Protein AF-A0A7J9WDZ1-F1 (afdb_monomer_lite)

Structure (mmCIF, N/CA/C/O backbone):
data_AF-A0A7J9WDZ1-F1
#
_entry.id   AF-A0A7J9WDZ1-F1
#
loop_
_atom_site.group_PDB
_atom_site.id
_atom_site.type_symbol
_atom_site.label_atom_id
_atom_site.label_alt_id
_atom_site.label_comp_id
_atom_site.label_asym_id
_atom_site.label_entity_id
_atom_site.label_seq_id
_atom_site.pdbx_PDB_ins_code
_atom_site.Cartn_x
_atom_site.Cartn_y
_atom_site.Cartn_z
_atom_site.occupancy
_atom_site.B_iso_or_equiv
_atom_site.auth_seq_id
_atom_site.auth_comp_id
_atom_site.auth_asym_id
_atom_site.auth_atom_id
_atom_site.pdbx_PDB_model_num
ATOM 1 N N . MET A 1 1 ? -10.507 -3.806 -32.973 1.00 36.84 1 MET A N 1
ATOM 2 C CA . MET A 1 1 ? -11.230 -2.520 -32.865 1.00 36.84 1 MET A CA 1
ATOM 3 C C . MET A 1 1 ? -10.549 -1.718 -31.772 1.00 36.84 1 MET A C 1
ATOM 5 O O . MET A 1 1 ? -10.504 -2.194 -30.649 1.00 36.84 1 MET A O 1
ATOM 9 N N . VAL A 1 2 ? -9.915 -0.595 -32.112 1.00 37.72 2 VAL A N 1
ATOM 10 C CA . VAL A 1 2 ? -9.177 0.243 -31.152 1.00 37.72 2 VAL A CA 1
ATOM 11 C C . VAL A 1 2 ? -10.113 1.367 -30.722 1.00 37.72 2 VAL A C 1
ATOM 13 O O . VAL A 1 2 ? -10.551 2.152 -31.558 1.00 37.72 2 VAL A O 1
ATOM 16 N N . SER A 1 3 ? -10.481 1.390 -29.442 1.00 42.34 3 SER A N 1
ATOM 17 C CA . SER A 1 3 ? -11.348 2.419 -28.865 1.00 42.34 3 SER A CA 1
ATOM 18 C C . SER A 1 3 ? -10.570 3.730 -28.746 1.00 42.34 3 SER A C 1
ATOM 20 O O . SER A 1 3 ? -9.584 3.793 -28.011 1.00 42.34 3 SER A O 1
ATOM 22 N N . LEU A 1 4 ? -11.002 4.772 -29.462 1.00 48.59 4 LEU A N 1
ATOM 23 C CA . LEU A 1 4 ? -10.477 6.130 -29.305 1.00 48.59 4 LEU A CA 1
ATOM 24 C C . LEU A 1 4 ? -10.745 6.624 -27.875 1.00 48.59 4 LEU A C 1
ATOM 26 O O . LEU A 1 4 ? -11.893 6.691 -27.440 1.00 48.59 4 LEU A O 1
ATOM 30 N N . ARG A 1 5 ? -9.684 6.979 -27.143 1.00 55.69 5 ARG A N 1
ATOM 31 C CA . ARG A 1 5 ? -9.772 7.688 -25.858 1.00 55.69 5 ARG A CA 1
ATOM 32 C C . ARG A 1 5 ? -9.949 9.184 -26.122 1.00 55.69 5 ARG A C 1
ATOM 34 O O . ARG A 1 5 ? -8.969 9.910 -26.251 1.00 55.69 5 ARG A O 1
ATOM 41 N N . GLY A 1 6 ? -11.197 9.629 -26.204 1.00 64.88 6 GLY A N 1
ATOM 42 C CA . GLY A 1 6 ? -11.576 11.009 -25.896 1.00 64.88 6 GLY A CA 1
ATOM 43 C C . GLY A 1 6 ? -12.038 11.094 -24.441 1.00 64.88 6 GLY A C 1
ATOM 44 O O . GLY A 1 6 ? -12.537 10.104 -23.908 1.00 64.88 6 GLY A O 1
ATOM 45 N N . TYR A 1 7 ? -11.858 12.245 -23.791 1.00 68.25 7 TYR A N 1
ATOM 46 C CA . TYR A 1 7 ? -12.515 12.491 -22.506 1.00 68.25 7 TYR A CA 1
ATOM 47 C C . TYR A 1 7 ? -14.013 12.630 -22.746 1.00 68.25 7 TYR A C 1
ATOM 49 O O . TYR A 1 7 ? -14.433 13.347 -23.658 1.00 68.25 7 TYR A O 1
ATOM 57 N N . ASP A 1 8 ? -14.802 11.927 -21.941 1.00 76.88 8 ASP A N 1
ATOM 58 C CA . ASP A 1 8 ? -16.248 12.009 -22.013 1.00 76.88 8 ASP A CA 1
ATOM 59 C C . ASP A 1 8 ? -16.687 13.439 -21.659 1.00 76.88 8 ASP A C 1
ATOM 61 O O . ASP A 1 8 ? -16.286 14.016 -20.643 1.00 76.88 8 ASP A O 1
ATOM 65 N N . ARG A 1 9 ? -17.469 14.056 -22.547 1.00 74.94 9 ARG A N 1
ATOM 66 C CA . ARG A 1 9 ? -17.899 15.450 -22.402 1.00 74.94 9 ARG A CA 1
ATOM 67 C C . ARG A 1 9 ? -18.731 15.647 -21.132 1.00 74.94 9 ARG A C 1
ATOM 69 O O . ARG A 1 9 ? -18.617 16.701 -20.501 1.00 74.94 9 ARG A O 1
ATOM 76 N N . ASP A 1 10 ? -19.520 14.655 -20.740 1.00 71.62 10 ASP A N 1
ATOM 77 C CA . ASP A 1 10 ? -20.346 14.718 -19.539 1.00 71.62 10 ASP A CA 1
ATOM 78 C C . ASP A 1 10 ? -19.480 14.573 -18.282 1.00 71.62 10 ASP A C 1
ATOM 80 O O . ASP A 1 10 ? -19.717 15.256 -17.283 1.00 71.62 10 ASP A O 1
ATOM 84 N N . GLU A 1 11 ? -18.399 13.792 -18.351 1.00 72.44 11 GLU A N 1
ATOM 85 C CA . GLU A 1 11 ? -17.401 13.694 -17.281 1.00 72.44 11 GLU A CA 1
ATOM 86 C C . GLU A 1 11 ? -16.646 15.018 -17.071 1.00 72.44 11 GLU A C 1
ATOM 88 O O . GLU A 1 11 ? -16.467 15.460 -15.930 1.00 72.44 11 GLU A O 1
ATOM 93 N N . VAL A 1 12 ? -16.273 15.702 -18.159 1.00 79.56 12 VAL A N 1
ATOM 94 C CA . VAL A 1 12 ? -15.631 17.026 -18.101 1.00 79.56 12 VAL A CA 1
ATOM 95 C C . VAL A 1 12 ? -16.589 18.077 -17.539 1.00 79.56 12 VAL A C 1
ATOM 97 O O . VAL A 1 12 ? -16.199 18.856 -16.668 1.00 79.56 12 VAL A O 1
ATOM 100 N N . HIS A 1 13 ? -17.854 18.093 -17.966 1.00 78.44 13 HIS A N 1
ATOM 101 C CA . HIS A 1 13 ? -18.846 19.016 -17.408 1.00 78.44 13 HIS A CA 1
ATOM 102 C C . HIS A 1 13 ? -19.131 18.738 -15.929 1.00 78.44 13 HIS A C 1
ATOM 104 O O . HIS A 1 13 ? -19.214 19.680 -15.140 1.00 78.44 13 HIS A O 1
ATOM 110 N N . ALA A 1 14 ? -19.209 17.469 -15.527 1.00 82.94 14 ALA A N 1
ATOM 111 C CA . ALA A 1 14 ? -19.367 17.094 -14.127 1.00 82.94 14 ALA A CA 1
ATOM 112 C C . ALA A 1 14 ? -18.149 17.512 -13.287 1.00 82.94 14 ALA A C 1
ATOM 114 O O . ALA A 1 14 ? -18.302 17.953 -12.149 1.00 82.94 14 ALA A O 1
ATOM 115 N N . PHE A 1 15 ? -16.940 17.404 -13.841 1.00 81.12 15 PHE A N 1
ATOM 116 C CA . PHE A 1 15 ? -15.722 17.881 -13.193 1.00 81.12 15 PHE A CA 1
ATOM 117 C C . PHE A 1 15 ? -15.719 19.404 -13.023 1.00 81.12 15 PHE A C 1
ATOM 119 O O . PHE A 1 15 ? -15.497 19.887 -11.915 1.00 81.12 15 PHE A O 1
ATOM 126 N N . LEU A 1 16 ? -16.033 20.161 -14.078 1.00 87.06 16 LEU A N 1
ATOM 127 C CA . LEU A 1 16 ? -16.123 21.623 -14.007 1.00 87.06 16 LEU A CA 1
ATOM 128 C C . LEU A 1 16 ? -17.211 22.087 -13.026 1.00 87.06 16 LEU A C 1
ATOM 130 O O . LEU A 1 16 ? -16.998 23.061 -12.308 1.00 87.06 16 LEU A O 1
ATOM 134 N N . GLY A 1 17 ? -18.332 21.363 -12.935 1.00 88.44 17 GLY A N 1
ATOM 135 C CA . GLY A 1 17 ? -19.375 21.612 -11.937 1.00 88.44 17 GLY A CA 1
ATOM 136 C C . GLY A 1 17 ? -18.869 21.455 -10.501 1.00 88.44 17 GLY A C 1
ATOM 137 O O . GLY A 1 17 ? -19.080 22.344 -9.681 1.00 88.44 17 GLY A O 1
ATOM 138 N N . ARG A 1 18 ? -18.117 20.383 -10.215 1.00 85.56 18 ARG A N 1
ATOM 139 C CA . ARG A 1 18 ? -17.497 20.171 -8.894 1.00 85.56 18 ARG A CA 1
ATOM 140 C C . ARG A 1 18 ? -16.477 21.253 -8.548 1.00 85.56 18 ARG A C 1
ATOM 142 O O . ARG A 1 18 ? -16.447 21.720 -7.416 1.00 85.56 18 ARG A O 1
ATOM 149 N N . VAL A 1 19 ? -15.659 21.674 -9.513 1.00 85.00 19 VAL A N 1
ATOM 150 C CA . VAL A 1 19 ? -14.681 22.755 -9.298 1.00 85.00 19 VAL A CA 1
ATOM 151 C C . VAL A 1 19 ? -15.387 24.079 -8.995 1.00 85.00 19 VAL A C 1
ATOM 153 O O . VAL A 1 19 ? -14.956 24.809 -8.106 1.00 85.00 19 VAL A O 1
ATOM 156 N N . ALA A 1 20 ? -16.487 24.382 -9.689 1.00 84.81 20 ALA A N 1
ATOM 157 C CA . ALA A 1 20 ? -17.284 25.578 -9.427 1.00 84.81 20 ALA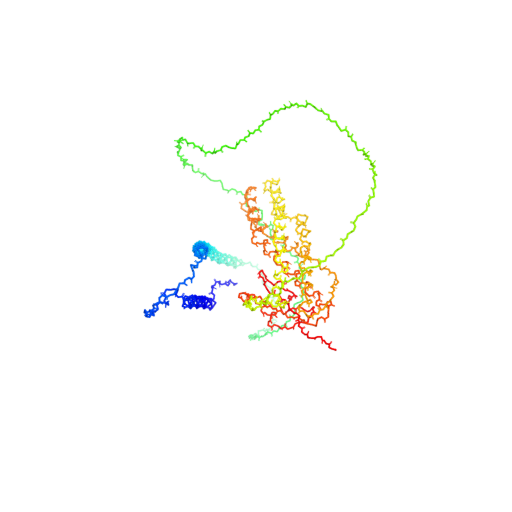 A CA 1
ATOM 158 C C . ALA A 1 20 ? -17.942 25.549 -8.035 1.00 84.81 20 ALA A C 1
ATOM 160 O O . ALA A 1 20 ? -17.933 26.562 -7.339 1.00 84.81 20 ALA A O 1
ATOM 161 N N . GLU A 1 21 ? -18.458 24.393 -7.608 1.00 87.38 21 GLU A N 1
ATOM 162 C CA . GLU A 1 21 ? -19.027 24.202 -6.268 1.00 87.38 21 GLU A CA 1
ATOM 163 C C . GLU A 1 21 ? -17.967 24.396 -5.175 1.00 87.38 21 GLU A C 1
ATOM 165 O O . GLU A 1 21 ? -18.173 25.177 -4.249 1.00 87.38 21 GLU A O 1
ATOM 170 N N . GLN A 1 22 ? -16.784 23.797 -5.340 1.00 81.12 22 GLN A N 1
ATOM 171 C CA . GLN A 1 22 ? -15.669 23.969 -4.406 1.00 81.12 22 GLN A CA 1
ATOM 172 C C . GLN A 1 22 ? -15.190 25.422 -4.323 1.00 81.12 22 GLN A C 1
ATOM 174 O O . GLN A 1 22 ? -14.917 25.920 -3.230 1.00 81.12 22 GLN A O 1
ATOM 179 N N . LEU A 1 23 ? -15.110 26.127 -5.456 1.00 89.38 23 LEU A N 1
ATOM 180 C CA . LEU A 1 23 ? -14.786 27.553 -5.456 1.00 89.38 23 LEU A CA 1
ATOM 181 C C . LEU A 1 23 ? -15.855 28.358 -4.702 1.00 89.38 23 LEU A C 1
ATOM 183 O O . LEU A 1 23 ? -15.502 29.151 -3.828 1.00 89.38 23 LEU A O 1
ATOM 187 N N . GLY A 1 24 ? -17.139 28.079 -4.940 1.00 87.19 24 GLY A N 1
ATOM 188 C CA . GLY A 1 24 ? -18.247 28.711 -4.218 1.00 87.19 24 GLY A CA 1
ATOM 189 C C . GLY A 1 24 ? -18.199 28.475 -2.704 1.00 87.19 24 GLY A C 1
ATOM 190 O O . GLY A 1 24 ? -18.360 29.414 -1.923 1.00 87.19 24 GLY A O 1
ATOM 191 N N . GLU A 1 25 ? -17.900 27.251 -2.263 1.00 87.88 25 GLU A N 1
ATOM 192 C CA . GLU A 1 25 ? -17.727 26.926 -0.842 1.00 87.88 25 GLU A CA 1
ATOM 193 C C . GLU A 1 25 ? -16.539 27.670 -0.218 1.00 87.88 25 GLU A C 1
ATOM 195 O O . GLU A 1 25 ? -16.632 28.182 0.904 1.00 87.88 25 GLU A O 1
ATOM 200 N N . THR A 1 26 ? -15.420 27.777 -0.942 1.00 85.44 26 THR A N 1
ATOM 201 C CA . THR A 1 26 ? -14.250 28.518 -0.451 1.00 85.44 26 THR A CA 1
ATOM 202 C C . THR A 1 26 ? -14.519 30.018 -0.330 1.00 85.44 26 THR A C 1
ATOM 204 O O . THR A 1 26 ? -14.123 30.624 0.670 1.00 85.44 26 THR A O 1
ATOM 207 N N . GLU A 1 27 ? -15.251 30.613 -1.273 1.00 88.56 27 GLU A N 1
ATOM 208 C CA . GLU A 1 27 ? -15.671 32.018 -1.214 1.00 88.56 27 GLU A CA 1
ATOM 209 C C . GLU A 1 27 ? -16.670 32.272 -0.075 1.00 88.56 27 GLU A C 1
ATOM 211 O O . GLU A 1 27 ? -16.546 33.258 0.665 1.00 88.56 27 GLU A O 1
ATOM 216 N N . ALA A 1 28 ? -17.617 31.354 0.143 1.00 87.31 28 ALA A N 1
ATOM 217 C CA . ALA A 1 28 ? -18.555 31.417 1.261 1.00 87.31 28 ALA A CA 1
ATOM 218 C C . ALA A 1 28 ? -17.821 31.360 2.611 1.00 87.31 28 ALA A C 1
ATOM 220 O O . ALA A 1 28 ? -18.078 32.173 3.505 1.00 87.31 28 ALA A O 1
ATOM 221 N N . ARG A 1 29 ? -16.839 30.460 2.745 1.00 86.75 29 ARG A N 1
ATOM 222 C CA . ARG A 1 29 ? -16.007 30.340 3.951 1.00 86.75 29 ARG A CA 1
ATOM 223 C C . ARG A 1 29 ? -15.141 31.578 4.180 1.00 86.75 29 ARG A C 1
ATOM 225 O O . ARG A 1 29 ? -15.019 32.028 5.320 1.00 86.75 29 ARG A O 1
ATOM 232 N N . ALA A 1 30 ? -14.575 32.158 3.121 1.00 87.94 30 ALA A N 1
ATOM 233 C CA . ALA A 1 30 ? -13.827 33.410 3.207 1.00 87.94 30 ALA A CA 1
ATOM 234 C C . ALA A 1 30 ? -14.719 34.561 3.698 1.00 87.94 30 ALA A C 1
ATOM 236 O O . ALA A 1 30 ? -14.333 35.307 4.600 1.00 87.94 30 ALA A O 1
ATOM 237 N N . THR A 1 31 ? -15.947 34.646 3.185 1.00 89.12 31 THR A N 1
ATOM 238 C CA . THR A 1 31 ? -16.933 35.652 3.602 1.00 89.12 31 THR A CA 1
ATOM 239 C C . THR A 1 31 ? -17.338 35.467 5.067 1.00 89.12 31 THR A C 1
ATOM 241 O O . THR A 1 31 ? -17.368 36.433 5.831 1.00 89.12 31 THR A O 1
ATOM 244 N N . GLN A 1 32 ? -17.585 34.230 5.504 1.00 88.75 32 GLN A N 1
ATOM 245 C CA . GLN A 1 32 ? -17.932 33.921 6.894 1.00 88.75 32 GLN A CA 1
ATOM 246 C C . GLN A 1 32 ? -16.796 34.268 7.869 1.00 88.75 32 GLN A C 1
ATOM 248 O O . GLN A 1 32 ? -17.038 34.811 8.951 1.00 88.75 32 GLN A O 1
ATOM 253 N N . LEU A 1 33 ? -15.545 33.986 7.493 1.00 82.75 33 LEU A N 1
ATOM 254 C CA . LEU A 1 33 ? -14.370 34.362 8.282 1.00 82.75 33 LEU A CA 1
ATOM 255 C C . LEU A 1 33 ? -14.212 35.883 8.372 1.00 82.75 33 LEU A C 1
ATOM 257 O O . LEU A 1 33 ? -13.918 36.397 9.452 1.00 82.75 33 LEU A O 1
ATOM 261 N N . GLN A 1 34 ? -14.472 36.602 7.278 1.00 89.19 34 GLN A N 1
ATOM 262 C CA . GLN A 1 34 ? -14.444 38.061 7.259 1.00 89.19 34 GLN A CA 1
ATOM 263 C C . GLN A 1 34 ? -15.515 38.658 8.185 1.00 89.19 34 GLN A C 1
ATOM 265 O O . GLN A 1 34 ? -15.198 39.486 9.036 1.00 89.19 34 GLN A O 1
ATOM 270 N N . GLN A 1 35 ? -16.754 38.159 8.125 1.00 88.69 35 GLN A N 1
ATOM 271 C CA . GLN A 1 35 ? -17.831 38.581 9.030 1.00 88.69 35 GLN A CA 1
ATOM 272 C C . GLN A 1 35 ? -17.507 38.292 10.501 1.00 88.69 35 GLN A C 1
ATOM 274 O O . GLN A 1 35 ? -17.815 39.093 11.385 1.00 88.69 35 GLN A O 1
ATOM 279 N N . ARG A 1 36 ? -16.859 37.156 10.787 1.00 85.88 36 ARG A N 1
ATOM 280 C CA . ARG A 1 36 ? -16.415 36.814 12.144 1.00 85.88 36 ARG A CA 1
ATOM 281 C C . ARG A 1 36 ? -15.325 37.767 12.634 1.00 85.88 36 ARG A C 1
ATOM 283 O O . ARG A 1 36 ? -15.378 38.177 13.790 1.00 85.88 36 ARG A O 1
ATOM 290 N N . LEU A 1 37 ? -14.382 38.149 11.772 1.00 84.44 37 LEU A N 1
ATOM 291 C CA . LEU A 1 37 ? -13.375 39.166 12.087 1.00 84.44 37 LEU A CA 1
ATOM 292 C C . LEU A 1 37 ? -14.014 40.524 12.377 1.00 84.44 37 LEU A C 1
ATOM 294 O O . LEU A 1 37 ? -13.643 41.164 13.357 1.00 84.44 37 LEU A O 1
ATOM 298 N N . ASP A 1 38 ? -14.990 40.945 11.578 1.00 84.88 38 ASP A N 1
ATOM 299 C CA . ASP A 1 38 ? -15.663 42.230 11.773 1.00 84.88 38 ASP A CA 1
ATOM 300 C C . ASP A 1 38 ? -16.514 42.232 13.050 1.00 84.88 38 ASP A C 1
ATOM 302 O O . ASP A 1 38 ? -16.496 43.203 13.807 1.00 84.88 38 ASP A O 1
ATOM 306 N N . ARG A 1 39 ? -17.165 41.107 13.377 1.00 85.00 39 ARG A N 1
ATOM 307 C CA . ARG A 1 39 ? -17.867 40.925 14.656 1.00 85.00 39 ARG A CA 1
ATOM 308 C C . ARG A 1 39 ? -16.916 40.991 15.850 1.00 85.00 39 ARG A C 1
ATOM 310 O O . ARG A 1 39 ? -17.245 41.627 16.844 1.00 85.00 39 ARG A O 1
ATOM 317 N N . LEU A 1 40 ? -15.746 40.360 15.757 1.00 76.88 40 LEU A N 1
ATOM 318 C CA . LEU A 1 40 ? -14.733 40.400 16.816 1.00 76.88 40 LEU A CA 1
ATOM 319 C C . LEU A 1 40 ? -14.137 41.803 16.983 1.00 76.88 40 LEU A C 1
ATOM 321 O O . LEU A 1 40 ? -13.929 42.240 18.110 1.00 76.88 40 LEU A O 1
ATOM 325 N N . LYS A 1 41 ? -13.930 42.539 15.884 1.00 75.69 41 LYS A N 1
ATOM 326 C CA . LYS A 1 41 ? -13.530 43.953 15.928 1.00 75.69 41 LYS A CA 1
ATOM 327 C C . LYS A 1 41 ? -14.606 44.835 16.561 1.00 75.69 41 LYS A C 1
ATOM 329 O O . LYS A 1 41 ? -14.272 45.719 17.335 1.00 75.69 41 LYS A O 1
ATOM 334 N N . ALA A 1 42 ? -15.883 44.577 16.279 1.00 76.38 42 ALA A N 1
ATOM 335 C CA . ALA A 1 42 ? -16.999 45.302 16.888 1.00 76.38 42 ALA A CA 1
ATOM 336 C C . ALA A 1 42 ? -17.203 44.961 18.379 1.00 76.38 42 ALA A C 1
ATOM 338 O O . ALA A 1 42 ? -17.744 45.771 19.124 1.00 76.38 42 ALA A O 1
ATOM 339 N N . GLN A 1 43 ? -16.781 43.770 18.815 1.00 72.31 43 GLN A N 1
ATOM 340 C CA . GLN A 1 43 ? -16.833 43.325 20.213 1.00 72.31 43 GLN A 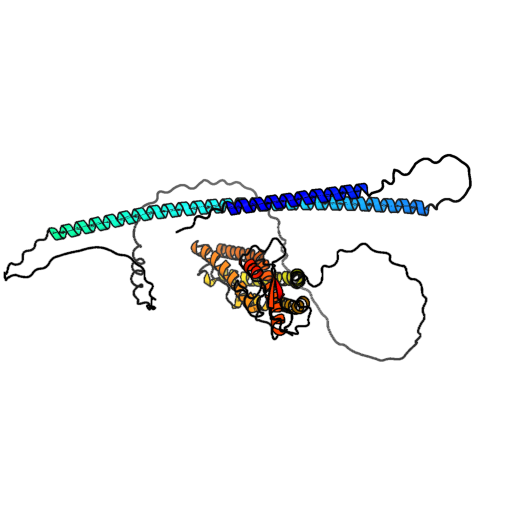CA 1
ATOM 341 C C . GLN A 1 43 ? -15.618 43.757 21.043 1.00 72.31 43 GLN A C 1
ATOM 343 O O . GLN A 1 43 ? -15.632 43.564 22.256 1.00 72.31 43 GLN A O 1
ATOM 348 N N . GLN A 1 44 ? -14.585 44.351 20.435 1.00 59.34 44 GLN A N 1
ATOM 349 C CA . GLN A 1 44 ? -13.547 45.046 21.191 1.00 59.34 44 GLN A CA 1
ATOM 350 C C . GLN A 1 44 ? -14.102 46.395 21.668 1.00 59.34 44 GLN A C 1
ATOM 352 O O . GLN A 1 44 ? -14.346 47.272 20.836 1.00 59.34 44 GLN A O 1
ATOM 357 N N . PRO A 1 45 ? -14.301 46.616 22.981 1.00 52.59 45 PRO A N 1
ATOM 358 C CA . PRO A 1 45 ? -14.598 47.951 23.462 1.00 52.59 45 PRO A CA 1
ATOM 359 C C . PRO A 1 45 ? -13.388 48.850 23.189 1.00 52.59 45 PRO A C 1
ATOM 361 O O . PRO A 1 45 ? -12.267 48.572 23.617 1.00 52.59 45 PRO A O 1
ATOM 364 N N . SER A 1 46 ? -13.626 49.947 22.471 1.00 47.94 46 SER A N 1
ATOM 365 C CA . SER A 1 46 ? -12.715 51.085 22.443 1.00 47.94 46 SER A CA 1
ATOM 366 C C . SER A 1 46 ? -12.519 51.571 23.880 1.00 47.94 46 SER A C 1
ATOM 368 O O . SER A 1 46 ? -13.427 52.143 24.479 1.00 47.94 46 SER A O 1
ATOM 370 N N . ILE A 1 47 ? -11.317 51.381 24.424 1.00 48.47 47 ILE A N 1
ATOM 371 C CA . ILE A 1 47 ? -10.887 51.942 25.717 1.00 48.47 47 ILE A CA 1
ATOM 372 C C . ILE A 1 47 ? -10.845 53.493 25.663 1.00 48.47 47 ILE A C 1
ATOM 374 O O . ILE A 1 47 ? -10.602 54.154 26.666 1.00 48.47 47 ILE A O 1
ATOM 378 N N . ALA A 1 48 ? -11.147 54.113 24.516 1.00 45.84 48 ALA A N 1
ATOM 379 C CA . ALA A 1 48 ? -11.071 55.557 24.313 1.00 45.84 48 ALA A CA 1
ATOM 380 C C . ALA A 1 48 ? -12.417 56.315 24.410 1.00 45.84 48 ALA A C 1
ATOM 382 O O . ALA A 1 48 ? -12.425 57.518 24.163 1.00 45.84 48 ALA A O 1
ATOM 383 N N . ALA A 1 49 ? -13.548 55.674 24.746 1.00 44.19 49 ALA A N 1
ATOM 384 C CA . ALA A 1 49 ? -14.877 56.309 24.636 1.00 44.19 49 ALA A CA 1
ATOM 385 C C . ALA A 1 49 ? -15.796 56.210 25.876 1.00 44.19 49 ALA A C 1
ATOM 387 O O . ALA A 1 49 ? -17.016 56.212 25.741 1.00 44.19 49 ALA A O 1
ATOM 388 N N . THR A 1 50 ? -15.237 56.196 27.088 1.00 37.75 50 THR A N 1
ATOM 389 C CA . THR A 1 50 ? -15.978 56.528 28.325 1.00 37.75 50 THR A CA 1
ATOM 390 C C . THR A 1 50 ? -15.241 57.622 29.083 1.00 37.75 50 THR A C 1
ATOM 392 O O . THR A 1 50 ? -14.586 57.383 30.092 1.00 37.75 50 THR A O 1
ATOM 395 N N . ALA A 1 51 ? -15.329 58.838 28.559 1.00 41.31 51 ALA A N 1
ATOM 396 C CA . ALA A 1 51 ? -15.025 60.060 29.289 1.00 41.31 51 ALA A CA 1
ATOM 397 C C . ALA A 1 51 ? -16.107 61.090 28.941 1.00 41.31 51 ALA A C 1
ATOM 399 O O . ALA A 1 51 ? -15.874 62.026 28.180 1.00 41.31 51 ALA A O 1
ATOM 400 N N . GLU A 1 52 ? -17.320 60.876 29.455 1.00 36.31 52 GLU A N 1
ATOM 401 C CA . GLU A 1 52 ? -18.291 61.966 29.577 1.00 36.31 52 GLU A CA 1
ATOM 402 C C . GLU A 1 52 ? -17.995 62.773 30.857 1.00 36.31 52 GLU A C 1
ATOM 404 O O . GLU A 1 52 ? -17.613 62.189 31.876 1.00 36.31 52 GLU A O 1
ATOM 409 N N . PRO A 1 53 ? -18.125 64.114 30.825 1.00 40.91 53 PRO A N 1
ATOM 410 C CA . PRO A 1 53 ? -17.633 64.988 31.882 1.00 40.91 53 PRO A CA 1
ATOM 411 C C . PRO A 1 53 ? -18.689 65.190 32.980 1.00 40.91 53 PRO A C 1
ATOM 413 O O . PRO A 1 53 ? -19.769 65.721 32.727 1.00 40.91 53 PRO A O 1
ATOM 416 N N . ALA A 1 54 ? -18.366 64.818 34.220 1.00 33.75 54 ALA A N 1
ATOM 417 C CA . ALA A 1 54 ? -19.160 65.172 35.398 1.00 33.75 54 ALA A CA 1
ATOM 418 C C . ALA A 1 54 ? -18.692 66.519 36.007 1.00 33.75 54 ALA A C 1
ATOM 420 O O . ALA A 1 54 ? -17.508 66.857 35.908 1.00 33.75 54 ALA A O 1
ATOM 421 N N . PRO A 1 55 ? -19.601 67.311 36.613 1.00 41.25 55 PRO A N 1
ATOM 422 C CA . PRO A 1 55 ? -19.372 68.714 36.950 1.00 41.25 55 PRO A CA 1
ATOM 423 C C . PRO A 1 55 ? -18.618 68.911 38.275 1.00 41.25 55 PRO A C 1
ATOM 425 O O . PRO A 1 55 ? -18.573 68.042 39.142 1.00 41.25 55 PRO A O 1
ATOM 428 N N . ALA A 1 56 ? -18.031 70.098 38.423 1.00 45.53 56 ALA A N 1
ATOM 429 C CA . ALA A 1 56 ? -17.191 70.510 39.543 1.00 45.53 56 ALA A CA 1
ATOM 430 C C . ALA A 1 56 ? -17.894 70.493 40.918 1.00 45.53 56 ALA A C 1
ATOM 432 O O . ALA A 1 56 ? -18.919 71.153 41.071 1.00 45.53 56 ALA A O 1
ATOM 433 N N . ALA A 1 57 ? -17.267 69.871 41.932 1.00 34.28 57 ALA A N 1
ATOM 434 C CA . ALA A 1 57 ? -17.287 70.314 43.337 1.00 34.28 57 ALA A CA 1
ATOM 435 C C . ALA A 1 57 ? -16.282 69.544 44.236 1.00 34.28 57 ALA A C 1
ATOM 437 O O . ALA A 1 57 ? -16.388 68.340 44.417 1.00 34.28 57 ALA A O 1
ATOM 438 N N . GLN A 1 58 ? -15.362 70.313 44.834 1.00 36.16 58 GLN A N 1
ATOM 439 C CA . GLN A 1 58 ? -14.841 70.247 46.216 1.00 36.16 58 GLN A CA 1
ATOM 440 C C . GLN A 1 58 ? -14.056 69.021 46.751 1.00 36.16 58 GLN A C 1
ATOM 442 O O . GLN A 1 58 ? -14.575 67.949 47.023 1.00 36.16 58 GLN A O 1
ATOM 447 N N . GLN A 1 59 ? -12.776 69.322 47.015 1.00 44.09 59 GLN A N 1
ATOM 448 C CA . GLN A 1 59 ? -11.821 68.783 47.999 1.00 44.09 59 GLN A CA 1
ATOM 449 C C . GLN A 1 59 ? -12.321 67.749 49.031 1.00 44.09 59 GLN A C 1
ATOM 451 O O . GLN A 1 59 ? -13.084 68.083 49.933 1.00 44.09 59 GLN A O 1
ATOM 456 N N . ALA A 1 60 ? -11.686 66.572 49.028 1.00 32.25 60 ALA A N 1
ATOM 457 C CA . ALA A 1 60 ? -11.321 65.822 50.233 1.00 32.25 60 ALA A CA 1
ATOM 458 C C . ALA A 1 60 ? -10.097 64.932 49.936 1.00 32.25 60 ALA A C 1
ATOM 460 O O . ALA A 1 60 ? -9.942 64.415 48.834 1.00 32.25 60 ALA A O 1
ATOM 461 N N . ALA A 1 61 ? -9.194 64.828 50.906 1.00 38.59 61 ALA A N 1
ATOM 462 C CA . ALA A 1 61 ? -7.840 64.306 50.768 1.00 38.59 61 ALA A CA 1
ATOM 463 C C . ALA A 1 61 ? -7.705 62.782 50.994 1.00 38.59 61 ALA A C 1
ATOM 465 O O . ALA A 1 61 ? -8.353 62.238 51.887 1.00 38.59 61 ALA A O 1
ATOM 466 N N . SER A 1 62 ? -6.689 62.205 50.324 1.00 41.91 62 SER A N 1
ATOM 467 C CA . SER A 1 62 ? -5.928 60.950 50.590 1.00 41.91 62 SER A CA 1
ATOM 468 C C . SER A 1 62 ? -6.362 59.663 49.858 1.00 41.91 62 SER A C 1
ATOM 470 O O . SER A 1 62 ? -7.558 59.458 49.681 1.00 41.91 62 SER A O 1
ATOM 472 N N . PRO A 1 63 ? -5.444 58.698 49.604 1.00 47.75 63 PRO A N 1
ATOM 473 C CA . PRO A 1 63 ? -4.014 58.786 49.276 1.00 47.75 63 PRO A CA 1
ATOM 474 C C . PRO A 1 63 ? -3.712 58.270 47.843 1.00 47.75 63 PRO A C 1
ATOM 476 O O . PRO A 1 63 ? -4.531 57.607 47.214 1.00 47.75 63 PRO A O 1
ATOM 479 N N . GLU A 1 64 ? -2.522 58.587 47.332 1.00 48.19 64 GLU A N 1
ATOM 480 C CA . GLU A 1 64 ? -1.969 58.135 46.042 1.00 48.19 64 GLU A CA 1
ATOM 481 C C . GLU A 1 64 ? -2.213 56.629 45.772 1.00 48.19 64 GLU A C 1
ATOM 483 O O . GLU A 1 64 ? -1.795 55.801 46.591 1.00 48.19 64 GLU A O 1
ATOM 488 N N . PRO A 1 65 ? -2.814 56.222 44.632 1.00 47.62 65 PRO A N 1
ATOM 489 C CA . PRO A 1 65 ? -2.718 54.839 44.184 1.00 47.62 65 PRO A CA 1
ATOM 490 C C . PRO A 1 65 ? -1.243 54.563 43.883 1.00 47.62 65 PRO A C 1
ATOM 492 O O . PRO A 1 65 ? -0.660 55.119 42.955 1.00 47.62 65 PRO A O 1
ATOM 495 N N . SER A 1 66 ? -0.641 53.744 44.744 1.00 58.75 66 SER A N 1
ATOM 496 C CA . SER A 1 66 ? 0.783 53.417 44.805 1.00 58.75 66 SER A CA 1
ATOM 497 C C . SER A 1 66 ? 1.434 53.318 43.426 1.00 58.75 66 SER A C 1
ATOM 499 O O . SER A 1 66 ? 0.943 52.582 42.567 1.00 58.75 66 SER A O 1
ATOM 501 N N . SER A 1 67 ? 2.579 53.985 43.255 1.00 62.16 67 SER A N 1
ATOM 502 C CA . SER A 1 67 ? 3.407 53.973 42.039 1.00 62.16 67 SER A CA 1
ATOM 503 C C . SER A 1 67 ? 3.614 52.577 41.442 1.00 62.16 67 SER A C 1
ATOM 505 O O . SER A 1 67 ? 3.703 52.449 40.226 1.00 62.16 67 SER A O 1
ATOM 507 N N . MET A 1 68 ? 3.595 51.532 42.277 1.00 57.91 68 MET A N 1
ATOM 508 C CA . MET A 1 68 ? 3.639 50.132 41.860 1.00 57.91 68 MET A CA 1
ATOM 509 C C . MET A 1 68 ? 2.484 49.724 40.933 1.00 57.91 68 MET A C 1
ATOM 511 O O . MET A 1 68 ? 2.734 49.038 39.954 1.00 57.91 68 MET A O 1
ATOM 515 N N . PHE A 1 69 ? 1.237 50.154 41.161 1.00 67.38 69 PHE A N 1
ATOM 516 C CA . PHE A 1 69 ? 0.122 49.818 40.258 1.00 67.38 69 PHE A CA 1
ATOM 517 C C . PHE A 1 69 ? 0.237 50.546 38.914 1.00 67.38 69 PHE A C 1
ATOM 519 O O . PHE A 1 69 ? -0.078 49.971 37.874 1.00 67.38 69 PHE A O 1
ATOM 526 N N . ALA A 1 70 ? 0.740 51.783 38.913 1.00 74.88 70 ALA A N 1
ATOM 527 C CA . ALA A 1 70 ? 1.017 52.520 37.682 1.00 74.88 70 ALA A CA 1
ATOM 528 C C . ALA A 1 70 ? 2.199 51.916 36.899 1.00 74.88 70 ALA A C 1
ATOM 530 O O . ALA A 1 70 ? 2.195 51.909 35.670 1.00 74.88 70 ALA A O 1
ATOM 531 N N . GLU A 1 71 ? 3.207 51.393 37.596 1.00 74.56 71 GLU A N 1
ATOM 532 C CA . GLU A 1 71 ? 4.366 50.721 37.006 1.00 74.56 71 GLU A CA 1
ATOM 533 C C . GLU A 1 71 ? 4.006 49.329 36.466 1.00 74.56 71 GLU A C 1
ATOM 535 O O . GLU A 1 71 ? 4.354 49.007 35.332 1.00 74.56 71 GLU A O 1
ATOM 540 N N . VAL A 1 72 ? 3.187 48.566 37.194 1.00 80.00 72 VAL A N 1
ATOM 541 C CA . VAL A 1 72 ? 2.600 47.300 36.725 1.00 80.00 72 VAL A CA 1
ATOM 542 C C . VAL A 1 72 ? 1.682 47.526 35.519 1.00 80.00 72 VAL A C 1
ATOM 544 O O . VAL A 1 72 ? 1.715 46.741 34.573 1.00 80.00 72 VAL A O 1
ATOM 547 N N . GLY A 1 73 ? 0.906 48.615 35.490 1.00 83.50 73 GLY A N 1
ATOM 548 C CA . GLY A 1 73 ? 0.098 49.003 34.326 1.00 83.50 73 GLY A CA 1
ATOM 549 C C . GLY A 1 73 ? 0.945 49.298 33.080 1.00 83.50 73 GLY A C 1
ATOM 550 O O . GLY A 1 73 ? 0.626 48.850 31.982 1.00 83.50 73 GLY A O 1
ATOM 551 N N . LYS A 1 74 ? 2.077 49.992 33.250 1.00 85.94 74 LYS A N 1
ATOM 552 C CA . LYS A 1 74 ? 3.029 50.244 32.154 1.00 85.94 74 LYS A CA 1
ATOM 553 C C . LYS A 1 74 ? 3.693 48.960 31.667 1.00 85.94 74 LYS A C 1
ATOM 555 O O . LYS A 1 74 ? 3.865 48.786 30.465 1.00 85.94 74 LYS A O 1
ATOM 560 N N . GLU A 1 75 ? 4.052 48.065 32.580 1.00 85.88 75 GLU A N 1
ATOM 561 C CA . GLU A 1 75 ? 4.704 46.805 32.226 1.00 85.88 75 GLU A CA 1
ATOM 562 C C . GLU A 1 75 ? 3.738 45.832 31.537 1.00 85.88 75 GLU A C 1
ATOM 564 O O . GLU A 1 75 ? 4.072 45.248 30.509 1.00 85.88 75 GLU A O 1
ATOM 569 N N . THR A 1 76 ? 2.496 45.728 32.018 1.00 86.00 76 THR A N 1
ATOM 570 C CA . THR A 1 76 ? 1.445 44.946 31.343 1.00 86.00 76 THR A CA 1
ATOM 571 C C . THR A 1 76 ? 1.133 45.486 29.950 1.00 86.00 76 THR A C 1
ATOM 573 O O . THR A 1 76 ? 0.970 44.695 29.022 1.00 86.00 76 THR A O 1
ATOM 576 N N . GLN A 1 77 ? 1.134 46.808 29.760 1.00 90.62 77 GLN A N 1
ATOM 577 C CA . GLN A 1 77 ? 0.972 47.401 28.436 1.00 90.62 77 GLN A CA 1
ATOM 578 C C . GLN A 1 77 ? 2.136 47.062 27.490 1.00 90.62 77 GLN A C 1
ATOM 580 O O . GLN A 1 77 ? 1.883 46.654 26.358 1.00 90.62 77 GLN A O 1
ATOM 585 N N . ARG A 1 78 ? 3.391 47.116 27.958 1.00 91.81 78 ARG A N 1
ATOM 586 C CA . ARG A 1 78 ? 4.553 46.679 27.157 1.00 91.81 78 ARG A CA 1
ATOM 587 C C . ARG A 1 78 ? 4.464 45.209 26.758 1.00 91.81 78 ARG A C 1
ATOM 589 O O . ARG A 1 78 ? 4.771 44.867 25.620 1.00 91.81 78 ARG A O 1
ATOM 596 N N . ILE A 1 79 ? 4.036 44.339 27.674 1.00 90.56 79 ILE A N 1
ATOM 597 C CA . ILE A 1 79 ? 3.876 42.905 27.397 1.00 90.56 79 ILE A CA 1
ATOM 598 C C . ILE A 1 79 ? 2.784 42.680 26.344 1.00 90.56 79 ILE A C 1
ATOM 600 O O . ILE A 1 79 ? 2.974 41.876 25.432 1.00 90.56 79 ILE A O 1
ATOM 604 N N . LEU A 1 80 ? 1.658 43.395 26.432 1.00 89.88 80 LEU A N 1
ATOM 605 C CA . LEU A 1 80 ? 0.581 43.302 25.443 1.00 89.88 80 LEU A CA 1
ATOM 606 C C . LEU A 1 80 ? 1.015 43.815 24.066 1.00 89.88 80 LEU A C 1
ATOM 608 O O . LEU A 1 80 ? 0.718 43.164 23.066 1.00 89.88 80 LEU A O 1
ATOM 612 N N . GLU A 1 81 ? 1.740 44.931 24.005 1.00 91.56 81 GLU A N 1
ATOM 613 C CA . GLU A 1 81 ? 2.293 45.476 22.758 1.00 91.56 81 GLU A CA 1
ATOM 614 C C . GLU A 1 81 ? 3.292 44.494 22.125 1.00 91.56 81 GLU A C 1
ATOM 616 O O . GLU A 1 81 ? 3.147 44.134 20.956 1.00 91.56 81 GLU A O 1
ATOM 621 N N . ALA A 1 82 ? 4.218 43.940 22.915 1.00 90.50 82 ALA A N 1
ATOM 622 C CA . ALA A 1 82 ? 5.167 42.929 22.450 1.00 90.50 82 ALA A CA 1
ATOM 623 C C . ALA A 1 82 ? 4.472 41.639 21.971 1.00 90.50 82 ALA A C 1
ATOM 625 O O . ALA A 1 82 ? 4.840 41.069 20.941 1.00 90.50 82 ALA A O 1
ATOM 626 N N . ALA A 1 83 ? 3.433 41.182 22.678 1.00 90.56 83 ALA A N 1
ATOM 627 C CA . ALA A 1 83 ? 2.646 40.019 22.275 1.00 90.56 83 ALA A CA 1
ATOM 628 C C . ALA A 1 83 ? 1.873 40.271 20.968 1.00 90.56 83 ALA A C 1
ATOM 630 O O . ALA A 1 83 ? 1.795 39.385 20.111 1.00 90.56 83 ALA A O 1
ATOM 631 N N . GLN A 1 84 ? 1.333 41.480 20.778 1.00 91.06 84 GLN A N 1
ATOM 632 C CA . GLN A 1 84 ? 0.665 41.875 19.537 1.00 91.06 84 GLN A CA 1
ATOM 633 C C . GLN A 1 84 ? 1.646 41.943 18.362 1.00 91.06 84 GLN A C 1
ATOM 635 O O . GLN A 1 84 ? 1.337 41.427 17.286 1.00 91.06 84 GLN A O 1
ATOM 640 N N . GLU A 1 85 ? 2.832 42.519 18.553 1.00 93.25 85 GLU A N 1
ATOM 641 C CA . GLU A 1 85 ? 3.878 42.572 17.527 1.00 93.25 85 GLU A CA 1
ATOM 642 C C . GLU A 1 85 ? 4.356 41.173 17.123 1.00 93.25 85 GLU A C 1
ATOM 644 O O . GLU A 1 85 ? 4.424 40.864 15.927 1.00 93.25 85 GLU A O 1
ATOM 649 N N . ALA A 1 86 ? 4.596 40.294 18.102 1.00 90.44 86 ALA A N 1
ATOM 650 C CA . ALA A 1 86 ? 4.947 38.898 17.860 1.00 90.44 86 ALA A CA 1
ATOM 651 C C . ALA A 1 86 ? 3.834 38.165 17.090 1.00 90.44 86 ALA A C 1
ATOM 653 O O . ALA A 1 86 ? 4.104 37.480 16.100 1.00 90.44 86 ALA A O 1
ATOM 654 N N . GLY A 1 87 ? 2.569 38.370 17.471 1.00 90.56 87 GLY A N 1
ATOM 655 C CA . GLY A 1 87 ? 1.413 37.813 16.766 1.00 90.56 87 GLY A CA 1
ATOM 656 C C . GLY A 1 87 ? 1.322 38.285 15.311 1.00 90.56 87 GLY A C 1
ATOM 657 O O . GLY A 1 87 ? 1.123 37.476 14.401 1.00 90.56 87 GLY A O 1
ATOM 658 N N . GLN A 1 88 ? 1.536 39.579 15.058 1.00 94.75 88 GLN A N 1
ATOM 659 C CA . GLN A 1 88 ? 1.567 40.129 13.699 1.00 94.75 88 GLN A CA 1
ATOM 660 C C . GLN A 1 88 ? 2.736 39.572 12.879 1.00 94.75 88 GLN A C 1
ATOM 662 O O . GLN A 1 88 ? 2.585 39.312 11.683 1.00 94.75 88 GLN A O 1
ATOM 667 N N . GLN A 1 89 ? 3.900 39.368 13.496 1.00 94.12 89 GLN A N 1
ATOM 668 C CA . GLN A 1 89 ? 5.055 38.775 12.829 1.00 94.12 89 GLN A CA 1
ATOM 669 C C . GLN A 1 89 ? 4.796 37.315 12.438 1.00 94.12 89 GLN A C 1
ATOM 671 O O . GLN A 1 89 ? 5.085 36.940 11.300 1.00 94.12 89 GLN A O 1
ATOM 676 N N . ILE A 1 90 ? 4.186 36.525 13.326 1.00 90.88 90 ILE A N 1
ATOM 677 C CA . ILE A 1 90 ? 3.779 35.143 13.040 1.00 90.88 90 ILE A CA 1
ATOM 678 C C . ILE A 1 90 ? 2.779 35.115 11.880 1.00 90.88 90 ILE A C 1
ATOM 680 O O . ILE A 1 90 ? 2.971 34.359 10.930 1.00 90.88 90 ILE A O 1
ATOM 684 N N . GLN A 1 91 ? 1.762 35.984 11.891 1.00 91.00 91 GLN A N 1
ATOM 685 C CA . GLN A 1 91 ? 0.791 36.059 10.793 1.00 91.00 91 GLN A CA 1
ATOM 686 C C . GLN A 1 91 ? 1.436 36.445 9.457 1.00 91.00 91 GLN A C 1
ATOM 688 O O . GLN A 1 91 ? 1.112 35.850 8.429 1.00 91.00 91 GLN A O 1
ATOM 693 N N . ARG A 1 92 ? 2.356 37.420 9.447 1.00 95.88 92 ARG A N 1
ATOM 694 C CA . ARG A 1 92 ? 3.091 37.803 8.230 1.00 95.88 92 ARG A CA 1
ATOM 695 C C . ARG A 1 92 ? 3.921 36.639 7.693 1.00 95.88 92 ARG A C 1
ATOM 697 O O . ARG A 1 92 ? 3.875 36.383 6.492 1.00 95.88 92 ARG A O 1
ATOM 704 N N . LYS A 1 93 ? 4.629 35.919 8.568 1.00 91.56 93 LYS A N 1
ATOM 705 C CA . LYS A 1 93 ? 5.448 34.764 8.183 1.00 91.56 93 LYS A CA 1
ATOM 706 C C . LYS A 1 93 ? 4.592 33.619 7.636 1.00 91.56 93 LYS A C 1
ATOM 708 O O . LYS A 1 93 ? 4.889 33.119 6.558 1.00 91.56 93 LYS A O 1
ATOM 713 N N . ALA A 1 94 ? 3.491 33.289 8.310 1.00 89.75 94 ALA A N 1
ATOM 714 C CA . ALA A 1 94 ? 2.560 32.257 7.861 1.00 89.75 94 ALA A CA 1
ATOM 715 C C . ALA A 1 94 ? 1.962 32.586 6.483 1.00 89.75 94 ALA A C 1
ATOM 717 O O . ALA A 1 94 ? 1.908 31.725 5.613 1.00 89.75 94 ALA A O 1
ATOM 718 N N . ARG A 1 95 ? 1.574 33.848 6.238 1.00 93.06 95 ARG A N 1
ATOM 719 C CA . ARG A 1 95 ? 1.091 34.282 4.913 1.00 93.06 95 ARG A CA 1
ATOM 720 C C . ARG A 1 95 ? 2.159 34.131 3.830 1.00 93.06 95 ARG A C 1
ATOM 722 O O . ARG A 1 95 ? 1.866 33.605 2.766 1.00 93.06 95 ARG A O 1
ATOM 729 N N . GLN A 1 96 ? 3.396 34.537 4.115 1.00 94.12 96 GLN A N 1
ATOM 730 C CA . GLN A 1 96 ? 4.508 34.391 3.170 1.00 94.12 96 GLN A CA 1
ATOM 731 C C . GLN A 1 96 ? 4.835 32.924 2.858 1.00 94.12 96 GLN A C 1
ATOM 733 O O . GLN A 1 96 ? 5.202 32.610 1.727 1.00 94.12 96 GLN A O 1
ATOM 738 N N . GLU A 1 97 ? 4.727 32.033 3.845 1.00 89.06 97 GLU A N 1
ATOM 739 C CA . GLU A 1 97 ? 4.895 30.590 3.651 1.00 89.06 97 GLU A CA 1
ATOM 740 C C . GLU A 1 97 ? 3.775 30.018 2.777 1.00 89.06 97 GLU A C 1
ATOM 742 O O . GLU A 1 97 ? 4.074 29.406 1.755 1.00 89.06 97 GLU A O 1
ATOM 747 N N . VAL A 1 98 ? 2.511 30.337 3.074 1.00 92.75 98 VAL A N 1
ATOM 748 C CA . VAL A 1 98 ? 1.362 29.929 2.246 1.00 92.75 98 VAL A CA 1
ATOM 749 C C . VAL A 1 98 ? 1.503 30.422 0.802 1.00 92.75 98 VAL A C 1
ATOM 751 O O . VAL A 1 98 ? 1.294 29.652 -0.134 1.00 92.75 98 VAL A O 1
ATOM 754 N N . ASP A 1 99 ? 1.904 31.677 0.590 1.00 92.31 99 ASP A N 1
ATOM 755 C CA . ASP A 1 99 ? 2.100 32.229 -0.756 1.00 92.31 99 ASP A CA 1
ATOM 756 C C . ASP A 1 99 ? 3.231 31.517 -1.514 1.00 92.31 99 ASP A C 1
ATOM 758 O O . ASP A 1 99 ? 3.122 31.259 -2.720 1.00 92.31 99 ASP A O 1
ATOM 762 N N . ARG A 1 100 ? 4.320 31.170 -0.814 1.00 93.75 100 ARG A N 1
ATOM 763 C CA . ARG A 1 100 ? 5.436 30.402 -1.380 1.00 93.75 100 ARG A CA 1
ATOM 764 C C . ARG A 1 100 ? 4.983 29.002 -1.784 1.00 93.75 100 ARG A C 1
ATOM 766 O O . ARG A 1 100 ? 5.291 28.572 -2.898 1.00 93.75 100 ARG A O 1
ATOM 773 N N . ASP A 1 101 ? 4.229 28.332 -0.925 1.00 88.56 101 ASP A N 1
ATOM 774 C CA . ASP A 1 101 ? 3.744 26.975 -1.160 1.00 88.56 101 ASP A CA 1
ATOM 775 C C . ASP A 1 101 ? 2.730 26.943 -2.305 1.00 88.56 101 ASP A C 1
ATOM 777 O O . ASP A 1 101 ? 2.857 26.127 -3.217 1.00 88.56 101 ASP A O 1
ATOM 781 N N . LEU A 1 102 ? 1.802 27.905 -2.356 1.00 91.19 102 LEU A N 1
ATOM 782 C CA . LEU A 1 102 ? 0.867 28.056 -3.474 1.00 91.19 102 LEU A CA 1
ATOM 783 C C . LEU A 1 102 ? 1.591 28.312 -4.798 1.00 91.19 102 LEU A C 1
ATOM 785 O O . LEU A 1 102 ? 1.209 27.759 -5.832 1.00 91.19 102 LEU A O 1
ATOM 789 N N . LYS A 1 103 ? 2.642 29.139 -4.799 1.00 93.75 103 LYS A N 1
ATOM 790 C CA . LYS A 1 103 ? 3.453 29.380 -6.001 1.00 93.75 103 LYS A CA 1
ATOM 791 C C . LYS A 1 103 ? 4.197 28.115 -6.438 1.00 93.75 103 LYS A C 1
ATOM 793 O O . LYS A 1 103 ? 4.239 27.826 -7.634 1.00 93.75 103 LYS A O 1
ATOM 798 N N . SER A 1 104 ? 4.743 27.358 -5.486 1.00 90.50 104 SER A N 1
ATOM 799 C CA . SER A 1 104 ? 5.416 26.081 -5.741 1.00 90.50 104 SER A CA 1
ATOM 800 C C . SER A 1 104 ? 4.452 25.044 -6.328 1.00 90.50 104 SER A C 1
ATOM 802 O O . SER A 1 104 ? 4.717 24.500 -7.401 1.00 90.50 104 SER A O 1
ATOM 804 N N . ALA A 1 105 ? 3.287 24.857 -5.701 1.00 86.56 105 ALA A N 1
ATOM 805 C CA . ALA A 1 105 ? 2.252 23.927 -6.145 1.00 86.56 105 ALA A CA 1
ATOM 806 C C . ALA A 1 105 ? 1.736 24.270 -7.551 1.00 86.56 105 ALA A C 1
ATOM 808 O O . ALA A 1 105 ? 1.646 23.396 -8.413 1.00 86.56 105 ALA A O 1
ATOM 809 N N . ARG A 1 106 ? 1.481 25.558 -7.836 1.00 91.50 106 ARG A N 1
ATOM 810 C CA . ARG A 1 106 ? 1.109 26.021 -9.187 1.00 91.50 106 ARG A CA 1
ATOM 811 C C . ARG A 1 106 ? 2.206 25.736 -10.213 1.00 91.50 106 ARG A C 1
ATOM 813 O O . ARG A 1 106 ? 1.905 25.307 -11.324 1.00 91.50 106 ARG A O 1
ATOM 820 N N . GLY A 1 107 ? 3.472 25.938 -9.846 1.00 93.69 107 GLY A N 1
ATOM 821 C CA . GLY A 1 107 ? 4.612 25.622 -10.707 1.00 93.69 107 GLY A CA 1
ATOM 822 C C . GLY A 1 107 ? 4.740 24.124 -11.004 1.00 93.69 107 GLY A C 1
ATOM 823 O O . GLY A 1 107 ? 5.009 23.745 -12.142 1.00 93.69 107 GLY A O 1
ATOM 824 N N . GLN A 1 108 ? 4.515 23.266 -10.007 1.00 85.88 108 GLN A N 1
ATOM 825 C CA . GLN A 1 108 ? 4.502 21.811 -10.181 1.00 85.88 108 GLN A CA 1
ATOM 826 C C . GLN A 1 108 ? 3.338 21.354 -11.067 1.00 85.88 108 GLN A C 1
ATOM 828 O O . GLN A 1 108 ? 3.556 20.588 -12.003 1.00 85.88 108 GLN A O 1
ATOM 833 N N . ALA A 1 109 ? 2.131 21.881 -10.839 1.00 81.69 109 ALA A N 1
ATOM 834 C CA . ALA A 1 109 ? 0.966 21.591 -11.671 1.00 81.69 109 ALA A CA 1
ATOM 835 C C . ALA A 1 109 ? 1.210 21.976 -13.141 1.00 81.69 109 ALA A C 1
ATOM 837 O O . ALA A 1 109 ? 0.962 21.172 -14.036 1.00 81.69 109 ALA A O 1
ATOM 838 N N . ALA A 1 110 ? 1.782 23.158 -13.397 1.00 90.75 110 ALA A N 1
ATOM 839 C CA . ALA A 1 110 ? 2.127 23.593 -14.750 1.00 90.75 110 ALA A CA 1
ATOM 840 C C . ALA A 1 110 ? 3.149 22.661 -15.430 1.00 90.75 110 ALA A C 1
ATOM 842 O O . ALA A 1 110 ? 3.010 22.351 -16.612 1.00 90.75 110 ALA A O 1
ATOM 843 N N . LYS A 1 111 ? 4.152 22.170 -14.688 1.00 91.00 111 LYS A N 1
ATOM 844 C CA . LYS A 1 111 ? 5.128 21.197 -15.211 1.00 91.00 111 LYS A CA 1
ATOM 845 C C . LYS A 1 111 ? 4.472 19.869 -15.587 1.00 91.00 111 LYS A C 1
ATOM 847 O O . LYS A 1 111 ? 4.772 19.351 -16.660 1.00 91.00 111 LYS A O 1
ATOM 852 N N . LEU A 1 112 ? 3.580 19.352 -14.740 1.00 87.12 112 LEU A N 1
ATOM 853 C CA . LEU A 1 112 ? 2.849 18.108 -14.996 1.00 87.12 112 LEU A CA 1
ATOM 854 C C . LEU A 1 112 ? 1.935 18.226 -16.218 1.00 87.12 112 LEU A C 1
ATOM 856 O O . LEU A 1 112 ? 1.903 17.314 -17.039 1.00 87.12 112 LEU A O 1
ATOM 860 N N . ILE A 1 113 ? 1.244 19.360 -16.376 1.00 90.00 113 ILE A N 1
ATOM 861 C CA . ILE A 1 113 ? 0.414 19.631 -17.559 1.00 90.00 113 ILE A CA 1
ATOM 862 C C . ILE A 1 113 ? 1.283 19.642 -18.819 1.00 90.00 113 ILE A C 1
ATOM 864 O O . ILE A 1 113 ? 0.999 18.902 -19.756 1.00 90.00 113 ILE A O 1
ATOM 868 N N . ALA A 1 114 ? 2.387 20.394 -18.813 1.00 91.88 114 ALA A N 1
ATOM 869 C CA . ALA A 1 114 ? 3.286 20.473 -19.963 1.00 91.88 114 ALA A CA 1
ATOM 870 C C . ALA A 1 114 ? 3.923 19.113 -20.307 1.00 91.88 114 ALA A C 1
ATOM 872 O O . ALA A 1 114 ? 4.171 18.802 -21.470 1.00 91.88 114 ALA A O 1
ATOM 873 N N . GLU A 1 115 ? 4.219 18.284 -19.304 1.00 91.19 115 GLU A N 1
ATOM 874 C CA . GLU A 1 115 ? 4.683 16.915 -19.526 1.00 91.19 115 GLU A CA 1
ATOM 875 C C . GLU A 1 115 ? 3.588 16.018 -20.113 1.00 91.19 115 GLU A C 1
ATOM 877 O O . GLU A 1 115 ? 3.855 15.266 -21.052 1.00 91.19 115 GLU A O 1
ATOM 882 N N . GLY A 1 116 ? 2.358 16.128 -19.609 1.00 91.50 116 GLY A N 1
ATOM 883 C CA . GLY A 1 116 ? 1.192 15.441 -20.154 1.00 91.50 116 GLY A CA 1
ATOM 884 C C . GLY A 1 116 ? 0.936 15.799 -21.618 1.00 91.50 116 GLY A C 1
ATOM 885 O O . GLY A 1 116 ? 0.716 14.903 -22.431 1.00 91.50 116 GLY A O 1
ATOM 886 N N . GLU A 1 117 ? 1.046 17.079 -21.978 1.00 93.25 117 GLU A N 1
ATOM 887 C CA . GLU A 1 117 ? 0.922 17.560 -23.360 1.00 93.25 117 GLU A CA 1
ATOM 888 C C . GLU A 1 117 ? 2.002 16.962 -24.268 1.00 93.25 117 GLU A C 1
ATOM 890 O O . GLU A 1 117 ? 1.670 16.384 -25.303 1.00 93.25 117 GLU A O 1
ATOM 895 N N . ARG A 1 118 ? 3.275 16.975 -23.844 1.00 94.94 118 ARG A N 1
ATOM 896 C CA . ARG A 1 118 ? 4.370 16.341 -24.605 1.00 94.94 118 ARG A CA 1
ATOM 897 C C . ARG A 1 118 ? 4.157 14.838 -24.793 1.00 94.94 118 ARG A C 1
ATOM 899 O O . ARG A 1 118 ? 4.423 14.304 -25.870 1.00 94.94 118 ARG A O 1
ATOM 906 N N . ARG A 1 119 ? 3.679 14.139 -23.756 1.00 91.88 119 ARG A N 1
ATOM 907 C CA . ARG A 1 119 ? 3.351 12.705 -23.837 1.00 91.88 119 ARG A CA 1
ATOM 908 C C . ARG A 1 119 ? 2.189 12.460 -24.802 1.00 91.88 119 ARG A C 1
ATOM 910 O O . ARG A 1 119 ? 2.270 11.527 -25.596 1.00 91.88 119 ARG A O 1
ATOM 917 N N . ARG A 1 120 ? 1.150 13.304 -24.784 1.00 93.19 120 ARG A N 1
ATOM 918 C CA . ARG A 1 120 ? 0.024 13.228 -25.729 1.00 93.19 120 ARG A CA 1
ATOM 919 C C . ARG A 1 120 ? 0.499 13.399 -27.171 1.00 93.19 120 ARG A C 1
ATOM 921 O O . ARG A 1 120 ? 0.227 12.528 -27.987 1.00 93.19 120 ARG A O 1
ATOM 928 N N . GLU A 1 121 ? 1.269 14.444 -27.462 1.00 93.62 121 GLU A N 1
ATOM 929 C CA . GLU A 1 121 ? 1.823 14.694 -28.804 1.00 93.62 121 GLU A CA 1
ATOM 930 C C . GLU A 1 121 ? 2.731 13.554 -29.288 1.00 93.62 121 GLU A C 1
ATOM 932 O O . GLU A 1 121 ? 2.812 13.253 -30.480 1.00 93.62 121 GLU A O 1
ATOM 937 N N . HIS A 1 122 ? 3.457 12.908 -28.374 1.00 92.69 122 HIS A N 1
ATOM 938 C CA . HIS A 1 122 ? 4.257 11.735 -28.707 1.00 92.69 122 HIS A CA 1
ATOM 939 C C . HIS A 1 122 ? 3.387 10.528 -29.076 1.00 92.69 122 HIS A C 1
ATOM 941 O O . HIS A 1 122 ? 3.644 9.885 -30.092 1.00 92.69 122 HIS A O 1
ATOM 947 N N . ILE A 1 123 ? 2.338 10.254 -28.295 1.00 91.25 123 ILE A N 1
ATOM 948 C CA . ILE A 1 123 ? 1.387 9.172 -28.578 1.00 91.25 123 ILE A CA 1
ATOM 949 C C . ILE A 1 123 ? 0.660 9.428 -29.901 1.00 91.25 123 ILE A C 1
ATOM 951 O O . ILE A 1 123 ? 0.557 8.514 -30.713 1.00 91.25 123 ILE A O 1
ATOM 955 N N . GLU A 1 124 ? 0.212 10.658 -30.158 1.00 92.31 124 GLU A N 1
ATOM 956 C CA . GLU A 1 124 ? -0.438 11.037 -31.421 1.00 92.31 124 GLU A CA 1
ATOM 957 C C . GLU A 1 124 ? 0.473 10.782 -32.628 1.00 92.31 124 GLU A C 1
ATOM 959 O O . GLU A 1 124 ? 0.025 10.220 -33.628 1.00 92.31 124 GLU A O 1
ATOM 964 N N . ARG A 1 125 ? 1.773 11.095 -32.518 1.00 95.62 125 ARG A N 1
ATOM 965 C CA . ARG A 1 125 ? 2.757 10.763 -33.561 1.00 95.62 125 ARG A CA 1
ATOM 966 C C . ARG A 1 125 ? 2.902 9.258 -33.777 1.00 95.62 125 ARG A C 1
ATOM 968 O O . ARG A 1 125 ? 2.907 8.823 -34.925 1.00 95.62 125 ARG A O 1
ATOM 975 N N . ILE A 1 126 ? 2.986 8.468 -32.705 1.00 93.31 126 ILE A N 1
ATOM 976 C CA . ILE A 1 126 ? 3.085 7.002 -32.807 1.00 93.31 126 ILE A CA 1
ATOM 977 C C . ILE A 1 126 ? 1.833 6.423 -33.472 1.00 93.31 126 ILE A C 1
ATOM 979 O O . ILE A 1 126 ? 1.940 5.567 -34.346 1.00 93.31 126 ILE A O 1
ATOM 983 N N . VAL A 1 127 ? 0.643 6.884 -33.080 1.00 93.19 127 VAL A N 1
ATOM 984 C CA . VAL A 1 127 ? -0.620 6.416 -33.667 1.00 93.19 127 VAL A CA 1
ATOM 985 C C . VAL A 1 127 ? -0.667 6.742 -35.159 1.00 93.19 127 VAL A C 1
ATOM 987 O O . VAL A 1 127 ? -0.940 5.844 -35.955 1.00 93.19 127 VAL A O 1
ATOM 990 N N . ALA A 1 128 ? -0.313 7.969 -35.550 1.00 93.50 128 ALA A N 1
ATOM 991 C CA . ALA A 1 128 ? -0.253 8.364 -36.956 1.00 93.50 128 ALA A CA 1
ATOM 992 C C . ALA A 1 128 ? 0.742 7.505 -37.761 1.00 93.50 128 ALA A C 1
ATOM 994 O O . ALA A 1 128 ? 0.437 7.075 -38.874 1.00 93.50 128 ALA A O 1
ATOM 995 N N . GLU A 1 129 ? 1.911 7.194 -37.194 1.00 95.12 129 GLU A N 1
ATOM 996 C CA . GLU A 1 129 ? 2.899 6.312 -37.824 1.00 95.12 129 GLU A CA 1
ATOM 997 C C . GLU A 1 129 ? 2.364 4.879 -37.995 1.00 95.12 129 GLU A C 1
ATOM 999 O O . GLU A 1 129 ? 2.514 4.272 -39.059 1.00 95.12 129 GLU A O 1
ATOM 1004 N N . MET A 1 130 ? 1.699 4.333 -36.974 1.00 93.31 130 MET A N 1
ATOM 1005 C CA . MET A 1 130 ? 1.110 2.992 -37.033 1.00 93.31 130 MET A CA 1
ATOM 1006 C C . MET A 1 130 ? -0.031 2.911 -38.050 1.00 93.31 130 MET A C 1
ATOM 1008 O O . MET A 1 130 ? -0.148 1.913 -38.764 1.00 93.31 130 MET A O 1
ATOM 1012 N N . GLU A 1 131 ? -0.846 3.960 -38.170 1.00 94.88 131 GLU A N 1
ATOM 1013 C CA . GLU A 1 131 ? -1.888 4.055 -39.194 1.00 94.88 131 GLU A CA 1
ATOM 1014 C C . GLU A 1 131 ? -1.298 4.105 -40.606 1.00 94.88 131 GLU A C 1
ATOM 1016 O O . GLU A 1 131 ? -1.766 3.379 -41.487 1.00 94.88 131 GLU A O 1
ATOM 1021 N N . GLN A 1 132 ? -0.225 4.875 -40.814 1.00 94.94 132 GLN A N 1
ATOM 1022 C CA . GLN A 1 132 ? 0.497 4.905 -42.089 1.00 94.94 132 GLN A CA 1
ATOM 1023 C C . GLN A 1 132 ? 1.089 3.534 -42.441 1.00 94.94 132 GLN A C 1
ATOM 1025 O O . GLN A 1 132 ? 0.914 3.059 -43.566 1.00 94.94 132 GLN A O 1
ATOM 1030 N N . ARG A 1 133 ? 1.723 2.847 -41.480 1.00 95.38 133 ARG A N 1
ATOM 1031 C CA . ARG A 1 133 ? 2.258 1.486 -41.676 1.00 95.38 133 ARG A CA 1
ATOM 1032 C C . ARG A 1 133 ? 1.158 0.481 -42.004 1.00 95.38 133 ARG A C 1
ATOM 1034 O O . ARG A 1 133 ? 1.314 -0.317 -42.927 1.00 95.38 133 ARG A O 1
ATOM 1041 N N . ARG A 1 134 ? 0.025 0.541 -41.299 1.00 96.75 134 ARG A N 1
ATOM 1042 C CA . ARG A 1 134 ? -1.142 -0.306 -41.579 1.00 96.75 134 ARG A CA 1
ATOM 1043 C C . ARG A 1 134 ? -1.693 -0.048 -42.983 1.00 96.75 134 ARG A C 1
ATOM 1045 O O . ARG A 1 134 ? -2.014 -1.002 -43.691 1.00 96.75 134 ARG A O 1
ATOM 1052 N N . ALA A 1 135 ? -1.794 1.216 -43.398 1.00 93.50 135 ALA A N 1
ATOM 1053 C CA . ALA A 1 135 ? -2.252 1.577 -44.735 1.00 93.50 135 ALA A CA 1
ATOM 1054 C C . ALA A 1 135 ? -1.305 1.032 -45.816 1.00 93.50 135 ALA A C 1
ATOM 1056 O O . ALA A 1 135 ? -1.774 0.377 -46.747 1.00 93.50 135 ALA A O 1
ATOM 1057 N N . ALA A 1 136 ? 0.009 1.210 -45.649 1.00 93.94 136 ALA A N 1
ATOM 1058 C CA . ALA A 1 136 ? 1.022 0.681 -46.561 1.00 93.94 136 ALA A CA 1
ATOM 1059 C C . ALA A 1 136 ? 0.962 -0.853 -46.667 1.00 93.94 136 ALA A C 1
ATOM 1061 O O . ALA A 1 136 ? 0.884 -1.393 -47.769 1.00 93.94 136 ALA A O 1
ATOM 1062 N N . MET A 1 137 ? 0.885 -1.554 -45.532 1.00 95.62 137 MET A N 1
ATOM 1063 C CA . MET A 1 137 ? 0.753 -3.014 -45.498 1.00 95.62 137 MET A CA 1
ATOM 1064 C C . MET A 1 137 ? -0.525 -3.490 -46.202 1.00 95.62 137 MET A C 1
ATOM 1066 O O . MET A 1 137 ? -0.508 -4.481 -46.927 1.00 95.62 137 MET A O 1
ATOM 1070 N N . SER A 1 138 ? -1.635 -2.759 -46.055 1.00 95.88 138 SER A N 1
ATOM 1071 C CA . SER A 1 138 ? -2.887 -3.093 -46.746 1.00 95.88 138 SER A CA 1
ATOM 1072 C C . SER A 1 138 ? -2.791 -2.969 -48.270 1.00 95.88 138 SER A C 1
ATOM 1074 O O . SER A 1 138 ? -3.502 -3.679 -48.979 1.00 95.88 138 SER A O 1
ATOM 1076 N N . VAL A 1 139 ? -1.954 -2.055 -48.777 1.00 95.50 139 VAL A N 1
ATOM 1077 C CA . VAL A 1 139 ? -1.685 -1.906 -50.214 1.00 95.50 139 VAL A CA 1
ATOM 1078 C C . VAL A 1 139 ? -0.811 -3.064 -50.686 1.00 95.50 139 VAL A C 1
ATOM 1080 O O . VAL A 1 139 ? -1.194 -3.751 -51.625 1.00 95.50 139 VAL A O 1
ATOM 1083 N N . GLN A 1 140 ? 0.270 -3.368 -49.962 1.00 95.19 140 GLN A N 1
ATOM 1084 C CA . GLN A 1 140 ? 1.152 -4.496 -50.278 1.00 95.19 140 GLN A CA 1
ATOM 1085 C C . GLN A 1 140 ? 0.400 -5.833 -50.339 1.00 95.19 140 GLN A C 1
ATOM 1087 O O . GLN A 1 140 ? 0.594 -6.603 -51.273 1.00 95.19 140 GLN A O 1
ATOM 1092 N N . LEU A 1 141 ? -0.504 -6.102 -49.390 1.00 95.62 141 LEU A N 1
ATOM 1093 C CA . LEU A 1 141 ? -1.318 -7.325 -49.402 1.00 95.62 141 LEU A CA 1
ATOM 1094 C C . LEU A 1 141 ? -2.244 -7.410 -50.624 1.00 95.62 141 LEU A C 1
ATOM 1096 O O . LEU A 1 141 ? -2.443 -8.497 -51.171 1.00 95.62 141 LEU A O 1
ATOM 1100 N N . ARG A 1 142 ? -2.797 -6.276 -51.075 1.00 95.56 142 ARG A N 1
ATOM 1101 C CA . ARG A 1 142 ? -3.620 -6.214 -52.293 1.00 95.56 142 ARG A CA 1
ATOM 1102 C C . ARG A 1 142 ? -2.786 -6.458 -53.548 1.00 95.56 142 ARG A C 1
ATOM 1104 O O . ARG A 1 142 ? -3.226 -7.210 -54.412 1.00 95.56 142 ARG A O 1
ATOM 1111 N N . ASP A 1 143 ? -1.583 -5.897 -53.619 1.00 94.75 143 ASP A N 1
ATOM 1112 C CA . ASP A 1 143 ? -0.669 -6.104 -54.746 1.00 94.75 143 ASP A CA 1
ATOM 1113 C C . ASP A 1 143 ? -0.189 -7.560 -54.828 1.00 94.75 143 ASP A C 1
ATOM 1115 O O . ASP A 1 143 ? -0.190 -8.155 -55.908 1.00 94.75 143 ASP A O 1
ATOM 1119 N N . ILE A 1 144 ? 0.133 -8.176 -53.683 1.00 95.00 144 ILE A N 1
ATOM 1120 C CA . ILE A 1 144 ? 0.462 -9.606 -53.600 1.00 95.00 144 ILE A CA 1
ATOM 1121 C C . ILE A 1 144 ? -0.723 -10.449 -54.076 1.00 95.00 144 ILE A C 1
ATOM 1123 O O . ILE A 1 144 ? -0.544 -11.322 -54.922 1.00 95.00 144 ILE A O 1
ATOM 1127 N N . SER A 1 145 ? -1.936 -10.163 -53.593 1.00 94.25 145 SER A N 1
ATOM 1128 C CA . SER A 1 145 ? -3.142 -10.908 -53.990 1.00 94.25 145 SER A CA 1
ATOM 1129 C C . SER A 1 145 ? -3.387 -10.817 -55.497 1.00 94.25 145 SER A C 1
ATOM 1131 O O . SER A 1 145 ? -3.595 -11.835 -56.150 1.00 94.25 145 SER A O 1
ATOM 1133 N N . ARG A 1 146 ? -3.255 -9.617 -56.077 1.00 95.81 146 ARG A N 1
ATOM 1134 C CA . ARG A 1 146 ? -3.369 -9.408 -57.527 1.00 95.81 146 ARG A CA 1
ATOM 1135 C C . ARG A 1 146 ? -2.308 -10.183 -58.307 1.00 95.81 146 ARG A C 1
ATOM 1137 O O . ARG A 1 146 ? -2.609 -10.743 -59.356 1.00 95.81 146 ARG A O 1
ATOM 1144 N N . THR A 1 147 ? -1.077 -10.217 -57.805 1.00 94.75 147 THR A N 1
ATOM 1145 C CA . THR A 1 147 ? 0.021 -10.962 -58.436 1.00 94.75 147 THR A CA 1
ATOM 1146 C C . THR A 1 147 ? -0.268 -12.467 -58.416 1.00 94.75 147 THR A C 1
ATOM 1148 O O . THR A 1 147 ? -0.091 -13.150 -59.425 1.00 94.75 147 THR A O 1
ATOM 1151 N N . ILE A 1 148 ? -0.785 -12.987 -57.298 1.00 93.25 148 ILE A N 1
ATOM 1152 C CA . ILE A 1 148 ? -1.220 -14.386 -57.179 1.00 93.25 148 ILE A CA 1
ATOM 1153 C C . ILE A 1 148 ? -2.350 -14.691 -58.175 1.00 93.25 148 ILE A C 1
ATOM 1155 O O . ILE A 1 148 ? -2.271 -15.671 -58.905 1.00 93.25 148 ILE A O 1
ATOM 1159 N N . GLU A 1 149 ? -3.370 -13.840 -58.282 1.00 93.50 149 GLU A N 1
ATOM 1160 C CA . GLU A 1 149 ? -4.464 -14.030 -59.248 1.00 93.50 149 GLU A CA 1
ATOM 1161 C C . GLU A 1 149 ? -3.981 -14.013 -60.709 1.00 93.50 149 GLU A C 1
ATOM 1163 O O . GLU A 1 149 ? -4.420 -14.831 -61.522 1.00 93.50 149 GLU A O 1
ATOM 1168 N N . GLN A 1 150 ? -3.054 -13.113 -61.050 1.00 92.75 150 GLN A N 1
ATOM 1169 C CA . GLN A 1 150 ? -2.457 -13.037 -62.387 1.00 92.75 150 GLN A CA 1
ATOM 1170 C C . GLN A 1 150 ? -1.661 -14.300 -62.716 1.00 92.75 150 GLN A C 1
ATOM 1172 O O . GLN A 1 150 ? -1.915 -14.927 -63.742 1.00 92.75 150 GLN A O 1
ATOM 1177 N N . THR A 1 151 ? -0.771 -14.722 -61.817 1.00 90.00 151 THR A N 1
ATOM 1178 C CA . THR A 1 151 ? 0.019 -15.951 -61.997 1.00 90.00 151 THR A CA 1
ATOM 1179 C C . THR A 1 151 ? -0.855 -17.202 -62.098 1.00 90.00 151 THR A C 1
ATOM 1181 O O . THR A 1 151 ? -0.614 -18.042 -62.962 1.00 90.00 151 THR A O 1
ATOM 1184 N N . LEU A 1 152 ? -1.920 -17.317 -61.297 1.00 90.06 152 LEU A N 1
ATOM 1185 C CA . LEU A 1 152 ? -2.885 -18.416 -61.420 1.00 90.06 152 LEU A CA 1
ATOM 1186 C C . LEU A 1 152 ? -3.622 -18.394 -62.767 1.00 90.06 152 LEU A C 1
ATOM 1188 O O . LEU A 1 152 ? -3.859 -19.448 -63.356 1.00 90.06 152 LEU A O 1
ATOM 1192 N N . THR A 1 153 ? -3.957 -17.208 -63.279 1.00 89.94 153 THR A N 1
ATOM 1193 C CA . THR A 1 153 ? -4.605 -17.056 -64.591 1.00 89.94 153 THR A CA 1
ATOM 1194 C C . THR A 1 153 ? -3.665 -17.462 -65.729 1.00 89.94 153 THR A C 1
ATOM 1196 O O . THR A 1 153 ? -4.084 -18.171 -66.642 1.00 89.94 153 THR A O 1
ATOM 1199 N N . GLU A 1 154 ? -2.392 -17.067 -65.668 1.00 85.75 154 GLU A N 1
ATOM 1200 C CA . GLU A 1 154 ? -1.363 -17.449 -66.645 1.00 85.75 154 GLU A CA 1
ATOM 1201 C C . GLU A 1 154 ? -1.104 -18.964 -66.643 1.00 85.75 154 GLU A C 1
ATOM 1203 O O . GLU A 1 154 ? -1.025 -19.590 -67.706 1.00 85.75 154 GLU A O 1
ATOM 1208 N N . LEU A 1 155 ? -1.052 -19.584 -65.460 1.00 83.06 155 LEU A N 1
ATOM 1209 C CA . LEU A 1 155 ? -0.933 -21.037 -65.324 1.00 83.06 155 LEU A CA 1
ATOM 1210 C C . LEU A 1 155 ? -2.178 -21.765 -65.865 1.00 83.06 155 LEU A C 1
ATOM 1212 O O . LEU A 1 155 ? -2.040 -22.731 -66.612 1.00 83.06 155 LEU A O 1
ATOM 1216 N N . GLY A 1 156 ? -3.389 -21.269 -65.588 1.00 76.81 156 GLY A N 1
ATOM 1217 C CA . GLY A 1 156 ? -4.636 -21.854 -66.104 1.00 76.81 156 GLY A CA 1
ATOM 1218 C C . GLY A 1 156 ? -4.819 -21.708 -67.622 1.00 76.81 156 GLY A C 1
ATOM 1219 O O . GLY A 1 156 ? -5.371 -22.594 -68.275 1.00 76.81 156 GLY A O 1
ATOM 1220 N N . GLN A 1 157 ? -4.316 -20.625 -68.221 1.00 67.94 157 GLN A N 1
ATOM 1221 C CA . GLN A 1 157 ? -4.287 -20.463 -69.680 1.00 67.94 157 GLN A CA 1
ATOM 1222 C C . GLN A 1 157 ? -3.266 -21.401 -70.339 1.00 67.94 157 GLN A C 1
ATOM 1224 O O . GLN A 1 157 ? -3.508 -21.884 -71.447 1.00 67.94 157 GLN A O 1
ATOM 1229 N N . SER A 1 158 ? -2.177 -21.725 -69.639 1.00 56.91 158 SER A N 1
ATOM 1230 C CA . SER A 1 158 ? -1.151 -22.662 -70.111 1.00 56.91 158 SER A CA 1
ATOM 1231 C C . SER A 1 158 ? -1.661 -24.111 -70.176 1.00 56.91 158 SER A C 1
ATOM 1233 O O . SER A 1 158 ? -1.323 -24.824 -71.121 1.00 56.91 158 SER A O 1
ATOM 1235 N N . ASP A 1 159 ? -2.558 -24.517 -69.270 1.00 53.09 159 ASP A N 1
ATOM 1236 C CA . ASP A 1 159 ? -3.233 -25.827 -69.325 1.00 53.09 159 ASP A CA 1
ATOM 1237 C C . ASP A 1 159 ? -4.240 -25.934 -70.486 1.00 53.09 159 ASP A C 1
ATOM 1239 O O . ASP A 1 159 ? -4.427 -27.006 -71.064 1.00 53.09 159 ASP A O 1
ATOM 1243 N N . SER A 1 160 ? -4.848 -24.820 -70.912 1.00 49.72 160 SER A N 1
ATOM 1244 C CA . SER A 1 160 ? -5.776 -24.812 -72.057 1.00 49.72 160 SER A CA 1
ATOM 1245 C C . SER A 1 160 ? -5.087 -24.927 -73.430 1.00 49.72 160 SER A C 1
ATOM 1247 O O . SER A 1 160 ? -5.744 -25.229 -74.429 1.00 49.72 160 SER A O 1
ATOM 1249 N N . ALA A 1 161 ? -3.762 -24.739 -73.488 1.00 46.09 161 ALA A N 1
ATOM 1250 C CA . ALA A 1 161 ? -2.963 -24.835 -74.713 1.00 46.09 161 ALA A CA 1
ATOM 1251 C C . ALA A 1 161 ? -2.372 -26.239 -74.966 1.00 46.09 161 ALA A C 1
ATOM 1253 O O . ALA A 1 161 ? -1.834 -26.487 -76.047 1.00 46.09 161 ALA A O 1
ATOM 1254 N N . PHE A 1 162 ? -2.503 -27.183 -74.025 1.00 39.62 162 PHE A N 1
ATOM 1255 C CA . PHE A 1 162 ? -1.991 -28.550 -74.164 1.00 39.62 162 PHE A CA 1
ATOM 1256 C C . PHE A 1 162 ? -3.127 -29.558 -74.399 1.00 39.62 162 PHE A C 1
ATOM 1258 O O . PHE A 1 162 ? -3.466 -30.384 -73.555 1.00 39.62 162 PHE A O 1
ATOM 1265 N N . THR A 1 163 ? -3.730 -29.521 -75.590 1.00 42.22 163 THR A N 1
ATOM 1266 C CA . THR A 1 163 ? -4.602 -30.609 -76.060 1.00 42.22 163 THR A CA 1
ATOM 1267 C C . THR A 1 163 ? -3.743 -31.779 -76.546 1.00 42.22 163 THR A C 1
ATOM 1269 O O . THR A 1 163 ? -3.342 -31.841 -77.709 1.00 42.22 163 THR A O 1
ATOM 1272 N N . VAL A 1 164 ? -3.474 -32.749 -75.665 1.00 39.81 164 VAL A N 1
ATOM 1273 C CA . VAL A 1 164 ? -2.967 -34.067 -76.073 1.00 39.81 164 VAL A CA 1
ATOM 1274 C C . VAL A 1 164 ? -4.116 -35.053 -76.263 1.00 39.81 164 VAL A C 1
ATOM 1276 O O . VAL A 1 164 ? -4.847 -35.410 -75.346 1.00 39.81 164 VAL A O 1
ATOM 1279 N N . ARG A 1 165 ? -4.217 -35.502 -77.517 1.00 36.62 165 ARG A N 1
ATOM 1280 C CA . ARG A 1 165 ? -4.882 -36.712 -78.016 1.00 36.62 165 ARG A CA 1
ATOM 1281 C C . ARG A 1 165 ? -4.756 -37.936 -77.097 1.00 36.62 165 ARG A C 1
ATOM 1283 O O . ARG A 1 165 ? -3.664 -38.476 -76.955 1.00 36.62 165 ARG A O 1
ATOM 1290 N N . GLN A 1 166 ? -5.902 -38.486 -76.708 1.00 35.59 166 GLN A N 1
ATOM 1291 C CA . GLN A 1 166 ? -6.254 -39.921 -76.650 1.00 35.59 166 GLN A CA 1
ATOM 1292 C C . GLN A 1 166 ? -7.691 -39.992 -76.103 1.00 35.59 166 GLN A C 1
ATOM 1294 O O . GLN A 1 166 ? -8.052 -39.181 -75.268 1.00 35.59 166 GLN A O 1
ATOM 1299 N N . ALA A 1 167 ? -8.596 -40.890 -76.460 1.00 33.91 167 ALA A N 1
ATOM 1300 C CA . ALA A 1 167 ? -8.733 -41.846 -77.544 1.00 33.91 167 ALA A CA 1
ATOM 1301 C C . ALA A 1 167 ? -10.230 -42.201 -77.561 1.00 33.91 167 ALA A C 1
ATOM 1303 O O . ALA A 1 167 ? -10.816 -42.498 -76.524 1.00 33.91 167 ALA A O 1
ATOM 1304 N N . THR A 1 168 ? -10.858 -42.141 -78.730 1.00 34.09 168 THR A N 1
ATOM 1305 C CA . THR A 1 168 ? -12.223 -42.622 -78.948 1.00 34.09 168 THR A CA 1
ATOM 1306 C C . THR A 1 168 ? -12.289 -44.144 -78.815 1.00 34.09 168 THR A C 1
ATOM 1308 O O . THR A 1 168 ? -11.604 -44.852 -79.552 1.00 34.09 168 THR A O 1
ATOM 1311 N N . GLY A 1 169 ? -13.178 -44.628 -77.953 1.00 31.05 169 GLY A N 1
ATOM 1312 C CA . GLY A 1 169 ? -13.773 -45.964 -77.997 1.00 31.05 169 GLY A CA 1
ATOM 1313 C C . GLY A 1 169 ? -15.231 -45.841 -77.529 1.00 31.05 169 GLY A C 1
ATOM 1314 O O . GLY A 1 169 ? -15.443 -45.219 -76.489 1.00 31.05 169 GLY A O 1
ATOM 1315 N N . PRO A 1 170 ? -16.232 -46.310 -78.296 1.00 54.47 170 PRO A N 1
ATOM 1316 C CA . PRO A 1 170 ? -17.638 -46.069 -77.987 1.00 54.47 170 PRO A CA 1
ATOM 1317 C C . PRO A 1 170 ? -18.206 -47.198 -77.121 1.00 54.47 170 PRO A C 1
ATOM 1319 O O . PRO A 1 170 ? -17.894 -48.352 -77.381 1.00 54.47 170 PRO A O 1
ATOM 1322 N N . ASP A 1 171 ? -19.070 -46.878 -76.154 1.00 30.77 171 ASP A N 1
ATOM 1323 C CA . ASP A 1 171 ? -20.286 -47.667 -75.911 1.00 30.77 171 ASP A CA 1
ATOM 1324 C C . ASP A 1 171 ? -21.261 -46.984 -74.932 1.00 30.77 171 ASP A C 1
ATOM 1326 O O . ASP A 1 171 ? -21.016 -46.906 -73.735 1.00 30.77 171 ASP A O 1
ATOM 1330 N N . SER A 1 172 ? -22.386 -46.551 -75.516 1.00 32.31 172 SER A N 1
ATOM 1331 C CA . SER A 1 172 ? -23.779 -46.643 -75.040 1.00 32.31 172 SER A CA 1
ATOM 1332 C C . SER A 1 172 ? -24.280 -45.905 -73.768 1.00 32.31 172 SER A C 1
ATOM 1334 O O . SER A 1 172 ? -23.500 -45.559 -72.887 1.00 32.31 172 SER A O 1
ATOM 1336 N N . PRO A 1 173 ? -25.600 -45.585 -73.709 1.00 51.41 173 PRO A N 1
ATOM 1337 C CA . PRO A 1 173 ? -26.132 -44.393 -73.037 1.00 51.41 173 PRO A CA 1
ATOM 1338 C C . PRO A 1 173 ? -27.051 -44.688 -71.825 1.00 51.41 173 PRO A C 1
ATOM 1340 O O . PRO A 1 173 ? -27.195 -45.832 -71.408 1.00 51.41 173 PRO A O 1
ATOM 1343 N N . ASP A 1 174 ? -27.708 -43.622 -71.345 1.00 29.28 174 ASP A N 1
ATOM 1344 C CA . ASP A 1 174 ? -28.726 -43.514 -70.280 1.00 29.28 174 ASP A CA 1
ATOM 1345 C C . ASP A 1 174 ? -28.172 -43.515 -68.840 1.00 29.28 174 ASP A C 1
ATOM 1347 O O . ASP A 1 174 ? -27.460 -44.406 -68.408 1.00 29.28 174 ASP A O 1
ATOM 1351 N N . THR A 1 175 ? -28.489 -42.557 -67.964 1.00 30.12 175 THR A N 1
ATOM 1352 C CA . THR A 1 175 ? -29.841 -42.065 -67.681 1.00 30.12 175 THR A CA 1
ATOM 1353 C C . THR A 1 175 ? -29.801 -40.715 -66.944 1.00 30.12 175 THR A C 1
ATOM 1355 O O . THR A 1 175 ? -28.880 -40.419 -66.187 1.00 30.12 175 THR A O 1
ATOM 1358 N N . ALA A 1 176 ? -30.848 -39.929 -67.187 1.00 29.75 176 ALA A N 1
ATOM 1359 C CA . ALA A 1 176 ? -31.328 -38.719 -66.521 1.00 29.75 176 ALA A CA 1
ATOM 1360 C C . ALA A 1 176 ? -30.914 -38.457 -65.054 1.00 29.75 176 ALA A C 1
ATOM 1362 O O . ALA A 1 176 ? -31.047 -39.324 -64.199 1.00 29.75 176 ALA A O 1
ATOM 1363 N N . ALA A 1 177 ? -30.607 -37.194 -64.733 1.00 31.00 177 ALA A N 1
ATOM 1364 C CA . ALA A 1 177 ? -31.565 -36.276 -64.092 1.00 31.00 177 ALA A CA 1
ATOM 1365 C C . ALA A 1 177 ? -30.866 -34.990 -63.603 1.00 31.00 177 ALA A C 1
ATOM 1367 O O . ALA A 1 177 ? -30.020 -34.999 -62.716 1.00 31.00 177 ALA A O 1
ATOM 1368 N N . SER A 1 178 ? -31.272 -33.865 -64.184 1.00 27.08 178 SER A N 1
ATOM 1369 C CA . SER A 1 178 ? -31.290 -32.544 -63.537 1.00 27.08 178 SER A CA 1
ATOM 1370 C C . SER A 1 178 ? -32.690 -32.352 -62.911 1.00 27.08 178 SER A C 1
ATOM 1372 O O . SER A 1 178 ? -33.564 -33.167 -63.226 1.00 27.08 178 SER A O 1
ATOM 1374 N N . PRO A 1 179 ? -33.027 -31.251 -62.206 1.00 49.56 179 PRO A N 1
ATOM 1375 C CA . PRO A 1 179 ? -32.208 -30.190 -61.594 1.00 49.56 179 PRO A CA 1
ATOM 1376 C C . PRO A 1 179 ? -32.748 -29.755 -60.195 1.00 49.56 179 PRO A C 1
ATOM 1378 O O . PRO A 1 179 ? -33.681 -30.354 -59.671 1.00 49.56 179 PRO A O 1
ATOM 1381 N N . ALA A 1 180 ? -32.253 -28.601 -59.712 1.00 27.64 180 ALA A N 1
ATOM 1382 C CA . ALA A 1 180 ? -33.018 -27.569 -58.978 1.00 27.64 180 ALA A CA 1
ATOM 1383 C C . ALA A 1 180 ? -33.316 -27.837 -57.483 1.00 27.64 180 ALA A C 1
ATOM 1385 O O . ALA A 1 180 ? -33.545 -28.961 -57.076 1.00 27.64 180 ALA A O 1
ATOM 1386 N N . ALA A 1 181 ? -33.399 -26.860 -56.580 1.00 27.42 181 ALA A N 1
ATOM 1387 C CA . ALA A 1 181 ? -33.184 -25.413 -56.568 1.00 27.42 181 ALA A CA 1
ATOM 1388 C C . ALA A 1 181 ? -33.364 -24.932 -55.105 1.00 27.42 181 ALA A C 1
ATOM 1390 O O . ALA A 1 181 ? -33.865 -25.687 -54.277 1.00 27.42 181 ALA A O 1
ATOM 1391 N N . ALA A 1 182 ? -33.074 -23.643 -54.881 1.00 29.39 182 ALA A N 1
ATOM 1392 C CA . ALA A 1 182 ? -33.603 -22.772 -53.817 1.00 29.39 182 ALA A CA 1
ATOM 1393 C C . ALA A 1 182 ? -33.035 -22.996 -52.395 1.00 29.39 182 ALA A C 1
ATOM 1395 O O . ALA A 1 182 ? -33.147 -24.062 -51.811 1.00 29.39 182 ALA A O 1
ATOM 1396 N N . ALA A 1 183 ? -32.230 -22.043 -51.909 1.00 30.39 183 ALA A N 1
ATOM 1397 C CA . ALA A 1 183 ? -32.650 -20.875 -51.106 1.00 30.39 183 ALA A CA 1
ATOM 1398 C C . ALA A 1 183 ? -32.911 -21.291 -49.645 1.00 30.39 183 ALA A C 1
ATOM 1400 O O . ALA A 1 183 ? -33.879 -21.974 -49.353 1.00 30.39 183 ALA A O 1
ATOM 1401 N N . GLN A 1 184 ? -31.909 -21.133 -48.778 1.00 33.19 184 GLN A N 1
ATOM 1402 C CA . GLN A 1 184 ? -31.778 -20.004 -47.841 1.00 33.19 184 GLN A CA 1
ATOM 1403 C C . GLN A 1 184 ? -32.906 -19.945 -46.804 1.00 33.19 184 GLN A C 1
ATOM 1405 O O . GLN A 1 184 ? -33.977 -19.434 -47.101 1.00 33.19 184 GLN A O 1
ATOM 1410 N N . GLU A 1 185 ? -32.591 -20.344 -45.569 1.00 32.12 185 GLU A N 1
ATOM 1411 C CA . GLU A 1 185 ? -33.190 -19.756 -44.369 1.00 32.12 185 GLU A CA 1
ATOM 1412 C C . GLU A 1 185 ? -32.241 -19.899 -43.167 1.00 32.12 185 GLU A C 1
ATOM 1414 O O . GLU A 1 185 ? -31.628 -20.945 -42.948 1.00 32.12 185 GLU A O 1
ATOM 1419 N N . GLU A 1 186 ? -32.077 -18.789 -42.448 1.00 33.19 186 GLU A N 1
ATOM 1420 C CA . GLU A 1 186 ? -31.398 -18.657 -41.159 1.00 33.19 186 GLU A CA 1
ATOM 1421 C C . GLU A 1 186 ? -32.179 -19.378 -40.045 1.00 33.19 186 GLU A C 1
ATOM 1423 O O . GLU A 1 186 ? -33.404 -19.338 -40.052 1.00 33.19 186 GLU A O 1
ATOM 1428 N N . LEU A 1 187 ? -31.500 -19.924 -39.027 1.00 29.53 187 LEU A N 1
ATOM 1429 C CA . LEU A 1 187 ? -31.586 -19.418 -37.645 1.00 29.53 187 LEU A CA 1
ATOM 1430 C C . LEU A 1 187 ? -30.697 -20.220 -36.679 1.00 29.53 187 LEU A C 1
ATOM 1432 O O . LEU A 1 187 ? -30.404 -21.396 -36.871 1.00 29.53 187 LEU A O 1
ATOM 1436 N N . ALA A 1 188 ? -30.296 -19.514 -35.627 1.00 30.58 188 ALA A N 1
ATOM 1437 C CA . ALA A 1 188 ? -29.431 -19.897 -34.523 1.00 30.58 188 ALA A CA 1
ATOM 1438 C C . ALA A 1 188 ? -29.857 -21.142 -33.719 1.00 30.58 188 ALA A C 1
ATOM 1440 O O . ALA A 1 188 ? -31.039 -21.453 -33.591 1.00 30.58 188 ALA A O 1
ATOM 1441 N N . GLY A 1 189 ? -28.873 -21.771 -33.072 1.00 28.58 189 GLY A N 1
ATOM 1442 C CA . GLY A 1 189 ? -29.078 -22.766 -32.022 1.00 28.58 189 GLY A CA 1
ATOM 1443 C C . GLY A 1 189 ? -27.755 -23.171 -31.377 1.00 28.58 189 GLY A C 1
ATOM 1444 O O . GLY A 1 189 ? -26.883 -23.722 -32.039 1.00 28.58 189 GLY A O 1
ATOM 1445 N N . GLU A 1 190 ? -27.617 -22.839 -30.098 1.00 33.03 190 GLU A N 1
ATOM 1446 C CA . GLU A 1 190 ? -26.488 -23.112 -29.209 1.00 33.03 190 GLU A CA 1
ATOM 1447 C C . GLU A 1 190 ? -26.163 -24.614 -29.094 1.00 33.03 190 GLU A C 1
ATOM 1449 O O . GLU A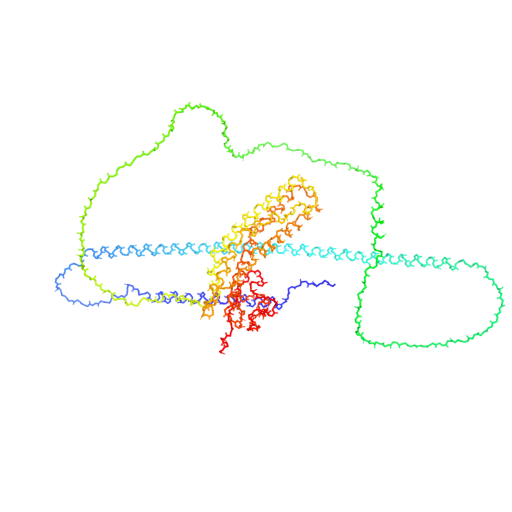 1 190 ? -27.058 -25.460 -29.102 1.00 33.03 190 GLU A O 1
ATOM 1454 N N . GLY A 1 191 ? -24.876 -24.943 -28.940 1.00 29.80 191 GLY A N 1
ATOM 1455 C CA . GLY A 1 191 ? -24.419 -26.311 -28.706 1.00 29.80 191 GLY A CA 1
ATOM 1456 C C . GLY A 1 191 ? -22.925 -26.395 -28.397 1.00 29.80 191 GLY A C 1
ATOM 1457 O O . GLY A 1 191 ? -22.107 -26.433 -29.309 1.00 29.80 191 GLY A O 1
ATOM 1458 N N . GLU A 1 192 ? -22.612 -26.379 -27.101 1.00 30.05 192 GLU A N 1
ATOM 1459 C CA . GLU A 1 192 ? -21.498 -27.040 -26.402 1.00 30.05 192 GLU A CA 1
ATOM 1460 C C . GLU A 1 192 ? -20.320 -27.557 -27.267 1.00 30.05 192 GLU A C 1
ATOM 1462 O O . GLU A 1 192 ? -20.420 -28.581 -27.946 1.00 30.05 192 GLU A O 1
ATOM 1467 N N . ALA A 1 193 ? -19.160 -26.899 -27.182 1.00 31.95 193 ALA A N 1
ATOM 1468 C CA . ALA A 1 193 ? -17.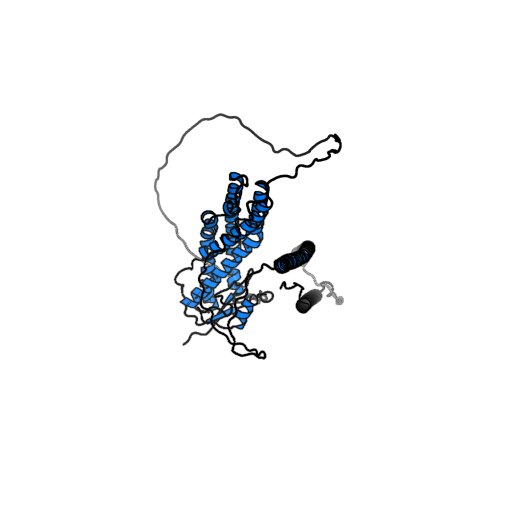909 -27.397 -27.756 1.00 31.95 193 ALA A CA 1
ATOM 1469 C C . ALA A 1 193 ? -17.166 -28.299 -26.744 1.00 31.95 193 ALA A C 1
ATOM 1471 O O . ALA A 1 193 ? -16.811 -27.814 -25.666 1.00 31.95 193 ALA A O 1
ATOM 1472 N N . PRO A 1 194 ? -16.872 -29.577 -27.057 1.00 39.44 194 PRO A N 1
ATOM 1473 C CA . PRO A 1 194 ? -15.957 -30.386 -26.258 1.00 39.44 194 PRO A CA 1
ATOM 1474 C C . PRO A 1 194 ? -14.485 -30.052 -26.588 1.00 39.44 194 PRO A C 1
ATOM 1476 O O . PRO A 1 194 ? -14.191 -29.536 -27.671 1.00 39.44 194 PRO A O 1
ATOM 1479 N N . PRO A 1 195 ? -13.539 -30.328 -25.669 1.00 34.72 195 PRO A N 1
ATOM 1480 C CA . PRO A 1 195 ? -12.162 -29.858 -25.775 1.00 34.72 195 PRO A CA 1
ATOM 1481 C C . PRO A 1 195 ? -11.375 -30.672 -26.810 1.00 34.72 195 PRO A C 1
ATOM 1483 O O . PRO A 1 195 ? -11.329 -31.898 -26.743 1.00 34.72 195 PRO A O 1
ATOM 1486 N N . LEU A 1 196 ? -10.725 -29.983 -27.751 1.00 34.94 196 LEU A N 1
ATOM 1487 C CA . LEU A 1 196 ? -9.743 -30.580 -28.655 1.00 34.94 196 LEU A CA 1
ATOM 1488 C C . LEU A 1 196 ? -8.338 -30.379 -28.076 1.00 34.94 196 LEU A C 1
ATOM 1490 O O . LEU A 1 196 ? -7.873 -29.251 -27.912 1.00 34.94 196 LEU A O 1
ATOM 1494 N N . GLU A 1 197 ? -7.681 -31.493 -27.760 1.00 38.84 197 GLU A N 1
ATOM 1495 C CA . GLU A 1 197 ? -6.248 -31.566 -27.472 1.00 38.84 197 GLU A CA 1
ATOM 1496 C C . GLU A 1 197 ? -5.417 -31.069 -28.676 1.00 38.84 197 GLU A C 1
ATOM 1498 O O . GLU A 1 197 ? -5.828 -31.252 -29.828 1.00 38.84 197 GLU A O 1
ATOM 1503 N N . PRO A 1 198 ? -4.246 -30.440 -28.459 1.00 38.19 198 PRO A N 1
ATOM 1504 C CA . PRO A 1 198 ? -3.454 -29.881 -29.547 1.00 38.19 198 PRO A CA 1
ATOM 1505 C C . PRO A 1 198 ? -2.689 -30.979 -30.299 1.00 38.19 198 PRO A C 1
ATOM 1507 O O . PRO A 1 198 ? -1.748 -31.570 -29.772 1.00 38.19 198 PRO A O 1
ATOM 1510 N N . ALA A 1 199 ? -3.051 -31.208 -31.562 1.00 33.88 199 ALA A N 1
ATOM 1511 C CA . ALA A 1 199 ? -2.225 -31.952 -32.507 1.00 33.88 199 ALA A CA 1
ATOM 1512 C C . ALA A 1 199 ? -1.165 -31.022 -33.129 1.00 33.88 199 ALA A C 1
ATOM 1514 O O . ALA A 1 199 ? -1.490 -30.004 -33.742 1.00 33.88 199 ALA A O 1
ATOM 1515 N N . GLU A 1 200 ? 0.111 -31.377 -32.967 1.00 36.62 200 GLU A N 1
ATOM 1516 C CA . GLU A 1 200 ? 1.250 -30.805 -33.696 1.00 36.62 200 GLU A CA 1
ATOM 1517 C C . GLU A 1 200 ? 1.035 -30.974 -35.216 1.00 36.62 200 GLU A C 1
ATOM 1519 O O . GLU A 1 200 ? 0.681 -32.072 -35.653 1.00 36.62 200 GLU A O 1
ATOM 1524 N N . PRO A 1 201 ? 1.211 -29.915 -36.039 1.00 40.41 201 PRO A N 1
ATOM 1525 C CA . PRO A 1 201 ? 2.552 -29.529 -36.482 1.00 40.41 201 PRO A CA 1
ATOM 1526 C C . PRO A 1 201 ? 2.674 -28.012 -36.759 1.00 40.41 201 PRO A C 1
ATOM 1528 O O . PRO A 1 201 ? 2.494 -27.547 -37.881 1.00 40.41 201 PRO A O 1
ATOM 1531 N N . ALA A 1 202 ? 3.037 -27.218 -35.749 1.00 38.06 202 ALA A N 1
ATOM 1532 C CA . ALA A 1 202 ? 3.339 -25.784 -35.914 1.00 38.06 202 ALA A CA 1
ATOM 1533 C C . ALA A 1 202 ? 4.838 -25.460 -35.752 1.00 38.06 202 ALA A C 1
ATOM 1535 O O . ALA A 1 202 ? 5.214 -24.315 -35.515 1.00 38.06 202 ALA A O 1
ATOM 1536 N N . ARG A 1 203 ? 5.712 -26.469 -35.875 1.00 39.84 203 ARG A N 1
ATOM 1537 C CA . ARG A 1 203 ? 7.171 -26.317 -35.720 1.00 39.84 203 ARG A CA 1
ATOM 1538 C C . ARG A 1 203 ? 7.967 -26.277 -37.025 1.00 39.84 203 ARG A C 1
ATOM 1540 O O . ARG A 1 203 ? 9.157 -26.016 -36.972 1.00 39.84 203 ARG A O 1
ATOM 1547 N N . GLN A 1 204 ? 7.341 -26.448 -38.190 1.00 41.41 204 GLN A N 1
ATOM 1548 C CA . GLN A 1 204 ? 8.072 -26.505 -39.469 1.00 41.41 204 GLN A CA 1
ATOM 1549 C C . GLN A 1 204 ? 8.013 -25.236 -40.334 1.00 41.41 204 GLN A C 1
ATOM 1551 O O . GLN A 1 204 ? 8.667 -25.189 -41.368 1.00 41.41 204 GLN A O 1
ATOM 1556 N N . VAL A 1 205 ? 7.296 -24.187 -39.913 1.00 41.81 205 VAL A N 1
ATOM 1557 C CA . VAL A 1 205 ? 7.184 -22.929 -40.689 1.00 41.81 205 VAL A CA 1
ATOM 1558 C C . VAL A 1 205 ? 8.060 -21.797 -40.123 1.00 41.81 205 VAL A C 1
ATOM 1560 O O . VAL A 1 205 ? 8.333 -20.821 -40.814 1.00 41.81 205 VAL A O 1
ATOM 1563 N N . LEU A 1 206 ? 8.579 -21.935 -38.897 1.00 39.84 206 LEU A N 1
ATOM 1564 C CA . LEU A 1 206 ? 9.435 -20.916 -38.268 1.00 39.84 206 LEU A CA 1
ATOM 1565 C C . LEU A 1 206 ? 10.944 -21.147 -38.466 1.00 39.84 206 LEU A C 1
ATOM 1567 O O . LEU A 1 206 ? 11.730 -20.244 -38.196 1.00 39.84 206 LEU A O 1
ATOM 1571 N N . GLU A 1 207 ? 11.361 -22.296 -39.004 1.00 39.47 207 GLU A N 1
ATOM 1572 C CA . GLU A 1 207 ? 12.785 -22.623 -39.193 1.00 39.47 207 GLU A CA 1
ATOM 1573 C C . GLU A 1 207 ? 13.312 -22.297 -40.608 1.00 39.47 207 GLU A C 1
ATOM 1575 O O . GLU A 1 207 ? 14.518 -22.224 -40.824 1.00 39.47 207 GLU A O 1
ATOM 1580 N N . SER A 1 208 ? 12.434 -21.977 -41.568 1.00 38.72 208 SER A N 1
ATOM 1581 C CA . SER A 1 208 ? 12.821 -21.594 -42.938 1.00 38.72 208 SER A CA 1
ATOM 1582 C C . SER A 1 208 ? 13.014 -20.086 -43.158 1.00 38.72 208 SER A C 1
ATOM 1584 O O . SER A 1 208 ? 13.458 -19.684 -44.230 1.00 38.72 208 SER A O 1
ATOM 1586 N N . VAL A 1 209 ? 12.719 -19.237 -42.164 1.00 42.47 209 VAL A N 1
ATOM 1587 C CA . VAL A 1 209 ? 12.922 -17.770 -42.250 1.00 42.47 209 VAL A CA 1
ATOM 1588 C C . VAL A 1 209 ? 14.256 -17.333 -41.614 1.00 42.47 209 VAL A C 1
ATOM 1590 O O . VAL A 1 209 ? 14.720 -16.221 -41.846 1.00 42.47 209 VAL A O 1
ATOM 1593 N N . ALA A 1 210 ? 14.939 -18.220 -40.881 1.00 42.12 210 ALA A N 1
ATOM 1594 C CA . ALA A 1 210 ? 16.179 -17.907 -40.160 1.00 42.12 210 ALA A CA 1
ATOM 1595 C C . ALA A 1 210 ? 17.488 -18.246 -40.913 1.00 42.12 210 ALA A C 1
ATOM 1597 O O . ALA A 1 210 ? 18.566 -18.032 -40.363 1.00 42.12 210 ALA A O 1
ATOM 1598 N N . GLN A 1 211 ? 17.440 -18.754 -42.155 1.00 42.34 211 GLN A N 1
ATOM 1599 C CA . GLN A 1 211 ? 18.646 -19.198 -42.892 1.00 42.34 211 GLN A CA 1
ATOM 1600 C C . GLN A 1 211 ? 18.846 -18.581 -44.293 1.00 42.34 211 GLN A C 1
ATOM 1602 O O . GLN A 1 211 ? 19.666 -19.067 -45.066 1.00 42.34 211 GLN A O 1
ATOM 1607 N N . GLY A 1 212 ? 18.175 -17.476 -44.630 1.00 35.81 212 GLY A N 1
ATOM 1608 C CA . GLY A 1 212 ? 18.351 -16.803 -45.925 1.00 35.81 212 GLY A CA 1
ATOM 1609 C C . GLY A 1 212 ? 18.578 -15.303 -45.785 1.00 35.81 212 GLY A C 1
ATOM 1610 O O . GLY A 1 212 ? 17.626 -14.538 -45.874 1.00 35.81 212 GLY A O 1
ATOM 1611 N N . GLY A 1 213 ? 19.822 -14.867 -45.568 1.00 31.59 213 GLY A N 1
ATOM 1612 C CA . GLY A 1 213 ? 20.110 -13.430 -45.485 1.00 31.59 213 GLY A CA 1
ATOM 1613 C C . GLY A 1 213 ? 21.537 -13.035 -45.119 1.00 31.59 213 GLY A C 1
ATOM 1614 O O . GLY A 1 213 ? 21.727 -12.040 -44.433 1.00 31.59 213 GLY A O 1
ATOM 1615 N N . ALA A 1 214 ? 22.544 -13.792 -45.551 1.00 33.06 214 ALA A N 1
ATOM 1616 C CA . ALA A 1 214 ? 23.931 -13.347 -45.506 1.00 33.06 214 ALA A CA 1
ATOM 1617 C C . ALA A 1 214 ? 24.578 -13.647 -46.858 1.00 33.06 214 ALA A C 1
ATOM 1619 O O . ALA A 1 214 ? 24.959 -14.788 -47.098 1.00 33.06 214 ALA A O 1
ATOM 1620 N N . GLN A 1 215 ? 24.652 -12.637 -47.735 1.00 30.69 215 GLN A N 1
ATOM 1621 C CA . GLN A 1 215 ? 25.831 -12.280 -48.543 1.00 30.69 215 GLN A CA 1
ATOM 1622 C C . GLN A 1 215 ? 25.496 -11.254 -49.647 1.00 30.69 215 GLN A C 1
ATOM 1624 O O . GLN A 1 215 ? 24.540 -11.414 -50.396 1.00 30.69 215 GLN A O 1
ATOM 1629 N N . ALA A 1 216 ? 26.393 -10.265 -49.747 1.00 30.00 216 ALA A N 1
ATOM 1630 C CA . ALA A 1 216 ? 26.717 -9.405 -50.891 1.00 30.00 216 ALA A CA 1
ATOM 1631 C C . ALA A 1 216 ? 25.790 -8.225 -51.251 1.00 30.00 216 ALA A C 1
ATOM 1633 O O . ALA A 1 216 ? 24.947 -8.336 -52.130 1.00 30.00 216 ALA A O 1
ATOM 1634 N N . LEU A 1 217 ? 26.112 -7.043 -50.704 1.00 33.44 217 LEU A N 1
ATOM 1635 C CA . LEU A 1 217 ? 26.308 -5.828 -51.510 1.00 33.44 217 LEU A CA 1
ATOM 1636 C C . LEU A 1 217 ? 27.530 -5.062 -50.977 1.00 33.44 217 LEU A C 1
ATOM 1638 O O . LEU A 1 217 ? 27.495 -4.428 -49.926 1.00 33.44 217 LEU A O 1
ATOM 1642 N N . THR A 1 218 ? 28.633 -5.191 -51.707 1.00 30.20 218 THR A N 1
ATOM 1643 C CA . THR A 1 218 ? 29.790 -4.294 -51.700 1.00 30.20 218 THR A CA 1
ATOM 1644 C C . THR A 1 218 ? 29.512 -3.157 -52.679 1.00 30.20 218 THR A C 1
ATOM 1646 O O . THR A 1 218 ? 29.396 -3.437 -53.869 1.00 30.20 218 THR A O 1
ATOM 1649 N N . GLU A 1 219 ? 29.463 -1.906 -52.220 1.00 34.22 219 GLU A N 1
ATOM 1650 C CA . GLU A 1 219 ? 29.732 -0.748 -53.081 1.00 34.22 219 GLU A CA 1
ATOM 1651 C C . GLU A 1 219 ? 30.217 0.461 -52.262 1.00 34.22 219 GLU A C 1
ATOM 1653 O O . GLU A 1 219 ? 29.910 0.612 -51.080 1.00 34.22 219 GLU A O 1
ATOM 1658 N N . GLU A 1 220 ? 31.070 1.243 -52.912 1.00 29.11 220 GLU A N 1
ATOM 1659 C CA . GLU A 1 220 ? 32.028 2.233 -52.420 1.00 29.11 220 GLU A CA 1
ATOM 1660 C C . GLU A 1 220 ? 31.434 3.462 -51.712 1.00 29.11 220 GLU A C 1
ATOM 1662 O O . GLU A 1 220 ? 30.442 4.050 -52.138 1.00 29.11 220 GLU A O 1
ATOM 1667 N N . ALA A 1 221 ? 32.135 3.920 -50.672 1.00 29.25 221 ALA A N 1
ATOM 1668 C CA . ALA A 1 221 ? 31.917 5.199 -50.004 1.00 29.25 221 ALA A CA 1
ATOM 1669 C C . ALA A 1 221 ? 32.732 6.329 -50.667 1.00 29.25 221 ALA A C 1
ATOM 1671 O O . ALA A 1 221 ? 33.921 6.129 -50.923 1.00 29.25 221 ALA A O 1
ATOM 1672 N N . PRO A 1 222 ? 32.186 7.549 -50.832 1.00 35.72 222 PRO A N 1
ATOM 1673 C CA . PRO A 1 222 ? 32.999 8.748 -50.966 1.00 35.72 222 PRO A CA 1
ATOM 1674 C C . PRO A 1 222 ? 33.200 9.430 -49.602 1.00 35.72 222 PRO A C 1
ATOM 1676 O O . PRO A 1 222 ? 32.279 9.577 -48.799 1.00 35.72 222 PRO A O 1
ATOM 1679 N N . ALA A 1 223 ? 34.441 9.844 -49.356 1.00 30.38 223 ALA A N 1
ATOM 1680 C CA . ALA A 1 223 ? 34.914 10.469 -48.128 1.00 30.38 223 ALA A CA 1
ATOM 1681 C C . ALA A 1 223 ? 34.822 12.010 -48.133 1.00 30.38 223 ALA A C 1
ATOM 1683 O O . ALA A 1 223 ? 34.870 12.637 -49.191 1.00 30.38 223 ALA A O 1
ATOM 1684 N N . ALA A 1 224 ? 34.882 12.550 -46.902 1.00 30.78 224 ALA A N 1
ATOM 1685 C CA . ALA A 1 224 ? 35.357 13.875 -46.450 1.00 30.78 224 ALA A CA 1
ATOM 1686 C C . ALA A 1 224 ? 34.291 14.949 -46.106 1.00 30.78 224 ALA A C 1
ATOM 1688 O O . ALA A 1 224 ? 33.209 14.927 -46.686 1.00 30.78 224 ALA A O 1
ATOM 1689 N N . PRO A 1 225 ? 34.599 15.958 -45.246 1.00 40.94 225 PRO A N 1
ATOM 1690 C CA . PRO A 1 225 ? 35.758 16.138 -44.349 1.00 40.94 225 PRO A CA 1
ATOM 1691 C C . PRO A 1 225 ? 35.400 16.462 -42.873 1.00 40.94 225 PRO A C 1
ATOM 1693 O O . PRO A 1 225 ? 34.279 16.832 -42.530 1.00 40.94 225 PRO A O 1
ATOM 1696 N N . ALA A 1 226 ? 36.410 16.355 -42.003 1.00 36.75 226 ALA A N 1
ATOM 1697 C CA . ALA A 1 226 ? 36.394 16.758 -40.594 1.00 36.75 226 ALA A CA 1
ATOM 1698 C C . ALA A 1 226 ? 36.375 18.296 -40.400 1.00 36.75 226 ALA A C 1
ATOM 1700 O O . ALA A 1 226 ? 36.911 19.016 -41.247 1.00 36.75 226 ALA A O 1
ATOM 1701 N N . PRO A 1 227 ? 35.819 18.813 -39.284 1.00 39.53 227 PRO A N 1
ATOM 1702 C CA . PRO A 1 227 ? 35.871 20.235 -38.942 1.00 39.53 227 PRO A CA 1
ATOM 1703 C C . PRO A 1 227 ? 37.225 20.640 -38.316 1.00 39.53 227 PRO A C 1
ATOM 1705 O O . PRO A 1 227 ? 37.899 19.800 -37.713 1.00 39.53 227 PRO A O 1
ATOM 1708 N N . PRO A 1 228 ? 37.642 21.915 -38.456 1.00 38.38 228 PRO A N 1
ATOM 1709 C CA . PRO A 1 228 ? 38.948 22.389 -38.012 1.00 38.38 228 PRO A CA 1
ATOM 1710 C C . PRO A 1 228 ? 38.992 22.631 -36.501 1.00 38.38 228 PRO A C 1
ATOM 1712 O O . PRO A 1 228 ? 37.991 22.980 -35.877 1.00 38.38 228 PRO A O 1
ATOM 1715 N N . GLY A 1 229 ? 40.191 22.467 -35.943 1.00 28.09 229 GLY A N 1
ATOM 1716 C CA . GLY A 1 229 ? 40.498 22.787 -34.558 1.00 28.09 229 GLY A CA 1
ATOM 1717 C C . GLY A 1 229 ? 40.507 24.288 -34.275 1.00 28.09 229 GLY A C 1
ATOM 1718 O O . GLY A 1 229 ? 40.817 25.111 -35.137 1.00 28.09 229 GLY A O 1
ATOM 1719 N N . SER A 1 230 ? 40.225 24.606 -33.020 1.00 36.44 230 SER A N 1
ATOM 1720 C CA . SER A 1 230 ? 40.596 25.857 -32.376 1.00 36.44 230 SER A CA 1
ATOM 1721 C C . SER A 1 230 ? 41.138 25.510 -30.995 1.00 36.44 230 SER A C 1
ATOM 1723 O O . SER A 1 230 ? 40.386 25.102 -30.110 1.00 36.44 230 SER A O 1
ATOM 1725 N N . ASP A 1 231 ? 42.456 25.637 -30.860 1.00 33.19 231 ASP A N 1
ATOM 1726 C CA . ASP A 1 231 ? 43.117 25.923 -29.594 1.00 33.19 231 ASP A CA 1
ATOM 1727 C C . ASP A 1 231 ? 42.508 27.200 -29.007 1.00 33.19 231 ASP A C 1
ATOM 1729 O O . ASP A 1 231 ? 42.603 28.262 -29.622 1.00 33.19 231 ASP A O 1
ATOM 1733 N N . GLU A 1 232 ? 41.950 27.121 -27.802 1.00 35.22 232 GLU A N 1
ATOM 1734 C CA . GLU A 1 232 ? 41.972 28.259 -26.889 1.00 35.22 232 GLU A CA 1
ATOM 1735 C C . GLU A 1 232 ? 42.091 27.775 -25.440 1.00 35.22 232 GLU A C 1
ATOM 1737 O O . GLU A 1 232 ? 41.426 26.846 -24.987 1.00 35.22 232 GLU A O 1
ATOM 1742 N N . ASN A 1 233 ? 43.055 28.391 -24.768 1.00 31.22 233 ASN A N 1
ATOM 1743 C CA . ASN A 1 233 ? 43.551 28.127 -23.428 1.00 31.22 233 ASN A CA 1
ATOM 1744 C C . ASN A 1 233 ? 42.576 28.590 -22.327 1.00 31.22 233 ASN A C 1
ATOM 1746 O O . ASN A 1 233 ? 41.865 29.576 -22.508 1.00 31.22 233 ASN A O 1
ATOM 1750 N N . ALA A 1 234 ? 42.787 28.012 -21.133 1.00 30.95 234 ALA A N 1
ATOM 1751 C CA . ALA A 1 234 ? 42.529 28.554 -19.782 1.00 30.95 234 ALA A CA 1
ATOM 1752 C C . ALA A 1 234 ? 41.246 28.063 -19.051 1.00 30.95 234 ALA A C 1
ATOM 1754 O O . ALA A 1 234 ? 40.301 27.610 -19.687 1.00 30.95 234 ALA A O 1
ATOM 1755 N N . PRO A 1 235 ? 41.237 28.046 -17.699 1.00 39.72 235 PRO A N 1
ATOM 1756 C CA . PRO A 1 235 ? 41.465 26.826 -16.922 1.00 39.72 235 PRO A CA 1
ATOM 1757 C C . PRO A 1 235 ? 40.260 26.419 -16.055 1.00 39.72 235 PRO A C 1
ATOM 1759 O O . PRO A 1 235 ? 39.425 27.242 -15.684 1.00 39.72 235 PRO A O 1
ATOM 1762 N N . GLU A 1 236 ? 40.216 25.137 -15.689 1.00 33.03 236 GLU A N 1
ATOM 1763 C CA . GLU A 1 236 ? 39.276 24.572 -14.717 1.00 33.03 236 GLU A CA 1
ATOM 1764 C C . GLU A 1 236 ? 39.630 25.008 -13.283 1.00 33.03 236 GLU A C 1
ATOM 1766 O O . GLU A 1 236 ? 40.749 24.793 -12.816 1.00 33.03 236 GLU A O 1
ATOM 1771 N N . ASP A 1 237 ? 38.655 25.589 -12.581 1.00 30.53 237 ASP A N 1
ATOM 1772 C CA . ASP A 1 237 ? 38.672 25.815 -11.134 1.00 30.53 237 ASP A CA 1
ATOM 1773 C C . ASP A 1 237 ? 37.734 24.785 -10.485 1.00 30.53 237 ASP A C 1
ATOM 1775 O O . ASP A 1 237 ? 36.510 24.849 -10.619 1.00 30.53 237 ASP A O 1
ATOM 1779 N N . SER A 1 238 ? 38.319 23.778 -9.839 1.00 33.81 238 SER A N 1
ATOM 1780 C CA . SER A 1 238 ? 37.639 22.871 -8.913 1.00 33.81 238 SER A CA 1
ATOM 1781 C C . SER A 1 238 ? 38.412 22.875 -7.590 1.00 33.81 238 SER A C 1
ATOM 1783 O O . SER A 1 238 ? 39.635 22.709 -7.607 1.00 33.81 238 SER A O 1
ATOM 1785 N N . PRO A 1 239 ? 37.741 23.069 -6.440 1.00 39.91 239 PRO A N 1
ATOM 1786 C CA . PRO A 1 239 ? 38.404 23.171 -5.144 1.00 39.91 239 PRO A CA 1
ATOM 1787 C C . PRO A 1 239 ? 38.880 21.796 -4.630 1.00 39.91 239 PRO A C 1
ATOM 1789 O O . PRO A 1 239 ? 38.191 20.797 -4.847 1.00 39.91 239 PRO A O 1
ATOM 1792 N N . PRO A 1 240 ? 40.025 21.719 -3.921 1.00 40.47 240 PRO A N 1
ATOM 1793 C CA . PRO A 1 240 ? 40.600 20.448 -3.491 1.00 40.47 240 PRO A CA 1
ATOM 1794 C C . PRO A 1 240 ? 40.016 19.932 -2.165 1.00 40.47 240 PRO A C 1
ATOM 1796 O O . PRO A 1 240 ? 39.873 20.676 -1.192 1.00 40.47 240 PRO A O 1
ATOM 1799 N N . GLU A 1 241 ? 39.775 18.621 -2.108 1.00 35.44 241 GLU A N 1
ATOM 1800 C CA . GLU A 1 241 ? 39.724 17.838 -0.867 1.00 35.44 241 GLU A CA 1
ATOM 1801 C C . GLU A 1 241 ? 41.149 17.635 -0.306 1.00 35.44 241 GLU A C 1
ATOM 1803 O O . GLU A 1 241 ? 42.073 17.365 -1.080 1.00 35.44 241 GLU A O 1
ATOM 1808 N N . PRO A 1 242 ? 41.375 17.710 1.020 1.00 44.22 242 PRO A N 1
ATOM 1809 C CA . PRO A 1 242 ? 42.680 17.409 1.591 1.00 44.22 242 PRO A CA 1
ATOM 1810 C C . PRO A 1 242 ? 42.834 15.913 1.906 1.00 44.22 242 PRO A C 1
ATOM 1812 O O . PRO A 1 242 ? 42.147 15.357 2.763 1.00 44.22 242 PRO A O 1
ATOM 1815 N N . ALA A 1 243 ? 43.815 15.288 1.255 1.00 32.59 243 ALA A N 1
ATOM 1816 C CA . ALA A 1 243 ? 44.384 14.005 1.644 1.00 32.59 243 ALA A CA 1
ATOM 1817 C C . ALA A 1 243 ? 45.439 14.198 2.750 1.00 32.59 243 ALA A C 1
ATOM 1819 O O . ALA A 1 243 ? 46.354 15.010 2.608 1.00 32.59 243 ALA A O 1
ATOM 1820 N N . LEU A 1 244 ? 45.357 13.405 3.820 1.00 32.06 244 LEU A N 1
ATOM 1821 C CA . LEU A 1 244 ? 46.461 13.177 4.754 1.00 32.06 244 LEU A CA 1
ATOM 1822 C C . LEU A 1 244 ? 46.797 11.684 4.763 1.00 32.06 244 LEU A C 1
ATOM 1824 O O . LEU A 1 244 ? 45.983 10.850 5.156 1.00 32.06 244 LEU A O 1
ATOM 1828 N N . GLY A 1 245 ? 48.007 11.380 4.294 1.00 28.97 245 GLY A N 1
ATOM 1829 C CA . GLY A 1 245 ? 48.714 10.114 4.478 1.00 28.97 245 GLY A CA 1
ATOM 1830 C C . GLY A 1 245 ? 49.818 10.228 5.548 1.00 28.97 245 GLY A C 1
ATOM 1831 O O . GLY A 1 245 ? 49.995 11.306 6.112 1.00 28.97 245 GLY A O 1
ATOM 1832 N N . PRO A 1 246 ? 50.537 9.130 5.842 1.00 52.38 246 PRO A N 1
ATOM 1833 C CA . PRO A 1 246 ? 50.802 8.656 7.208 1.00 52.38 246 PRO A CA 1
ATOM 1834 C C . PRO A 1 246 ? 52.251 8.852 7.689 1.00 52.38 246 PRO A C 1
ATOM 1836 O O . PRO A 1 246 ? 53.146 8.971 6.863 1.00 52.38 246 PRO A O 1
ATOM 1839 N N . ASP A 1 247 ? 52.483 8.779 9.009 1.00 29.94 247 ASP A N 1
ATOM 1840 C CA . ASP A 1 247 ? 53.703 8.176 9.580 1.00 29.94 247 ASP A CA 1
ATOM 1841 C C . ASP A 1 247 ? 53.543 7.805 11.074 1.00 29.94 247 ASP A C 1
ATOM 1843 O O . ASP A 1 247 ? 52.611 8.221 11.764 1.00 29.94 247 ASP A O 1
ATOM 1847 N N . GLU A 1 248 ? 54.457 6.955 11.518 1.00 29.77 248 GLU A N 1
ATOM 1848 C CA . GLU A 1 248 ? 54.398 5.920 12.539 1.00 29.77 248 GLU A CA 1
ATOM 1849 C C . GLU A 1 248 ? 55.058 6.315 13.886 1.00 29.77 248 GLU A C 1
ATOM 1851 O O . GLU A 1 248 ? 55.832 7.262 13.989 1.00 29.77 248 GLU A O 1
ATOM 1856 N N . ALA A 1 249 ? 54.807 5.478 14.904 1.00 29.44 249 ALA A N 1
ATOM 1857 C CA . ALA A 1 249 ? 55.673 5.155 16.052 1.00 29.44 249 ALA A CA 1
ATOM 1858 C C . ALA A 1 249 ? 55.938 6.181 17.187 1.00 29.44 249 ALA A C 1
ATOM 1860 O O . ALA A 1 249 ? 56.831 7.022 17.120 1.00 29.44 249 ALA A O 1
ATOM 1861 N N . SER A 1 250 ? 55.343 5.923 18.365 1.00 29.34 250 SER A N 1
ATOM 1862 C CA . SER A 1 250 ? 56.094 5.456 19.559 1.00 29.34 250 SER A CA 1
ATOM 1863 C C . SER A 1 250 ? 55.179 5.116 20.755 1.00 29.34 250 SER A C 1
ATOM 1865 O O . SER A 1 250 ? 54.376 5.919 21.218 1.00 29.34 250 SER A O 1
ATOM 1867 N N . ARG A 1 251 ? 55.337 3.886 21.256 1.00 30.09 251 ARG A N 1
ATOM 1868 C CA . ARG A 1 251 ? 54.858 3.299 22.534 1.00 30.09 251 ARG A CA 1
ATOM 1869 C C . ARG A 1 251 ? 55.993 3.421 23.595 1.00 30.09 251 ARG A C 1
ATOM 1871 O O . ARG A 1 251 ? 57.091 3.748 23.144 1.00 30.09 251 ARG A O 1
ATOM 1878 N N . PRO A 1 252 ? 55.857 3.100 24.920 1.00 41.56 252 PRO A N 1
ATOM 1879 C CA . PRO A 1 252 ? 55.064 1.976 25.475 1.00 41.56 252 PRO A CA 1
ATOM 1880 C C . PRO A 1 252 ? 54.472 2.073 26.922 1.00 41.56 252 PRO A C 1
ATOM 1882 O O . PRO A 1 252 ? 54.786 2.975 27.682 1.00 41.56 252 PRO A O 1
ATOM 1885 N N . ALA A 1 253 ? 53.637 1.055 27.234 1.00 29.09 253 ALA A N 1
ATOM 1886 C CA . ALA A 1 253 ? 53.402 0.255 28.473 1.00 29.09 253 ALA A CA 1
ATOM 1887 C C . ALA A 1 253 ? 53.319 0.936 29.864 1.00 29.09 253 ALA A C 1
ATOM 1889 O O . ALA A 1 253 ? 54.160 1.749 30.206 1.00 29.09 253 ALA A O 1
ATOM 1890 N N . THR A 1 254 ? 52.369 0.615 30.755 1.00 29.23 254 THR A N 1
ATOM 1891 C CA . THR A 1 254 ? 52.051 -0.667 31.453 1.00 29.23 254 THR A CA 1
ATOM 1892 C C . THR A 1 254 ? 50.621 -0.548 32.053 1.00 29.23 254 THR A C 1
ATOM 1894 O O . THR A 1 254 ? 50.160 0.561 32.275 1.00 29.23 254 THR A O 1
ATOM 1897 N N . GLY A 1 255 ? 49.756 -1.554 32.233 1.00 26.27 255 GLY A N 1
ATOM 1898 C CA . GLY A 1 255 ? 49.849 -2.820 32.971 1.00 26.27 255 GLY A CA 1
ATOM 1899 C C . GLY A 1 255 ? 48.573 -2.952 33.842 1.00 26.27 255 GLY A C 1
ATOM 1900 O O . GLY A 1 255 ? 48.326 -2.102 34.688 1.00 26.27 255 GLY A O 1
ATOM 1901 N N . ALA A 1 256 ? 47.731 -3.961 33.595 1.00 27.06 256 ALA A N 1
ATOM 1902 C CA . ALA A 1 256 ? 46.592 -4.365 34.449 1.00 27.06 256 ALA A CA 1
ATOM 1903 C C . ALA A 1 256 ? 47.070 -5.405 35.505 1.00 27.06 256 ALA A C 1
ATOM 1905 O O . ALA A 1 256 ? 48.261 -5.729 35.449 1.00 27.06 256 ALA A O 1
ATOM 1906 N N . PRO A 1 257 ? 46.238 -6.067 36.357 1.00 46.88 257 PRO A N 1
ATOM 1907 C CA . PRO A 1 257 ? 44.810 -5.911 36.739 1.00 46.88 257 PRO A CA 1
ATOM 1908 C C . PRO A 1 257 ? 44.543 -6.098 38.282 1.00 46.88 257 PRO A C 1
ATOM 1910 O O . PRO A 1 257 ? 45.489 -6.198 39.054 1.00 46.88 257 PRO A O 1
ATOM 1913 N N . VAL A 1 258 ? 43.256 -6.268 38.679 1.00 27.23 258 VAL A N 1
ATOM 1914 C CA . VAL A 1 258 ? 42.693 -7.091 39.809 1.00 27.23 258 VAL A CA 1
ATOM 1915 C C . VAL A 1 258 ? 41.945 -6.343 40.959 1.00 27.23 258 VAL A C 1
ATOM 1917 O O . VAL A 1 258 ? 42.493 -5.459 41.604 1.00 27.23 258 VAL A O 1
ATOM 1920 N N . GLN A 1 259 ? 40.674 -6.734 41.206 1.00 32.91 259 GLN A N 1
ATOM 1921 C CA . GLN A 1 259 ? 39.803 -6.456 42.393 1.00 32.91 259 GLN A CA 1
ATOM 1922 C C . GLN A 1 259 ? 39.943 -7.594 43.456 1.00 32.91 259 GLN A C 1
ATOM 1924 O O . GLN A 1 259 ? 40.696 -8.518 43.157 1.00 32.91 259 GLN A O 1
ATOM 1929 N N . PRO A 1 260 ? 39.163 -7.739 44.569 1.00 47.25 260 PRO A N 1
ATOM 1930 C CA . PRO A 1 260 ? 38.244 -6.871 45.348 1.00 47.25 260 PRO A CA 1
ATOM 1931 C C . PRO A 1 260 ? 38.508 -6.939 46.891 1.00 47.25 260 PRO A C 1
ATOM 1933 O O . PRO A 1 260 ? 39.396 -7.656 47.343 1.00 47.25 260 PRO A O 1
ATOM 1936 N N . GLY A 1 261 ? 37.706 -6.256 47.726 1.00 26.91 261 GLY A N 1
ATOM 1937 C CA . GLY A 1 261 ? 37.680 -6.467 49.189 1.00 26.91 261 GLY A CA 1
ATOM 1938 C C . GLY A 1 261 ? 36.575 -5.675 49.907 1.00 26.91 261 GLY A C 1
ATOM 1939 O O . GLY A 1 261 ? 36.409 -4.489 49.645 1.00 26.91 261 GLY A O 1
ATOM 1940 N N . ALA A 1 262 ? 35.813 -6.356 50.767 1.00 29.91 262 ALA A N 1
ATOM 1941 C CA . ALA A 1 262 ? 34.656 -5.891 51.544 1.00 29.91 262 ALA A CA 1
ATOM 1942 C C . ALA A 1 262 ? 35.004 -5.689 53.037 1.00 29.91 262 ALA A C 1
ATOM 1944 O O . ALA A 1 262 ? 35.982 -6.283 53.469 1.00 29.91 262 ALA A O 1
ATOM 1945 N N . GLU A 1 263 ? 34.188 -4.925 53.788 1.00 30.27 263 GLU A N 1
ATOM 1946 C CA . GLU A 1 263 ? 33.952 -4.973 55.264 1.00 30.27 263 GLU A CA 1
ATOM 1947 C C . GLU A 1 263 ? 32.856 -3.916 55.621 1.00 30.27 263 GLU A C 1
ATOM 1949 O O . GLU A 1 263 ? 32.991 -2.755 55.243 1.00 30.27 263 GLU A O 1
ATOM 1954 N N . GLU A 1 264 ? 31.605 -4.299 55.949 1.00 29.50 264 GLU A N 1
ATOM 1955 C CA . GLU A 1 264 ? 30.963 -4.452 57.294 1.00 29.50 264 GLU A CA 1
ATOM 1956 C C . GLU A 1 264 ? 30.989 -3.179 58.189 1.00 29.50 264 GLU A C 1
ATOM 1958 O O . GLU A 1 264 ? 32.047 -2.799 58.666 1.00 29.50 264 GLU A O 1
ATOM 1963 N N . GLY A 1 265 ? 29.904 -2.382 58.332 1.00 24.53 265 GLY A N 1
ATOM 1964 C CA . GLY A 1 265 ? 28.826 -2.442 59.368 1.00 24.53 265 GLY A CA 1
ATOM 1965 C C . GLY A 1 265 ? 29.076 -1.429 60.532 1.00 24.53 265 GLY A C 1
ATOM 1966 O O . GLY A 1 265 ? 30.217 -0.987 60.631 1.00 24.53 265 GLY A O 1
ATOM 1967 N N . PRO A 1 266 ? 28.145 -1.041 61.455 1.00 43.81 266 PRO A N 1
ATOM 1968 C CA . PRO A 1 266 ? 26.691 -1.281 61.586 1.00 43.81 266 PRO A CA 1
ATOM 1969 C C . PRO A 1 266 ? 25.816 -0.069 62.096 1.00 43.81 266 PRO A C 1
ATOM 1971 O O . PRO A 1 266 ? 26.312 1.017 62.379 1.00 43.81 266 PRO A O 1
ATOM 1974 N N . ASP A 1 267 ? 24.505 -0.339 62.240 1.00 27.80 267 ASP A N 1
ATOM 1975 C CA . ASP A 1 267 ? 23.450 0.177 63.162 1.00 27.80 267 ASP A CA 1
ATOM 1976 C C . ASP A 1 267 ? 23.003 1.672 63.233 1.00 27.80 267 ASP A C 1
ATOM 1978 O O . ASP A 1 267 ? 23.761 2.527 63.673 1.00 27.80 267 ASP A O 1
ATOM 1982 N N . THR A 1 268 ? 21.799 2.083 62.764 1.00 29.08 268 THR A N 1
ATOM 1983 C CA . THR A 1 268 ? 20.402 2.057 63.350 1.00 29.08 268 THR A CA 1
ATOM 1984 C C . THR A 1 268 ? 20.070 3.358 64.164 1.00 29.08 268 THR A C 1
ATOM 1986 O O . THR A 1 268 ? 20.978 4.107 64.503 1.00 29.08 268 THR A O 1
ATOM 1989 N N . PRO A 1 269 ? 18.802 3.729 64.472 1.00 45.72 269 PRO A N 1
ATOM 1990 C CA . PRO A 1 269 ? 17.840 4.511 63.666 1.00 45.72 269 PRO A CA 1
ATOM 1991 C C . PRO A 1 269 ? 17.268 5.759 64.403 1.00 45.72 269 PRO A C 1
ATOM 1993 O O . PRO A 1 269 ? 17.275 5.803 65.626 1.00 45.72 269 PRO A O 1
ATOM 1996 N N . VAL A 1 270 ? 16.610 6.712 63.720 1.00 29.92 270 VAL A N 1
ATOM 1997 C CA . VAL A 1 270 ? 15.561 7.542 64.369 1.00 29.92 270 VAL A CA 1
ATOM 1998 C C . VAL A 1 270 ? 14.403 7.830 63.411 1.00 29.92 270 VAL A C 1
ATOM 2000 O O . VAL A 1 270 ? 14.565 8.360 62.318 1.00 29.92 270 VAL A O 1
ATOM 2003 N N . SER A 1 271 ? 13.223 7.459 63.896 1.00 28.73 271 SER A N 1
ATOM 2004 C CA . SER A 1 271 ? 11.873 7.695 63.394 1.00 28.73 271 SER A CA 1
ATOM 2005 C C . SER A 1 271 ? 11.331 9.016 63.946 1.00 28.73 271 SER A C 1
ATOM 2007 O O . SER A 1 271 ? 11.532 9.252 65.134 1.00 28.73 271 SER A O 1
ATOM 2009 N N . THR A 1 272 ? 10.581 9.822 63.180 1.00 28.33 272 THR A N 1
ATOM 2010 C CA . THR A 1 272 ? 9.298 10.394 63.659 1.00 28.33 272 THR A CA 1
ATOM 2011 C C . THR A 1 272 ? 8.459 11.018 62.540 1.00 28.33 272 THR A C 1
ATOM 2013 O O . THR A 1 272 ? 8.964 11.521 61.543 1.00 28.33 272 THR A O 1
ATOM 2016 N N . GLN A 1 273 ? 7.147 10.926 62.737 1.00 30.41 273 GLN A N 1
ATOM 2017 C CA . GLN A 1 273 ? 6.050 11.190 61.814 1.00 30.41 273 GLN A CA 1
ATOM 2018 C C . GLN A 1 273 ? 5.415 12.580 62.030 1.00 30.41 273 GLN A C 1
ATOM 2020 O O . GLN A 1 273 ? 5.568 13.152 63.103 1.00 30.41 273 GLN A O 1
ATOM 2025 N N . HIS A 1 274 ? 4.595 12.991 61.046 1.00 28.44 274 HIS A N 1
ATOM 2026 C CA . HIS A 1 274 ? 3.347 13.786 61.134 1.00 28.44 274 HIS A CA 1
ATOM 2027 C C . HIS A 1 274 ? 3.371 15.184 61.795 1.00 28.44 274 HIS A C 1
ATOM 2029 O O . HIS A 1 274 ? 3.580 15.313 62.992 1.00 28.44 274 HIS A O 1
ATOM 2035 N N . SER A 1 275 ? 2.898 16.229 61.098 1.00 28.47 275 SER A N 1
ATOM 2036 C CA . SER A 1 275 ? 1.456 16.493 60.920 1.00 28.47 275 SER A CA 1
ATOM 2037 C C . SER A 1 275 ? 1.164 17.770 60.109 1.00 28.47 275 SER A C 1
ATOM 2039 O O . SER A 1 275 ? 2.041 18.591 59.864 1.00 28.47 275 SER A O 1
ATOM 2041 N N . ALA A 1 276 ? -0.097 17.867 59.690 1.00 29.36 276 ALA A N 1
ATOM 2042 C CA . ALA A 1 276 ? -0.708 18.742 58.693 1.00 29.36 276 ALA A CA 1
ATOM 2043 C C . ALA A 1 276 ? -0.833 20.243 59.033 1.00 29.36 276 ALA A C 1
ATOM 2045 O O . ALA A 1 276 ? -0.928 20.624 60.198 1.00 29.36 276 ALA A O 1
ATOM 2046 N N . ALA A 1 277 ? -1.005 21.057 57.983 1.00 29.81 277 ALA A N 1
ATOM 2047 C CA . ALA A 1 277 ? -1.788 22.295 58.014 1.00 29.81 277 ALA A CA 1
ATOM 2048 C C . ALA A 1 277 ? -2.470 22.543 56.649 1.00 29.81 277 ALA A C 1
ATOM 2050 O O . ALA A 1 277 ? -1.874 22.350 55.592 1.00 29.81 277 ALA A O 1
ATOM 2051 N N . THR A 1 278 ? -3.742 22.923 56.734 1.00 29.02 278 THR A N 1
ATOM 2052 C CA . THR A 1 278 ? -4.774 23.111 55.699 1.00 29.02 278 THR A CA 1
ATOM 2053 C C . THR A 1 278 ? -4.803 24.546 55.161 1.00 29.02 278 THR A C 1
ATOM 2055 O O . THR A 1 278 ? -4.545 25.444 55.951 1.00 29.02 278 THR A O 1
ATOM 2058 N N . GLU A 1 279 ? -5.194 24.741 53.884 1.00 27.22 279 GLU A N 1
ATOM 2059 C CA . GLU A 1 279 ? -6.091 25.793 53.309 1.00 27.22 279 GLU A CA 1
ATOM 2060 C C . GLU A 1 279 ? -5.857 25.959 51.778 1.00 27.22 279 GLU A C 1
ATOM 2062 O O . GLU A 1 279 ? -4.783 25.604 51.298 1.00 27.22 279 GLU A O 1
ATOM 2067 N N . PRO A 1 280 ? -6.768 26.561 50.978 1.00 38.22 280 PRO A N 1
ATOM 2068 C CA . PRO A 1 280 ? -8.203 26.306 50.839 1.00 38.22 280 PRO A CA 1
ATOM 2069 C C . PRO A 1 280 ? -8.634 26.129 49.355 1.00 38.22 280 PRO A C 1
ATOM 2071 O O . PRO A 1 280 ? -7.881 26.349 48.408 1.00 38.22 280 PRO A O 1
ATOM 2074 N N . ALA A 1 281 ? -9.891 25.726 49.160 1.00 31.69 281 ALA A N 1
ATOM 2075 C CA . ALA A 1 281 ? -10.534 25.545 47.862 1.00 31.69 281 ALA A CA 1
ATOM 2076 C C . ALA A 1 281 ? -10.849 26.883 47.165 1.00 31.69 281 ALA A C 1
ATOM 2078 O O . ALA A 1 281 ? -11.481 27.759 47.753 1.00 31.69 281 ALA A O 1
ATOM 2079 N N . ILE A 1 282 ? -10.484 26.984 45.884 1.00 33.34 282 ILE A N 1
ATOM 2080 C CA . ILE A 1 282 ? -10.991 27.989 44.943 1.00 33.34 282 ILE A CA 1
ATOM 2081 C C . ILE A 1 282 ? -11.937 27.314 43.948 1.00 33.34 282 ILE A C 1
ATOM 2083 O O . ILE A 1 282 ? -11.589 26.364 43.249 1.00 33.34 282 ILE A O 1
ATOM 2087 N N . THR A 1 283 ? -13.166 27.810 43.942 1.00 31.09 283 THR A N 1
ATOM 2088 C CA . THR A 1 283 ? -14.273 27.471 43.051 1.00 31.09 283 THR A CA 1
ATOM 2089 C C . THR A 1 283 ? -13.934 27.821 41.604 1.00 31.09 283 THR A C 1
ATOM 2091 O O . THR A 1 283 ? -13.725 28.988 41.280 1.00 31.09 283 THR A O 1
ATOM 2094 N N . ALA A 1 284 ? -13.899 26.811 40.735 1.00 31.38 284 ALA A N 1
ATOM 2095 C CA . ALA A 1 284 ? -13.753 26.977 39.296 1.00 31.38 284 ALA A CA 1
ATOM 2096 C C . ALA A 1 284 ? -15.135 27.149 38.647 1.00 31.38 284 ALA A C 1
ATOM 2098 O O . ALA A 1 284 ? -15.863 26.179 38.439 1.00 31.38 284 ALA A O 1
ATOM 2099 N N . GLU A 1 285 ? -15.486 28.392 38.324 1.00 33.38 285 GLU A N 1
ATOM 2100 C CA . GLU A 1 285 ? -16.539 28.695 37.359 1.00 33.38 285 GLU A CA 1
ATOM 2101 C C . GLU A 1 285 ? -15.989 28.531 35.932 1.00 33.38 285 GLU A C 1
ATOM 2103 O O . GLU A 1 285 ? -15.078 29.228 35.498 1.00 33.38 285 GLU A O 1
ATOM 2108 N N . THR A 1 286 ? -16.572 27.558 35.234 1.00 37.53 286 THR A N 1
ATOM 2109 C CA . THR A 1 286 ? -16.876 27.516 33.794 1.00 37.53 286 THR A CA 1
ATOM 2110 C C . THR A 1 286 ? -15.809 28.038 32.819 1.00 37.53 286 THR A C 1
ATOM 2112 O O . THR A 1 286 ? -15.899 29.138 32.277 1.00 37.53 286 THR A O 1
ATOM 2115 N N . SER A 1 287 ? -14.844 27.170 32.506 1.00 30.09 287 SER A N 1
ATOM 2116 C CA . SER A 1 287 ? -14.000 27.283 31.310 1.00 30.09 287 SER A CA 1
ATOM 2117 C C . SER A 1 287 ? -14.825 26.979 30.044 1.00 30.09 287 SER A C 1
ATOM 2119 O O . SER A 1 287 ? -15.551 25.979 30.035 1.00 30.09 287 SER A O 1
ATOM 2121 N N . PRO A 1 288 ? -14.754 27.796 28.974 1.00 35.16 288 PRO A N 1
ATOM 2122 C CA . PRO A 1 288 ? -15.485 27.542 27.739 1.00 35.16 288 PRO A CA 1
ATOM 2123 C C . PRO A 1 288 ? -14.927 26.303 27.034 1.00 35.16 288 PRO A C 1
ATOM 2125 O O . PRO A 1 288 ? -13.715 26.138 26.901 1.00 35.16 288 PRO A O 1
ATOM 2128 N N . ALA A 1 289 ? -15.852 25.444 26.604 1.00 33.25 289 ALA A N 1
ATOM 2129 C CA . ALA A 1 289 ? -15.631 24.143 25.992 1.00 33.25 289 ALA A CA 1
ATOM 2130 C C . ALA A 1 289 ? -14.415 24.107 25.049 1.00 33.25 289 ALA A C 1
ATOM 2132 O O . ALA A 1 289 ? -14.406 24.711 23.973 1.00 33.25 289 ALA A O 1
ATOM 2133 N N . ALA A 1 290 ? -13.409 23.334 25.463 1.00 31.31 290 ALA A N 1
ATOM 2134 C CA . ALA A 1 290 ? -12.511 22.665 24.537 1.00 31.31 290 ALA A CA 1
ATOM 2135 C C . ALA A 1 290 ? -13.363 21.897 23.510 1.00 31.31 290 ALA A C 1
ATOM 2137 O O . ALA A 1 290 ? -14.432 21.407 23.886 1.00 31.31 290 ALA A O 1
ATOM 2138 N N . PRO A 1 291 ? -12.941 21.795 22.235 1.00 36.06 291 PRO A N 1
ATOM 2139 C CA . PRO A 1 291 ? -13.658 20.959 21.287 1.00 36.06 291 PRO A CA 1
ATOM 2140 C C . PRO A 1 291 ? -13.724 19.558 21.886 1.00 36.06 291 PRO A C 1
ATOM 2142 O O . PRO A 1 291 ? -12.690 18.989 22.246 1.00 36.06 291 PRO A O 1
ATOM 2145 N N . GLU A 1 292 ? -14.946 19.067 22.075 1.00 32.53 292 GLU A N 1
ATOM 2146 C CA . GLU A 1 292 ? -15.208 17.698 22.484 1.00 32.53 292 GLU A CA 1
ATOM 2147 C C . GLU A 1 292 ? -14.324 16.784 21.641 1.00 32.53 292 GLU A C 1
ATOM 2149 O O . GLU A 1 292 ? -14.344 16.835 20.410 1.00 32.53 292 GLU A O 1
ATOM 2154 N N . ALA A 1 293 ? -13.499 15.989 22.319 1.00 36.81 293 ALA A N 1
ATOM 2155 C CA . ALA A 1 293 ? -12.910 14.815 21.719 1.00 36.81 293 ALA A CA 1
ATOM 2156 C C . ALA A 1 293 ? -14.076 13.998 21.150 1.00 36.81 293 ALA A C 1
ATOM 2158 O O . ALA A 1 293 ? -14.864 13.438 21.915 1.00 36.81 293 ALA A O 1
ATOM 2159 N N . GLU A 1 294 ? -14.239 14.013 19.823 1.00 37.69 294 GLU A N 1
ATOM 2160 C CA . GLU A 1 294 ? -15.199 13.146 19.151 1.00 37.69 294 GLU A CA 1
ATOM 2161 C C . GLU A 1 294 ? -14.967 11.714 19.643 1.00 37.69 294 GLU A C 1
ATOM 2163 O O . GLU A 1 294 ? -13.832 11.252 19.784 1.00 37.69 294 GLU A O 1
ATOM 2168 N N . ALA A 1 295 ? -16.077 11.079 20.001 1.00 36.50 295 ALA A N 1
ATOM 2169 C CA . ALA A 1 295 ? -16.160 9.878 20.807 1.00 36.50 295 ALA A CA 1
ATOM 2170 C C . ALA A 1 295 ? -15.228 8.734 20.348 1.00 36.50 295 ALA A C 1
ATOM 2172 O O . ALA A 1 295 ? -14.940 8.609 19.155 1.00 36.50 295 ALA A O 1
ATOM 2173 N N . PRO A 1 296 ? -14.859 7.807 21.257 1.00 45.94 296 PRO A N 1
ATOM 2174 C CA . PRO A 1 296 ? -14.140 6.558 20.957 1.00 45.94 296 PRO A CA 1
ATOM 2175 C C . PRO A 1 296 ? -14.853 5.600 19.969 1.00 45.94 296 PRO A C 1
ATOM 2177 O O . PRO A 1 296 ? -14.478 4.439 19.869 1.00 45.94 296 PRO A O 1
ATOM 2180 N N . SER A 1 297 ? -15.851 6.067 19.215 1.00 66.62 297 SER A N 1
ATOM 2181 C CA . SER A 1 297 ? -16.647 5.317 18.245 1.00 66.62 297 SER A CA 1
ATOM 2182 C C . SER A 1 297 ? -16.379 5.681 16.778 1.00 66.62 297 SER A C 1
ATOM 2184 O O . SER A 1 297 ? -17.042 5.105 15.922 1.00 66.62 297 SER A O 1
ATOM 2186 N N . ASP A 1 298 ? -15.489 6.633 16.448 1.00 89.25 298 ASP A N 1
ATOM 2187 C CA . ASP A 1 298 ? -15.154 6.920 15.039 1.00 89.25 298 ASP A CA 1
ATOM 2188 C C . ASP A 1 298 ? -14.244 5.823 14.447 1.00 89.25 298 ASP A C 1
ATOM 2190 O O . ASP A 1 298 ? -13.058 5.763 14.794 1.00 89.25 298 ASP A O 1
ATOM 2194 N N . PRO A 1 299 ? -14.736 4.971 13.527 1.00 92.62 299 PRO A N 1
ATOM 2195 C CA . PRO A 1 299 ? -13.962 3.832 13.033 1.00 92.62 299 PRO A CA 1
ATOM 2196 C C . PRO A 1 299 ? -12.712 4.258 12.254 1.00 92.62 299 PRO A C 1
ATOM 2198 O O . PRO A 1 299 ? -11.640 3.667 12.399 1.00 92.62 299 PRO A O 1
ATOM 2201 N N . GLN A 1 300 ? -12.818 5.322 11.452 1.00 91.62 300 GLN A N 1
ATOM 2202 C CA . GLN A 1 300 ? -11.687 5.847 10.691 1.00 91.62 300 GLN A CA 1
ATOM 2203 C C . GLN A 1 300 ? -10.635 6.479 11.612 1.00 91.62 300 GLN A C 1
ATOM 2205 O O . GLN A 1 300 ? -9.441 6.258 11.395 1.00 91.62 300 GLN A O 1
ATOM 2210 N N . GLY A 1 301 ? -11.055 7.220 12.640 1.00 92.69 301 GLY A N 1
ATOM 2211 C CA . GLY A 1 301 ? -10.184 7.801 13.659 1.00 92.69 301 GLY A CA 1
ATOM 2212 C C . GLY A 1 301 ? -9.413 6.750 14.457 1.00 92.69 301 GLY A C 1
ATOM 2213 O O . GLY A 1 301 ? -8.197 6.883 14.606 1.00 92.69 301 GLY A O 1
ATOM 2214 N N . LEU A 1 302 ? -10.073 5.664 14.883 1.00 94.62 302 LEU A N 1
ATOM 2215 C CA . LEU A 1 302 ? -9.422 4.538 15.569 1.00 94.62 302 LEU A CA 1
ATOM 2216 C C . LEU A 1 302 ? -8.315 3.917 14.710 1.00 94.62 302 LEU A C 1
ATOM 2218 O O . LEU A 1 302 ? -7.177 3.764 15.163 1.00 94.62 302 LEU A O 1
ATOM 2222 N N . ARG A 1 303 ? -8.618 3.628 13.440 1.00 95.25 303 ARG A N 1
ATOM 2223 C CA . ARG A 1 303 ? -7.634 3.087 12.498 1.00 95.25 303 ARG A CA 1
ATOM 2224 C C . ARG A 1 303 ? -6.482 4.059 12.256 1.00 95.25 303 ARG A C 1
ATOM 2226 O O . ARG A 1 303 ? -5.320 3.657 12.280 1.00 95.25 303 ARG A O 1
ATOM 2233 N N . ALA A 1 304 ? -6.780 5.336 12.021 1.00 94.06 304 ALA A N 1
ATOM 2234 C CA . ALA A 1 304 ? -5.760 6.351 11.777 1.00 94.06 304 ALA A CA 1
ATOM 2235 C C . ALA A 1 304 ? -4.810 6.495 12.977 1.00 94.06 304 ALA A C 1
ATOM 2237 O O . ALA A 1 304 ? -3.591 6.489 12.795 1.00 94.06 304 ALA A O 1
ATOM 2238 N N . ALA A 1 305 ? -5.351 6.550 14.197 1.00 95.81 305 ALA A N 1
ATOM 2239 C CA . ALA A 1 305 ? -4.568 6.627 15.426 1.00 95.81 305 ALA A CA 1
ATOM 2240 C C . ALA A 1 305 ? -3.670 5.393 15.620 1.00 95.81 305 ALA A C 1
ATOM 2242 O O . ALA A 1 305 ? -2.490 5.537 15.940 1.00 95.81 305 ALA A O 1
ATOM 2243 N N . ALA A 1 306 ? -4.200 4.193 15.361 1.00 97.19 306 ALA A N 1
ATOM 2244 C CA . ALA A 1 306 ? -3.456 2.941 15.467 1.00 97.19 306 ALA A CA 1
ATOM 2245 C C . ALA A 1 306 ? -2.289 2.841 14.468 1.00 97.19 306 ALA A C 1
ATOM 2247 O O . ALA A 1 306 ? -1.203 2.375 14.816 1.00 97.19 306 ALA A O 1
ATOM 2248 N N . LEU A 1 307 ? -2.501 3.272 13.221 1.00 97.62 307 LEU A N 1
ATOM 2249 C CA . LEU A 1 307 ? -1.537 3.065 12.135 1.00 97.62 307 LEU A CA 1
ATOM 2250 C C . LEU A 1 307 ? -0.515 4.196 11.984 1.00 97.62 307 LEU A C 1
ATOM 2252 O O . LEU A 1 307 ? 0.596 3.948 11.507 1.00 97.62 307 LEU A O 1
ATOM 2256 N N . SER A 1 308 ? -0.851 5.413 12.421 1.00 97.25 308 SER A N 1
ATOM 2257 C CA . SER A 1 308 ? 0.020 6.595 12.357 1.00 97.25 308 SER A CA 1
ATOM 2258 C C . SER A 1 308 ? 1.454 6.358 12.878 1.00 97.25 308 SER A C 1
ATOM 2260 O O . SER A 1 308 ? 2.400 6.686 12.160 1.00 97.25 308 SER A O 1
ATOM 2262 N N . PRO A 1 309 ? 1.691 5.723 14.048 1.00 98.25 309 PRO A N 1
ATOM 2263 C CA . PRO A 1 309 ? 3.055 5.475 14.527 1.00 98.25 309 PRO A CA 1
ATOM 2264 C C . PRO A 1 309 ? 3.787 4.334 13.798 1.00 98.25 309 PRO A C 1
ATOM 2266 O O . PRO A 1 309 ? 5.017 4.242 13.891 1.00 98.25 309 PRO A O 1
ATOM 2269 N N . LEU A 1 310 ? 3.064 3.443 13.111 1.00 98.62 310 LEU A N 1
ATOM 2270 C CA . LEU A 1 310 ? 3.625 2.269 12.432 1.00 98.62 310 LEU A CA 1
ATOM 2271 C C . LEU A 1 310 ? 4.066 2.595 11.006 1.00 98.62 310 LEU A C 1
ATOM 2273 O O . LEU A 1 310 ? 5.117 2.128 10.565 1.00 98.62 310 LEU A O 1
ATOM 2277 N N . HIS A 1 311 ? 3.306 3.440 10.309 1.00 98.44 311 HIS A N 1
ATOM 2278 C CA . HIS A 1 311 ? 3.553 3.807 8.915 1.00 98.44 311 HIS A CA 1
ATOM 2279 C C . HIS A 1 311 ? 4.982 4.315 8.646 1.00 98.44 311 HIS A C 1
ATOM 2281 O O . HIS A 1 311 ? 5.706 3.643 7.907 1.00 98.44 311 HIS A O 1
ATOM 2287 N N . PRO A 1 312 ? 5.498 5.368 9.313 1.00 98.44 312 PRO A N 1
ATOM 2288 C CA . PRO A 1 312 ? 6.858 5.849 9.062 1.00 98.44 312 PRO A CA 1
ATOM 2289 C C . PRO A 1 312 ? 7.947 4.856 9.500 1.00 98.44 312 PRO A C 1
ATOM 2291 O O . PRO A 1 312 ? 9.098 4.977 9.073 1.00 98.44 312 PRO A O 1
ATOM 2294 N N . LYS A 1 313 ? 7.644 3.890 10.381 1.00 98.62 313 LYS A N 1
ATOM 2295 C CA . LYS A 1 313 ? 8.584 2.815 10.748 1.00 98.62 313 LYS A CA 1
ATOM 2296 C C . LYS A 1 313 ? 8.686 1.792 9.622 1.00 98.62 313 LYS A C 1
ATOM 2298 O O . LYS A 1 313 ? 9.800 1.473 9.206 1.00 98.62 313 LYS A O 1
ATOM 2303 N N . LEU A 1 314 ? 7.543 1.343 9.103 1.00 98.56 314 LEU A N 1
ATOM 2304 C CA . LEU A 1 314 ? 7.490 0.375 8.013 1.00 98.56 314 LEU A CA 1
ATOM 2305 C C . LEU A 1 314 ? 8.116 0.955 6.746 1.00 98.56 314 LEU A C 1
ATOM 2307 O O . LEU A 1 314 ? 8.979 0.329 6.147 1.00 98.56 314 LEU A O 1
ATOM 2311 N N . VAL A 1 315 ? 7.789 2.199 6.405 1.00 98.56 315 VAL A N 1
ATOM 2312 C CA . VAL A 1 315 ? 8.376 2.919 5.268 1.00 98.56 315 VAL A CA 1
ATOM 2313 C C . VAL A 1 315 ? 9.904 2.961 5.344 1.00 98.56 315 VAL A C 1
ATOM 2315 O O . VAL A 1 315 ? 10.583 2.640 4.369 1.00 98.56 315 VAL A O 1
ATOM 2318 N N . ARG A 1 316 ? 10.477 3.321 6.501 1.00 98.50 316 ARG A N 1
ATOM 2319 C CA . ARG A 1 316 ? 11.939 3.332 6.686 1.00 98.50 316 ARG A CA 1
ATOM 2320 C C . ARG A 1 316 ? 12.545 1.943 6.528 1.00 98.50 316 ARG A C 1
ATOM 2322 O O . ARG A 1 316 ? 13.602 1.815 5.914 1.00 98.50 316 ARG A O 1
ATOM 2329 N N . LYS A 1 317 ? 11.879 0.920 7.063 1.00 98.06 317 LYS A N 1
ATOM 2330 C CA . LYS A 1 317 ? 12.315 -0.469 6.934 1.00 98.06 317 LYS A CA 1
ATOM 2331 C C . LYS A 1 317 ? 12.317 -0.908 5.469 1.00 98.06 317 LYS A C 1
ATOM 2333 O O . LYS A 1 317 ? 13.354 -1.343 4.985 1.00 98.06 317 LYS A O 1
ATOM 2338 N N . VAL A 1 318 ? 11.224 -0.672 4.746 1.00 98.00 318 VAL A N 1
ATOM 2339 C CA . VAL A 1 318 ? 11.102 -0.955 3.309 1.00 98.00 318 VAL A CA 1
ATOM 2340 C C . VAL A 1 318 ? 12.188 -0.246 2.509 1.00 98.00 318 VAL A C 1
ATOM 2342 O O . VAL A 1 318 ? 12.879 -0.889 1.729 1.00 98.00 318 VAL A O 1
ATOM 2345 N N . LYS A 1 319 ? 12.416 1.057 2.729 1.00 98.06 319 LYS A N 1
ATOM 2346 C CA . LYS A 1 319 ? 13.467 1.801 2.008 1.00 98.06 319 LYS A CA 1
ATOM 2347 C C . LYS A 1 319 ? 14.865 1.230 2.252 1.00 98.06 319 LYS A C 1
ATOM 2349 O O . LYS A 1 319 ? 15.675 1.229 1.326 1.00 98.06 319 LYS A O 1
ATOM 2354 N N . ARG A 1 320 ? 15.139 0.738 3.465 1.00 97.88 320 ARG A N 1
ATOM 2355 C CA . ARG A 1 320 ? 16.411 0.086 3.802 1.00 97.88 320 ARG A CA 1
ATOM 2356 C C . ARG A 1 320 ? 16.577 -1.231 3.051 1.00 97.88 320 ARG A C 1
ATOM 2358 O O . ARG A 1 320 ? 17.589 -1.411 2.393 1.00 97.88 320 ARG A O 1
ATOM 2365 N N . GLU A 1 321 ? 15.579 -2.107 3.087 1.00 97.94 321 GLU A N 1
ATOM 2366 C CA . GLU A 1 321 ? 15.647 -3.389 2.370 1.00 97.94 321 GLU A CA 1
ATOM 2367 C C . GLU A 1 321 ? 15.705 -3.172 0.844 1.00 97.94 321 GLU A C 1
ATOM 2369 O O . GLU A 1 321 ? 16.501 -3.798 0.152 1.00 97.94 321 GLU A O 1
ATOM 2374 N N . LEU A 1 322 ? 14.980 -2.182 0.307 1.00 97.56 322 LEU A N 1
ATOM 2375 C CA . LEU A 1 322 ? 15.108 -1.765 -1.096 1.00 97.56 322 LEU A CA 1
ATOM 2376 C C . LEU A 1 322 ? 16.515 -1.254 -1.443 1.00 97.56 322 LEU A C 1
ATOM 2378 O O . LEU A 1 322 ? 16.929 -1.349 -2.596 1.00 97.56 322 LEU A O 1
ATOM 2382 N N . GLN A 1 323 ? 17.253 -0.674 -0.491 1.00 97.88 323 GLN A N 1
ATOM 2383 C CA . GLN A 1 323 ? 18.651 -0.300 -0.714 1.00 97.88 323 GLN A CA 1
ATOM 2384 C C . GLN A 1 323 ? 19.541 -1.530 -0.858 1.00 97.88 323 GLN A C 1
ATOM 2386 O O . GLN A 1 323 ? 20.364 -1.553 -1.769 1.00 97.88 323 GLN A O 1
ATOM 2391 N N . GLU A 1 324 ? 19.346 -2.552 -0.029 1.00 97.75 324 GLU A N 1
ATOM 2392 C CA . GLU A 1 324 ? 20.104 -3.801 -0.139 1.00 97.75 324 GLU A CA 1
ATOM 2393 C C . GLU A 1 324 ? 19.815 -4.517 -1.463 1.00 97.75 324 GLU A C 1
ATOM 2395 O O . GLU A 1 324 ? 20.741 -4.865 -2.196 1.00 97.75 324 GLU A O 1
ATOM 2400 N N . ILE A 1 325 ? 18.539 -4.622 -1.848 1.00 97.88 325 ILE A N 1
ATOM 2401 C CA . ILE A 1 325 ? 18.141 -5.228 -3.127 1.00 97.88 325 ILE A CA 1
ATOM 2402 C C . ILE A 1 325 ? 18.745 -4.453 -4.310 1.00 97.88 325 ILE A C 1
ATOM 2404 O O . ILE A 1 325 ? 19.241 -5.057 -5.265 1.00 97.88 325 ILE A O 1
ATOM 2408 N N . GLN A 1 326 ? 18.762 -3.116 -4.248 1.00 98.00 326 GLN A N 1
ATOM 2409 C CA . GLN A 1 326 ? 19.411 -2.289 -5.268 1.00 98.00 326 GLN A CA 1
ATOM 2410 C C . GLN A 1 326 ? 20.907 -2.593 -5.379 1.00 98.00 326 GLN A C 1
ATOM 2412 O O . GLN A 1 326 ? 21.419 -2.741 -6.489 1.00 98.00 326 GLN A O 1
ATOM 2417 N N . ASN A 1 327 ? 21.607 -2.688 -4.248 1.00 97.94 327 ASN A N 1
ATOM 2418 C CA . ASN A 1 327 ? 23.041 -2.963 -4.221 1.00 97.94 327 ASN A CA 1
ATOM 2419 C C . ASN A 1 327 ? 23.353 -4.322 -4.867 1.00 97.94 327 ASN A C 1
ATOM 2421 O O . ASN A 1 327 ? 24.290 -4.424 -5.659 1.00 97.94 327 ASN A O 1
ATOM 2425 N N . ILE A 1 328 ? 22.532 -5.339 -4.586 1.00 97.38 328 ILE A N 1
ATOM 2426 C CA . ILE A 1 328 ? 22.646 -6.673 -5.188 1.00 97.38 328 ILE A CA 1
ATOM 2427 C C . ILE A 1 328 ? 22.441 -6.608 -6.709 1.00 97.38 328 ILE A C 1
ATOM 2429 O O . ILE A 1 328 ? 23.251 -7.147 -7.466 1.00 97.38 328 ILE A O 1
ATOM 2433 N N . ALA A 1 329 ? 21.393 -5.922 -7.176 1.00 96.44 329 ALA A N 1
ATOM 2434 C CA . ALA A 1 329 ? 21.101 -5.795 -8.605 1.00 96.44 329 ALA A CA 1
ATOM 2435 C C . ALA A 1 329 ? 22.220 -5.054 -9.367 1.00 96.44 329 ALA A C 1
ATOM 2437 O O . ALA A 1 329 ? 22.655 -5.503 -10.430 1.00 96.44 329 ALA A O 1
ATOM 2438 N N . LEU A 1 330 ? 22.740 -3.958 -8.803 1.00 97.19 330 LEU A N 1
ATOM 2439 C CA . LEU A 1 330 ? 23.864 -3.210 -9.379 1.00 97.19 330 LEU A CA 1
ATOM 2440 C C . LEU A 1 330 ? 25.148 -4.048 -9.428 1.00 97.19 330 LEU A C 1
ATOM 2442 O O . LEU A 1 330 ? 25.876 -4.020 -10.422 1.00 97.19 330 LEU A O 1
ATOM 2446 N N . ASP A 1 331 ? 25.422 -4.831 -8.384 1.00 97.19 331 ASP A N 1
ATOM 2447 C CA . ASP A 1 331 ? 26.578 -5.724 -8.361 1.00 97.19 331 ASP A CA 1
ATOM 2448 C C . ASP A 1 331 ? 26.488 -6.813 -9.444 1.00 97.19 331 ASP A C 1
ATOM 2450 O O . ASP A 1 331 ? 27.493 -7.106 -10.097 1.00 97.19 331 ASP A O 1
ATOM 2454 N N . ARG A 1 332 ? 25.291 -7.353 -9.720 1.00 96.44 332 ARG A N 1
ATOM 2455 C CA . ARG A 1 332 ? 25.071 -8.304 -10.828 1.00 96.44 332 ARG A CA 1
ATOM 2456 C C . ARG A 1 332 ? 25.395 -7.687 -12.186 1.00 96.44 332 ARG A C 1
ATOM 2458 O O . ARG A 1 332 ? 26.175 -8.273 -12.937 1.00 96.44 332 ARG A O 1
ATOM 2465 N N . VAL A 1 333 ? 24.882 -6.487 -12.473 1.00 96.38 333 VAL A N 1
ATOM 2466 C CA . VAL A 1 333 ? 25.192 -5.765 -13.724 1.00 96.38 333 VAL A CA 1
ATOM 2467 C C . VAL A 1 333 ? 26.692 -5.507 -13.855 1.00 96.38 333 VAL A C 1
ATOM 2469 O O . VAL A 1 333 ? 27.275 -5.758 -14.914 1.00 96.38 333 VAL A O 1
ATOM 2472 N N . ARG A 1 334 ? 27.343 -5.066 -12.771 1.00 95.50 334 ARG A N 1
ATOM 2473 C CA . ARG A 1 334 ? 28.787 -4.808 -12.741 1.00 95.50 334 ARG A CA 1
ATOM 2474 C C . ARG A 1 334 ? 29.604 -6.066 -13.036 1.00 95.50 334 ARG A C 1
ATOM 2476 O O . ARG A 1 334 ? 30.511 -6.015 -13.865 1.00 95.50 334 ARG A O 1
ATOM 2483 N N . ARG A 1 335 ? 29.296 -7.192 -12.381 1.00 96.06 335 ARG A N 1
ATOM 2484 C CA . ARG A 1 335 ? 30.013 -8.469 -12.574 1.00 96.06 335 ARG A CA 1
ATOM 2485 C C . ARG A 1 335 ? 29.829 -9.023 -13.982 1.00 96.06 335 ARG A C 1
ATOM 2487 O O . ARG A 1 335 ? 30.793 -9.508 -14.569 1.00 96.06 335 ARG A O 1
ATOM 2494 N N . ALA A 1 336 ? 28.624 -8.907 -14.530 1.00 94.56 336 ALA A N 1
ATOM 2495 C CA . ALA A 1 336 ? 28.317 -9.353 -15.883 1.00 94.56 336 ALA A CA 1
ATOM 2496 C C . ALA A 1 336 ? 28.782 -8.366 -16.971 1.00 94.56 336 ALA A C 1
ATOM 2498 O O . ALA A 1 336 ? 28.654 -8.653 -18.159 1.00 94.56 336 ALA A O 1
ATOM 2499 N N . LYS A 1 337 ? 29.307 -7.190 -16.587 1.00 92.69 337 LYS A N 1
ATOM 2500 C CA . LYS A 1 337 ? 29.680 -6.091 -17.496 1.00 92.69 337 LYS A CA 1
ATOM 2501 C C . LYS A 1 337 ? 28.542 -5.705 -18.454 1.00 92.69 337 LYS A C 1
ATOM 2503 O O . LYS A 1 337 ? 28.791 -5.314 -19.590 1.00 92.69 337 LYS A O 1
ATOM 2508 N N . GLY A 1 338 ? 27.298 -5.813 -17.984 1.00 86.31 338 GLY A N 1
ATOM 2509 C CA . GLY A 1 338 ? 26.089 -5.555 -18.772 1.00 86.31 338 GLY A CA 1
ATOM 2510 C C . GLY A 1 338 ? 25.727 -6.628 -19.806 1.00 86.31 338 GLY A C 1
ATOM 2511 O O . GLY A 1 338 ? 24.773 -6.428 -20.546 1.00 86.31 338 GLY A O 1
ATOM 2512 N N . GLY A 1 339 ? 26.449 -7.752 -19.871 1.00 88.75 339 GLY A N 1
ATOM 2513 C CA . GLY A 1 339 ? 26.089 -8.885 -20.726 1.00 88.75 339 GLY A CA 1
ATOM 2514 C C . GLY A 1 339 ? 25.094 -9.825 -20.045 1.00 88.75 339 GLY A C 1
ATOM 2515 O O . GLY A 1 339 ? 25.266 -10.144 -18.872 1.00 88.75 339 GLY A O 1
ATOM 2516 N N . GLY A 1 340 ? 24.079 -10.284 -20.777 1.00 91.62 340 GLY A N 1
ATOM 2517 C CA . GLY A 1 340 ? 23.067 -11.222 -20.280 1.00 91.62 340 GLY A CA 1
ATOM 2518 C C . GLY A 1 340 ? 21.648 -10.809 -20.657 1.00 91.62 340 GLY A C 1
ATOM 2519 O O . GLY A 1 340 ? 21.438 -9.875 -21.434 1.00 91.62 340 GLY A O 1
ATOM 2520 N N . GLU A 1 341 ? 20.674 -11.508 -20.092 1.00 93.00 341 GLU A N 1
ATOM 2521 C CA . GLU A 1 341 ? 19.257 -11.203 -20.249 1.00 93.00 341 GLU A CA 1
ATOM 2522 C C . GLU A 1 341 ? 18.711 -10.450 -19.033 1.00 93.00 341 GLU A C 1
ATOM 2524 O O . GLU A 1 341 ? 19.296 -10.438 -17.951 1.00 93.00 341 GLU A O 1
ATOM 2529 N N . ALA A 1 342 ? 17.534 -9.832 -19.176 1.00 92.12 342 ALA A N 1
ATOM 2530 C CA . ALA A 1 342 ? 16.929 -9.057 -18.091 1.00 92.12 342 ALA A CA 1
ATOM 2531 C C . ALA A 1 342 ? 16.766 -9.882 -16.802 1.00 92.12 342 ALA A C 1
ATOM 2533 O O . ALA A 1 342 ? 16.946 -9.344 -15.713 1.00 92.12 342 ALA A O 1
ATOM 2534 N N . GLY A 1 343 ? 16.450 -11.177 -16.931 1.00 93.38 343 GLY A N 1
ATOM 2535 C CA . GLY A 1 343 ? 16.273 -12.096 -15.805 1.00 93.38 343 GLY A CA 1
ATOM 2536 C C . GLY A 1 343 ? 17.525 -12.277 -14.944 1.00 93.38 343 GLY A C 1
ATOM 2537 O O . GLY A 1 343 ? 17.393 -12.436 -13.733 1.00 93.38 343 GLY A O 1
ATOM 2538 N N . ASP A 1 344 ? 18.721 -12.159 -15.527 1.00 93.12 344 ASP A N 1
ATOM 2539 C CA . ASP A 1 344 ? 19.995 -12.324 -14.813 1.00 93.12 344 ASP A CA 1
ATOM 2540 C C . ASP A 1 344 ? 20.239 -11.215 -13.779 1.00 93.12 344 ASP A C 1
ATOM 2542 O O . ASP A 1 344 ? 20.988 -11.392 -12.815 1.00 93.12 344 ASP A O 1
ATOM 2546 N N . PHE A 1 345 ? 19.587 -10.065 -13.964 1.00 94.38 345 PHE A N 1
ATOM 2547 C CA . PHE A 1 345 ? 19.735 -8.882 -13.119 1.00 94.38 345 PHE A CA 1
ATOM 2548 C C . PHE A 1 345 ? 18.568 -8.679 -12.146 1.00 94.38 345 PHE A C 1
ATOM 2550 O O . PHE A 1 345 ? 18.645 -7.808 -11.277 1.00 94.38 345 PHE A O 1
ATOM 2557 N N . LEU A 1 346 ? 17.489 -9.462 -12.264 1.00 95.31 346 LEU A N 1
ATOM 2558 C CA . LEU A 1 346 ? 16.345 -9.361 -11.359 1.00 95.31 346 LEU A CA 1
ATOM 2559 C C . LEU A 1 346 ? 16.669 -9.947 -9.979 1.00 95.31 346 LEU A C 1
ATOM 2561 O O . LEU A 1 346 ? 17.436 -10.909 -9.882 1.00 95.31 346 LEU A O 1
ATOM 2565 N N . PRO A 1 347 ? 16.080 -9.401 -8.900 1.00 95.00 347 PRO A N 1
ATOM 2566 C CA . PRO A 1 347 ? 16.218 -9.973 -7.572 1.00 95.00 347 PRO A CA 1
ATOM 2567 C C . PRO A 1 347 ? 15.485 -11.315 -7.471 1.00 95.00 347 PRO A C 1
ATOM 2569 O O . PRO A 1 347 ? 14.350 -11.463 -7.930 1.00 95.00 347 PRO A O 1
ATOM 2572 N N . ARG A 1 348 ? 16.143 -12.281 -6.838 1.00 94.75 348 ARG A N 1
ATOM 2573 C CA . ARG A 1 348 ? 15.649 -13.616 -6.488 1.00 94.75 348 ARG A CA 1
ATOM 2574 C C . ARG A 1 348 ? 14.872 -13.560 -5.177 1.00 94.75 348 ARG A C 1
ATOM 2576 O O . ARG A 1 348 ? 14.851 -12.522 -4.521 1.00 94.75 348 ARG A O 1
ATOM 2583 N N . ASP A 1 349 ? 14.213 -14.651 -4.801 1.00 93.56 349 ASP A N 1
ATOM 2584 C CA . ASP A 1 349 ? 13.425 -14.702 -3.556 1.00 93.56 349 ASP A CA 1
ATOM 2585 C C . ASP A 1 349 ? 14.306 -14.532 -2.312 1.00 93.56 349 ASP A C 1
ATOM 2587 O O . ASP A 1 349 ? 13.936 -13.828 -1.379 1.00 93.56 349 ASP A O 1
ATOM 2591 N N . GLU A 1 350 ? 15.521 -15.083 -2.347 1.00 95.44 350 GLU A N 1
ATOM 2592 C CA . GLU A 1 350 ? 16.541 -14.882 -1.310 1.00 95.44 350 GLU A CA 1
ATOM 2593 C C . GLU A 1 350 ? 16.958 -13.410 -1.153 1.00 95.44 350 GLU A C 1
ATOM 2595 O O . GLU A 1 350 ? 17.261 -12.975 -0.048 1.00 95.44 350 GLU A O 1
ATOM 2600 N N . ASP A 1 351 ? 16.929 -12.621 -2.233 1.00 96.19 351 ASP A N 1
ATOM 2601 C CA . ASP A 1 351 ? 17.297 -11.204 -2.169 1.00 96.19 351 ASP A CA 1
ATOM 2602 C C . ASP A 1 351 ? 16.173 -10.357 -1.557 1.00 96.19 351 ASP A C 1
ATOM 2604 O O . ASP A 1 351 ? 16.438 -9.298 -0.992 1.00 96.19 351 ASP A O 1
ATOM 2608 N N . THR A 1 352 ? 14.912 -10.784 -1.702 1.00 96.44 352 THR A N 1
ATOM 2609 C CA . THR A 1 352 ? 13.748 -10.022 -1.234 1.00 96.44 352 THR A CA 1
ATOM 2610 C C . THR A 1 352 ? 13.244 -10.457 0.138 1.00 96.44 352 THR A C 1
ATOM 2612 O O . THR A 1 352 ? 12.467 -9.707 0.728 1.00 96.44 352 THR A O 1
ATOM 2615 N N . SER A 1 353 ? 13.693 -11.593 0.692 1.00 95.50 353 SER A N 1
ATOM 2616 C CA . SER A 1 353 ? 13.173 -12.145 1.960 1.00 95.50 353 SER A CA 1
ATOM 2617 C C . SER A 1 353 ? 13.222 -11.149 3.127 1.00 95.50 353 SER A C 1
ATOM 2619 O O . SER A 1 353 ? 12.273 -11.063 3.914 1.00 95.50 353 SER A O 1
ATOM 2621 N N . GLY A 1 354 ? 14.260 -10.304 3.170 1.00 95.56 354 GLY A N 1
ATOM 2622 C CA . GLY A 1 354 ? 14.432 -9.246 4.168 1.00 95.56 354 GLY A CA 1
ATOM 2623 C C . GLY A 1 354 ? 13.279 -8.232 4.223 1.00 95.56 354 GLY A C 1
ATOM 2624 O O . GLY A 1 354 ? 13.002 -7.679 5.292 1.00 95.56 354 GLY A O 1
ATOM 2625 N N . LEU A 1 355 ? 12.541 -8.031 3.119 1.00 96.19 355 LEU A N 1
ATOM 2626 C CA . LEU A 1 355 ? 11.323 -7.209 3.097 1.00 96.19 355 LEU A CA 1
ATOM 2627 C C . LEU A 1 355 ? 10.228 -7.800 3.992 1.00 96.19 355 LEU A C 1
ATOM 2629 O O . LEU A 1 355 ? 9.585 -7.054 4.731 1.00 96.19 355 LEU A O 1
ATOM 2633 N N . GLY A 1 356 ? 10.023 -9.118 3.934 1.00 95.75 356 GLY A N 1
ATOM 2634 C CA . GLY A 1 356 ? 9.019 -9.830 4.727 1.00 95.75 356 GLY A CA 1
ATOM 2635 C C . GLY A 1 356 ? 9.436 -9.939 6.190 1.00 95.75 356 GLY A C 1
ATOM 2636 O O . GLY A 1 356 ? 8.750 -9.416 7.070 1.00 95.75 356 GLY A O 1
ATOM 2637 N N . GLU A 1 357 ? 10.609 -10.529 6.439 1.00 94.56 357 GLU A N 1
ATOM 2638 C CA . GLU A 1 357 ? 11.185 -10.708 7.784 1.00 94.56 357 GLU A CA 1
ATOM 2639 C C . GLU A 1 357 ? 11.257 -9.382 8.545 1.00 94.56 357 GLU A C 1
ATOM 2641 O O . GLU A 1 357 ? 10.925 -9.278 9.724 1.00 94.56 357 GLU A O 1
ATOM 2646 N N . GLY A 1 358 ? 11.651 -8.328 7.835 1.00 91.81 358 GLY A N 1
ATOM 2647 C CA . GLY A 1 358 ? 11.779 -7.001 8.386 1.00 91.81 358 GLY A CA 1
ATOM 2648 C C . GLY A 1 358 ? 10.467 -6.313 8.762 1.00 91.81 358 GLY A C 1
ATOM 2649 O O . GLY A 1 358 ? 10.480 -5.414 9.606 1.00 91.81 358 GLY A O 1
ATOM 2650 N N . SER A 1 359 ? 9.365 -6.700 8.128 1.00 97.25 359 SER A N 1
ATOM 2651 C CA . SER A 1 359 ? 8.067 -6.032 8.251 1.00 97.25 359 SER A CA 1
ATOM 2652 C C . SER A 1 359 ? 7.093 -6.783 9.157 1.00 97.25 359 SER A C 1
ATOM 2654 O O . SER A 1 359 ? 6.125 -6.176 9.617 1.00 97.25 359 SER A O 1
ATOM 2656 N N . ALA A 1 360 ? 7.361 -8.062 9.442 1.00 97.62 360 ALA A N 1
ATOM 2657 C CA . ALA A 1 360 ? 6.477 -8.961 10.182 1.00 97.62 360 ALA A CA 1
ATOM 2658 C C . ALA A 1 360 ? 5.944 -8.337 11.480 1.00 97.62 360 ALA A C 1
ATOM 2660 O O . ALA A 1 360 ? 4.738 -8.166 11.631 1.00 97.62 360 ALA A O 1
ATOM 2661 N N . GLU A 1 361 ? 6.830 -7.881 12.368 1.00 98.12 361 GLU A N 1
ATOM 2662 C CA . GLU A 1 361 ? 6.427 -7.336 13.670 1.00 98.12 361 GLU A CA 1
ATOM 2663 C C . GLU A 1 361 ? 5.509 -6.103 13.546 1.00 98.12 361 GLU A C 1
ATOM 2665 O O . GLU A 1 361 ? 4.550 -5.956 14.302 1.00 98.12 361 GLU A O 1
ATOM 2670 N N . LEU A 1 362 ? 5.763 -5.221 12.573 1.00 98.56 362 LEU A N 1
ATOM 2671 C CA . LEU A 1 362 ? 4.960 -4.010 12.359 1.00 98.56 362 LEU A CA 1
ATOM 2672 C C . LEU A 1 362 ? 3.572 -4.338 11.795 1.00 98.56 362 LEU A C 1
ATOM 2674 O O . LEU A 1 362 ? 2.587 -3.710 12.186 1.00 98.56 362 LEU A O 1
ATOM 2678 N N . LEU A 1 363 ? 3.487 -5.327 10.903 1.00 98.69 363 LEU A N 1
ATOM 2679 C CA . LEU A 1 363 ? 2.216 -5.816 10.368 1.00 98.69 363 LEU A CA 1
ATOM 2680 C C . LEU A 1 363 ? 1.403 -6.524 11.458 1.00 98.69 363 LEU A C 1
ATOM 2682 O O . LEU A 1 363 ? 0.205 -6.278 11.588 1.00 98.69 363 LEU A O 1
ATOM 2686 N N . GLU A 1 364 ? 2.048 -7.322 12.310 1.00 98.25 364 GLU A N 1
ATOM 2687 C CA . GLU A 1 364 ? 1.383 -7.927 13.464 1.00 98.25 364 GLU A CA 1
ATOM 2688 C C . GLU A 1 364 ? 0.907 -6.880 14.480 1.00 98.25 364 GLU A C 1
ATOM 2690 O O . GLU A 1 364 ? -0.167 -7.029 15.058 1.00 98.25 364 GLU A O 1
ATOM 2695 N N . GLN A 1 365 ? 1.674 -5.809 14.721 1.00 98.44 365 GLN A N 1
ATOM 2696 C CA . GLN A 1 365 ? 1.235 -4.695 15.572 1.00 98.44 365 GLN A CA 1
ATOM 2697 C C . GLN A 1 365 ? -0.028 -4.027 15.008 1.00 98.44 365 GLN A C 1
ATOM 2699 O O . GLN A 1 365 ? -0.961 -3.764 15.767 1.00 98.44 365 GLN A O 1
ATOM 2704 N N . ALA A 1 366 ? -0.096 -3.808 13.690 1.00 98.62 366 ALA A N 1
ATOM 2705 C CA . ALA A 1 366 ? -1.293 -3.281 13.035 1.00 98.62 366 ALA A CA 1
ATOM 2706 C C . ALA A 1 366 ? -2.493 -4.228 13.179 1.00 98.62 366 ALA A C 1
ATOM 2708 O O . ALA A 1 366 ? -3.587 -3.783 13.523 1.00 98.62 366 ALA A O 1
ATOM 2709 N N . TRP A 1 367 ? -2.278 -5.533 12.996 1.00 98.50 367 TRP A N 1
ATOM 2710 C CA . TRP A 1 367 ? -3.309 -6.550 13.199 1.00 98.50 367 TRP A CA 1
ATOM 2711 C C . TRP A 1 367 ? -3.821 -6.582 14.641 1.00 98.50 367 TRP A C 1
ATOM 2713 O O . TRP A 1 367 ? -5.029 -6.519 14.863 1.00 98.50 367 TRP A O 1
ATOM 2723 N N . ARG A 1 368 ? -2.924 -6.576 15.637 1.00 97.56 368 ARG A N 1
ATOM 2724 C CA . ARG A 1 368 ? -3.298 -6.520 17.063 1.00 97.56 368 ARG A CA 1
ATOM 2725 C C . ARG A 1 368 ? -4.074 -5.246 17.395 1.00 97.56 368 ARG A C 1
ATOM 2727 O O . ARG A 1 368 ? -5.018 -5.297 18.178 1.00 97.56 368 ARG A O 1
ATOM 2734 N N . ALA A 1 369 ? -3.712 -4.115 16.791 1.00 97.75 369 ALA A N 1
ATOM 2735 C CA . ALA A 1 369 ? -4.458 -2.872 16.959 1.00 97.75 369 ALA A CA 1
ATOM 2736 C C . ALA A 1 369 ? -5.871 -2.956 16.352 1.00 97.75 369 ALA A C 1
ATOM 2738 O O . ALA A 1 369 ? -6.817 -2.424 16.935 1.00 97.75 369 ALA A O 1
ATOM 2739 N N . GLY A 1 370 ? -6.023 -3.667 15.231 1.00 97.31 370 GLY A N 1
ATOM 2740 C CA . GLY A 1 370 ? -7.319 -4.037 14.665 1.00 97.31 370 GLY A CA 1
ATOM 2741 C C . GLY A 1 370 ? -8.149 -4.866 15.640 1.00 97.31 370 GLY A C 1
ATOM 2742 O O . GLY A 1 370 ? -9.256 -4.472 15.986 1.00 97.31 370 GLY A O 1
ATOM 2743 N N . VAL A 1 371 ? -7.579 -5.949 16.179 1.00 97.19 371 VAL A N 1
ATOM 2744 C CA . VAL A 1 371 ? -8.233 -6.790 17.200 1.00 97.19 371 VAL A CA 1
ATOM 2745 C C . VAL A 1 371 ? -8.702 -5.961 18.399 1.00 97.19 371 VAL A C 1
ATOM 2747 O O . VAL A 1 371 ? -9.859 -6.058 18.797 1.00 97.19 371 VAL A O 1
ATOM 2750 N N . GLY A 1 372 ? -7.840 -5.095 18.941 1.00 95.19 372 GLY A N 1
ATOM 2751 C CA . GLY A 1 372 ? -8.198 -4.225 20.066 1.00 95.19 372 GLY A CA 1
ATOM 2752 C C . GLY A 1 372 ? -9.304 -3.219 19.730 1.00 95.19 372 GLY A C 1
ATOM 2753 O O . GLY A 1 372 ? -10.162 -2.939 20.563 1.00 95.19 372 GLY A O 1
ATOM 2754 N N . SER A 1 373 ? -9.331 -2.712 18.495 1.00 96.38 373 SER A N 1
ATOM 2755 C CA . SER A 1 373 ? -10.366 -1.775 18.037 1.00 96.38 373 SER A CA 1
ATOM 2756 C C . SER A 1 373 ? -11.715 -2.456 17.796 1.00 96.38 373 SER A C 1
ATOM 2758 O O . SER A 1 373 ? -12.753 -1.808 17.898 1.00 96.38 373 SER A O 1
ATOM 2760 N N . ALA A 1 374 ? -11.725 -3.759 17.506 1.00 95.81 374 ALA A N 1
ATOM 2761 C CA . ALA A 1 374 ? -12.946 -4.502 17.214 1.00 95.81 374 ALA A CA 1
ATOM 2762 C C . ALA A 1 374 ? -13.932 -4.495 18.387 1.00 95.81 374 ALA A C 1
ATOM 2764 O O . ALA A 1 374 ? -15.129 -4.311 18.169 1.00 95.81 374 ALA A O 1
ATOM 2765 N N . GLY A 1 375 ? -13.428 -4.662 19.616 1.00 93.31 375 GLY A N 1
ATOM 2766 C CA . GLY A 1 375 ? -14.247 -4.633 20.831 1.00 93.31 375 GLY A CA 1
ATOM 2767 C C . GLY A 1 375 ? -14.790 -3.240 21.145 1.00 93.31 375 GLY A C 1
ATOM 2768 O O . GLY A 1 375 ? -15.942 -3.105 21.545 1.00 93.31 375 GLY A O 1
ATOM 2769 N N . VAL A 1 376 ? -14.001 -2.196 20.862 1.00 94.44 376 VAL A N 1
ATOM 2770 C CA . VAL A 1 376 ? -14.441 -0.795 20.973 1.00 94.44 376 VAL A CA 1
ATOM 2771 C C . VAL A 1 376 ? -15.576 -0.506 19.987 1.00 94.44 376 VAL A C 1
ATOM 2773 O O . VAL A 1 376 ? -16.595 0.058 20.366 1.00 94.44 376 VAL A O 1
ATOM 2776 N N . LEU A 1 377 ? -15.436 -0.945 18.732 1.00 94.44 377 LEU A N 1
ATOM 2777 C CA . LEU A 1 377 ? -16.457 -0.759 17.696 1.00 94.44 377 LEU A CA 1
ATOM 2778 C C . LEU A 1 377 ? -17.732 -1.576 17.941 1.00 94.44 377 LEU A C 1
ATOM 2780 O O . LEU A 1 377 ? -18.806 -1.171 17.503 1.00 94.44 377 LEU A O 1
ATOM 2784 N N . ALA A 1 378 ? -17.617 -2.728 18.602 1.00 93.19 378 ALA A N 1
ATOM 2785 C CA . ALA A 1 378 ? -18.742 -3.604 18.927 1.00 93.19 378 ALA A CA 1
ATOM 2786 C C . ALA A 1 378 ? -19.358 -3.336 20.312 1.00 93.19 378 ALA A C 1
ATOM 2788 O O . ALA A 1 378 ? -20.328 -4.011 20.668 1.00 93.19 378 ALA A O 1
ATOM 2789 N N . ASP A 1 379 ? -18.777 -2.405 21.079 1.00 91.75 379 ASP A N 1
ATOM 2790 C CA . ASP A 1 379 ? -19.097 -2.114 22.482 1.00 91.75 379 ASP A CA 1
ATOM 2791 C C . ASP A 1 379 ? -19.213 -3.385 23.347 1.00 91.75 379 ASP A C 1
ATOM 2793 O O . ASP A 1 379 ? -20.158 -3.583 24.113 1.00 91.75 379 ASP A O 1
ATOM 2797 N N . ARG A 1 380 ? -18.275 -4.322 23.157 1.00 90.88 380 ARG A N 1
ATOM 2798 C CA . ARG A 1 380 ? -18.212 -5.583 23.910 1.00 90.88 380 ARG A CA 1
ATOM 2799 C C . ARG A 1 380 ? -16.814 -6.185 23.895 1.00 90.88 380 ARG A C 1
ATOM 2801 O O . ARG A 1 380 ? -16.040 -5.962 22.967 1.00 90.88 380 ARG A O 1
ATOM 2808 N N . ASP A 1 381 ? -16.525 -7.023 24.884 1.00 90.88 381 ASP A N 1
ATOM 2809 C CA . ASP A 1 381 ? -15.346 -7.886 24.845 1.00 90.88 381 ASP A CA 1
ATOM 2810 C C . ASP A 1 381 ? -15.582 -9.050 23.867 1.00 90.88 381 ASP A C 1
ATOM 2812 O O . ASP A 1 381 ? -16.570 -9.778 23.975 1.00 90.88 381 ASP A O 1
ATOM 2816 N N . LEU A 1 382 ? -14.690 -9.190 22.886 1.00 91.38 382 LEU A N 1
ATOM 2817 C CA . LEU A 1 382 ? -14.734 -10.226 21.847 1.00 91.38 382 LEU A CA 1
ATOM 2818 C C . LEU A 1 382 ? -13.706 -11.339 22.098 1.00 91.38 382 LEU A C 1
ATOM 2820 O O . LEU A 1 382 ? -13.636 -12.297 21.327 1.00 91.38 382 LEU A O 1
ATOM 2824 N N . GLY A 1 383 ? -12.901 -11.212 23.158 1.00 86.81 383 GLY A N 1
ATOM 2825 C CA . GLY A 1 383 ? -11.765 -12.084 23.411 1.00 86.81 383 GLY A CA 1
ATOM 2826 C C . GLY A 1 383 ? -10.650 -11.935 22.372 1.00 86.81 383 GLY A C 1
ATOM 2827 O O . GLY A 1 383 ? -10.592 -10.984 21.589 1.00 86.81 383 GLY A O 1
ATOM 2828 N N . THR A 1 384 ? -9.733 -12.902 22.377 1.00 87.75 384 THR A N 1
ATOM 2829 C CA . THR A 1 384 ? -8.560 -12.911 21.495 1.00 87.75 384 THR A CA 1
ATOM 2830 C C . THR A 1 384 ? -8.750 -13.941 20.379 1.00 87.75 384 THR A C 1
ATOM 2832 O O . THR A 1 384 ? -8.983 -15.114 20.685 1.00 87.75 384 THR A O 1
ATOM 2835 N N . PRO A 1 385 ? -8.607 -13.559 19.097 1.00 91.50 385 PRO A N 1
ATOM 2836 C CA . PRO A 1 385 ? -8.657 -14.502 17.985 1.00 91.50 385 PRO A CA 1
ATOM 2837 C C . PRO A 1 385 ? -7.567 -15.571 18.061 1.00 91.50 385 PRO A C 1
ATOM 2839 O O . PRO A 1 385 ? -6.465 -15.334 18.563 1.00 91.50 385 PRO A O 1
ATOM 2842 N N . ALA A 1 386 ? -7.857 -16.741 17.496 1.00 81.75 386 ALA A N 1
ATOM 2843 C CA . ALA A 1 386 ? -6.883 -17.813 17.372 1.00 81.75 386 ALA A CA 1
ATOM 2844 C C . ALA A 1 386 ? -5.913 -17.534 16.212 1.00 81.75 386 ALA A C 1
ATOM 2846 O O . ALA A 1 386 ? -6.261 -17.698 15.045 1.00 81.75 386 ALA A O 1
ATOM 2847 N N . GLY A 1 387 ? -4.679 -17.161 16.556 1.00 84.94 387 GLY A N 1
ATOM 2848 C CA . GLY A 1 387 ? -3.575 -17.023 15.607 1.00 84.94 387 GLY A CA 1
ATOM 2849 C C . GLY A 1 387 ? -3.598 -15.734 14.783 1.00 84.94 387 GLY A C 1
ATOM 2850 O O . GLY A 1 387 ? -4.607 -15.043 14.671 1.00 84.94 387 GLY A O 1
ATOM 2851 N N . ILE A 1 388 ? -2.437 -15.413 14.217 1.00 90.50 388 ILE A N 1
ATOM 2852 C CA . ILE A 1 388 ? -2.243 -14.290 13.299 1.00 90.50 388 ILE A CA 1
ATOM 2853 C C . ILE A 1 388 ? -2.072 -14.891 11.897 1.00 90.50 388 ILE A C 1
ATOM 2855 O O . ILE A 1 388 ? -1.325 -15.864 11.766 1.00 90.50 388 ILE A O 1
ATOM 2859 N N . PRO A 1 389 ? -2.753 -14.373 10.858 1.00 91.12 389 PRO A N 1
ATOM 2860 C CA . PRO A 1 389 ? -2.507 -14.810 9.486 1.00 91.12 389 PRO A CA 1
ATOM 2861 C C . PRO A 1 389 ? -1.072 -14.479 9.050 1.00 91.12 389 PRO A C 1
ATOM 2863 O O . PRO A 1 389 ? -0.408 -13.637 9.654 1.00 91.12 389 PRO A O 1
ATOM 2866 N N . ASP A 1 390 ? -0.596 -15.100 7.969 1.00 94.31 390 ASP A N 1
ATOM 2867 C CA . ASP A 1 390 ? 0.742 -14.828 7.432 1.00 94.31 390 ASP A CA 1
ATOM 2868 C C . ASP A 1 390 ? 0.789 -13.495 6.656 1.00 94.31 390 ASP A C 1
ATOM 2870 O O . ASP A 1 390 ? 0.761 -13.424 5.425 1.00 94.31 390 ASP A O 1
ATOM 2874 N N . LEU A 1 391 ? 0.782 -12.397 7.414 1.00 96.38 391 LEU A N 1
ATOM 2875 C CA . LEU A 1 391 ? 0.774 -11.026 6.899 1.00 96.38 391 LEU A CA 1
ATOM 2876 C C . LEU A 1 391 ? 2.081 -10.675 6.183 1.00 96.38 391 LEU A C 1
ATOM 2878 O O . LEU A 1 391 ? 2.072 -9.928 5.203 1.00 96.38 391 LEU A O 1
ATOM 2882 N N . ALA A 1 392 ? 3.201 -11.196 6.687 1.00 96.62 392 ALA A N 1
ATOM 2883 C CA . ALA A 1 392 ? 4.532 -10.910 6.169 1.00 96.62 392 ALA A CA 1
ATOM 2884 C C . ALA A 1 392 ? 4.734 -11.521 4.780 1.00 96.62 392 ALA A C 1
ATOM 2886 O O . ALA A 1 392 ? 5.288 -10.865 3.903 1.00 96.62 392 ALA A O 1
ATOM 2887 N N . ASP A 1 393 ? 4.234 -12.733 4.558 1.00 96.69 393 ASP A N 1
ATOM 2888 C CA . ASP A 1 393 ? 4.279 -13.421 3.270 1.00 96.69 393 ASP A CA 1
ATOM 2889 C C . ASP A 1 393 ? 3.395 -12.740 2.206 1.00 96.69 393 ASP A C 1
ATOM 2891 O O . ASP A 1 393 ? 3.826 -12.518 1.071 1.00 96.69 393 ASP A O 1
ATOM 2895 N N . VAL A 1 394 ? 2.185 -12.295 2.574 1.00 96.00 394 VAL A N 1
ATOM 2896 C CA . VAL A 1 394 ? 1.327 -11.489 1.679 1.00 96.00 394 VAL A CA 1
ATOM 2897 C C . VAL A 1 394 ? 2.005 -10.172 1.292 1.00 96.00 394 VAL A C 1
ATOM 2899 O O . VAL A 1 394 ? 1.984 -9.791 0.119 1.00 96.00 394 VAL A O 1
ATOM 2902 N N . PHE A 1 395 ? 2.625 -9.492 2.259 1.00 97.75 395 PHE A N 1
ATOM 2903 C CA . PHE A 1 395 ? 3.409 -8.285 2.014 1.00 97.75 395 PHE A CA 1
ATOM 2904 C C . PHE A 1 395 ? 4.609 -8.559 1.100 1.00 97.75 395 PHE A C 1
ATOM 2906 O O . PHE A 1 395 ? 4.825 -7.833 0.129 1.00 97.75 395 PHE A O 1
ATOM 2913 N N . LEU A 1 396 ? 5.372 -9.617 1.390 1.00 98.00 396 LEU A N 1
ATOM 2914 C CA . LEU A 1 396 ? 6.578 -9.993 0.659 1.00 98.00 396 LEU A CA 1
ATOM 2915 C C . LEU A 1 396 ? 6.279 -10.295 -0.809 1.00 98.00 396 LEU A C 1
ATOM 2917 O O . LEU A 1 396 ? 7.031 -9.838 -1.671 1.00 98.00 396 LEU A O 1
ATOM 2921 N N . ARG A 1 397 ? 5.192 -11.020 -1.101 1.00 96.94 397 ARG A N 1
ATOM 2922 C CA . ARG A 1 397 ? 4.768 -11.295 -2.481 1.00 96.94 397 ARG A CA 1
ATOM 2923 C C . ARG A 1 397 ? 4.504 -10.014 -3.265 1.00 96.94 397 ARG A C 1
ATOM 2925 O O . ARG A 1 397 ? 5.158 -9.790 -4.276 1.00 96.94 397 ARG A O 1
ATOM 2932 N N . ASP A 1 398 ? 3.626 -9.142 -2.764 1.00 96.62 398 ASP A N 1
ATOM 2933 C CA . ASP A 1 398 ? 3.291 -7.878 -3.445 1.00 96.62 398 ASP A CA 1
ATOM 2934 C C . ASP A 1 398 ? 4.535 -6.988 -3.613 1.00 96.62 398 ASP A C 1
ATOM 2936 O O . ASP A 1 398 ? 4.807 -6.470 -4.695 1.00 96.62 398 ASP A O 1
ATOM 2940 N N . ALA A 1 399 ? 5.356 -6.863 -2.566 1.00 96.62 399 ALA A N 1
ATOM 2941 C CA . ALA A 1 399 ? 6.591 -6.088 -2.623 1.00 96.62 399 ALA A CA 1
ATOM 2942 C C . ALA A 1 399 ? 7.578 -6.638 -3.670 1.00 96.62 399 ALA A C 1
ATOM 2944 O O . ALA A 1 399 ? 8.118 -5.877 -4.477 1.00 96.62 399 ALA A O 1
ATOM 2945 N N . SER A 1 400 ? 7.796 -7.956 -3.680 1.00 96.44 400 SER A N 1
ATOM 2946 C CA . SER A 1 400 ? 8.711 -8.624 -4.612 1.00 96.44 400 SER A CA 1
ATOM 2947 C C . SER A 1 400 ? 8.220 -8.515 -6.052 1.00 96.44 400 SER A C 1
ATOM 2949 O O . SER A 1 400 ? 9.009 -8.196 -6.943 1.00 96.44 400 SER A O 1
ATOM 2951 N N . ASP A 1 401 ? 6.922 -8.713 -6.283 1.00 95.62 401 ASP A N 1
ATOM 2952 C CA . ASP A 1 401 ? 6.308 -8.624 -7.607 1.00 95.62 401 ASP A CA 1
ATOM 2953 C C . ASP A 1 401 ? 6.415 -7.214 -8.180 1.00 95.62 401 ASP A C 1
ATOM 2955 O O . ASP A 1 401 ? 6.780 -7.046 -9.349 1.00 95.62 401 ASP A O 1
ATOM 2959 N N . ARG A 1 402 ? 6.177 -6.187 -7.356 1.00 94.44 402 ARG A N 1
ATOM 2960 C CA . ARG A 1 402 ? 6.353 -4.785 -7.750 1.00 94.44 402 ARG A CA 1
ATOM 2961 C C . ARG A 1 402 ? 7.798 -4.500 -8.147 1.00 94.44 402 ARG 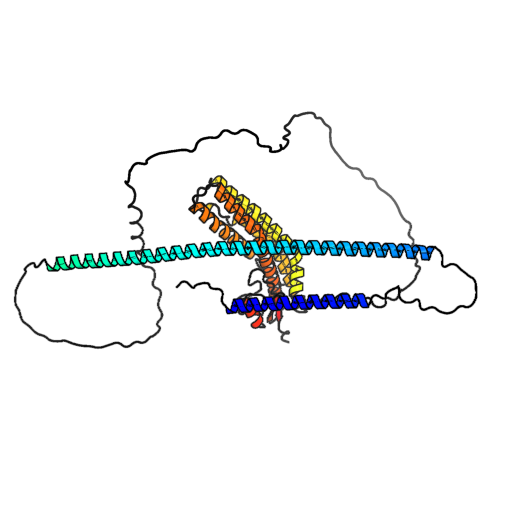A C 1
ATOM 2963 O O . ARG A 1 402 ? 8.028 -4.025 -9.260 1.00 94.44 402 ARG A O 1
ATOM 2970 N N . VAL A 1 403 ? 8.768 -4.846 -7.295 1.00 95.44 403 VAL A N 1
ATOM 2971 C CA . VAL A 1 403 ? 10.200 -4.621 -7.568 1.00 95.44 403 VAL A CA 1
ATOM 2972 C C . VAL A 1 403 ? 10.637 -5.342 -8.846 1.00 95.44 403 VAL A C 1
ATOM 2974 O O . VAL A 1 403 ? 11.248 -4.729 -9.725 1.00 95.44 403 VAL A O 1
ATOM 2977 N N . ARG A 1 404 ? 10.295 -6.628 -8.994 1.00 95.94 404 ARG A N 1
ATOM 2978 C CA . ARG A 1 404 ? 10.656 -7.426 -10.176 1.00 95.94 404 ARG A CA 1
ATOM 2979 C C . ARG A 1 404 ? 10.014 -6.890 -11.443 1.00 95.94 404 ARG A C 1
ATOM 2981 O O . ARG A 1 404 ? 10.703 -6.763 -12.450 1.00 95.94 404 ARG A O 1
ATOM 2988 N N . SER A 1 405 ? 8.731 -6.542 -11.401 1.00 93.38 405 SER A N 1
ATOM 2989 C CA . SER A 1 405 ? 8.009 -6.015 -12.564 1.00 93.38 405 SER A CA 1
ATOM 2990 C C . SER A 1 405 ? 8.576 -4.670 -13.016 1.00 93.38 405 SER A C 1
ATOM 2992 O O . SER A 1 405 ? 8.826 -4.479 -14.210 1.00 93.38 405 SER A O 1
ATOM 2994 N N . GLY A 1 406 ? 8.849 -3.764 -12.069 1.00 92.06 406 GLY A N 1
ATOM 2995 C CA . GLY A 1 406 ? 9.453 -2.463 -12.358 1.00 92.06 406 GLY A CA 1
ATOM 2996 C C . GLY A 1 406 ? 10.844 -2.589 -12.981 1.00 92.06 406 GLY A C 1
ATOM 2997 O O . GLY A 1 406 ? 11.112 -1.996 -14.028 1.00 92.06 406 GLY A O 1
ATOM 2998 N N . LEU A 1 407 ? 11.707 -3.429 -12.398 1.00 95.69 407 LEU A N 1
ATOM 2999 C CA . LEU A 1 407 ? 13.046 -3.687 -12.935 1.00 95.69 407 LEU A CA 1
ATOM 3000 C C . LEU A 1 407 ? 13.005 -4.391 -14.293 1.00 95.69 407 LEU A C 1
ATOM 3002 O O . LEU A 1 407 ? 13.712 -3.995 -15.217 1.00 95.69 407 LEU A O 1
ATOM 3006 N N . SER A 1 408 ? 12.159 -5.410 -14.443 1.00 95.56 408 SER A N 1
ATOM 3007 C CA . SER A 1 408 ? 12.072 -6.207 -15.668 1.00 95.56 408 SER A CA 1
ATOM 3008 C C . SER A 1 408 ? 11.682 -5.352 -16.870 1.00 95.56 408 SER A C 1
ATOM 3010 O O . SER A 1 408 ? 12.287 -5.473 -17.935 1.00 95.56 408 SER A O 1
ATOM 3012 N N . SER A 1 409 ? 10.720 -4.441 -16.689 1.00 91.69 409 SER A N 1
ATOM 3013 C CA . SER A 1 409 ? 10.304 -3.504 -17.733 1.00 91.69 409 SER A CA 1
ATOM 3014 C C . SER A 1 409 ? 11.458 -2.597 -18.184 1.00 91.69 409 SER A C 1
ATOM 3016 O O . SER A 1 409 ? 11.771 -2.537 -19.375 1.00 91.69 409 SER A O 1
ATOM 3018 N N . THR A 1 410 ? 12.154 -1.940 -17.245 1.00 94.50 410 THR A N 1
ATOM 3019 C CA . THR A 1 410 ? 13.225 -0.989 -17.599 1.00 94.50 410 THR A CA 1
ATOM 3020 C C . THR A 1 410 ? 14.476 -1.666 -18.158 1.00 94.50 410 THR A C 1
ATOM 3022 O O . THR A 1 410 ? 15.061 -1.174 -19.125 1.00 94.50 410 THR A O 1
ATOM 3025 N N . LEU A 1 411 ? 14.855 -2.829 -17.621 1.00 95.75 411 LEU A N 1
ATOM 3026 C CA . LEU A 1 411 ? 16.032 -3.572 -18.070 1.00 95.75 411 LEU A CA 1
ATOM 3027 C C . LEU A 1 411 ? 15.844 -4.153 -19.470 1.00 95.75 411 LEU A C 1
ATOM 3029 O O . LEU A 1 411 ? 16.764 -4.076 -20.280 1.00 95.75 411 LEU A O 1
ATOM 3033 N N . ARG A 1 412 ? 14.651 -4.670 -19.801 1.00 95.00 412 ARG A N 1
ATOM 3034 C CA . ARG A 1 412 ? 14.351 -5.134 -21.167 1.00 95.00 412 ARG A CA 1
ATOM 3035 C C . ARG A 1 412 ? 14.500 -4.014 -22.193 1.00 95.00 412 ARG A C 1
ATOM 3037 O O . ARG A 1 412 ? 15.043 -4.259 -23.268 1.00 95.00 412 ARG A O 1
ATOM 3044 N N . MET A 1 413 ? 14.059 -2.798 -21.863 1.00 93.19 413 MET A N 1
ATOM 3045 C CA . MET A 1 413 ? 14.239 -1.637 -22.740 1.00 93.19 413 MET A CA 1
ATOM 3046 C C . MET A 1 413 ? 15.721 -1.297 -22.937 1.00 93.19 413 MET A C 1
ATOM 3048 O O . MET A 1 413 ? 16.141 -1.113 -24.075 1.00 93.19 413 MET A O 1
ATOM 3052 N N . GLY A 1 414 ? 16.513 -1.259 -21.860 1.00 94.00 414 GLY A N 1
ATOM 3053 C CA . GLY A 1 414 ? 17.947 -0.956 -21.947 1.00 94.00 414 GLY A CA 1
ATOM 3054 C C . GLY A 1 414 ? 18.739 -2.003 -22.735 1.00 94.00 414 GLY A C 1
ATOM 3055 O O . GLY A 1 414 ? 19.528 -1.655 -23.609 1.00 94.00 414 GLY A O 1
ATOM 3056 N N . LEU A 1 415 ? 18.465 -3.290 -22.501 1.00 93.69 415 LEU A N 1
ATOM 3057 C CA . LEU A 1 415 ? 19.104 -4.391 -23.229 1.00 93.69 415 LEU A CA 1
ATOM 3058 C C . LEU A 1 415 ? 18.720 -4.401 -24.713 1.00 93.69 415 LEU A C 1
ATOM 3060 O O . LEU A 1 415 ? 19.581 -4.585 -25.566 1.00 93.69 415 LEU A O 1
ATOM 3064 N N . SER A 1 416 ? 17.452 -4.132 -25.039 1.00 93.12 416 SER A N 1
ATOM 3065 C CA . SER A 1 416 ? 17.003 -4.029 -26.439 1.00 93.12 416 SER A CA 1
ATOM 3066 C C . SER A 1 416 ? 17.627 -2.833 -27.165 1.00 93.12 416 SER A C 1
ATOM 3068 O O . SER A 1 416 ? 17.835 -2.884 -28.373 1.00 93.12 416 SER A O 1
ATOM 3070 N N . ALA A 1 417 ? 17.945 -1.764 -26.431 1.00 94.31 417 ALA A N 1
ATOM 3071 C CA . ALA A 1 417 ? 18.682 -0.607 -26.932 1.00 94.31 417 ALA A CA 1
ATOM 3072 C C . ALA A 1 417 ? 20.212 -0.814 -26.938 1.00 94.31 417 ALA A C 1
ATOM 3074 O O . ALA A 1 417 ? 20.947 0.110 -27.283 1.00 94.31 417 ALA A O 1
ATOM 3075 N N . ASN A 1 418 ? 20.689 -2.011 -26.574 1.00 93.25 418 ASN A N 1
ATOM 3076 C CA . ASN A 1 418 ? 22.104 -2.367 -26.477 1.00 93.25 418 ASN A CA 1
ATOM 3077 C C . ASN A 1 418 ? 22.910 -1.388 -25.601 1.00 93.25 418 ASN A C 1
ATOM 3079 O O . ASN A 1 418 ? 24.040 -1.012 -25.925 1.00 93.25 418 ASN A O 1
ATOM 3083 N N . GLU A 1 419 ? 22.306 -0.936 -24.499 1.00 94.56 419 GLU A N 1
ATOM 3084 C CA . GLU A 1 419 ? 22.963 -0.054 -23.539 1.00 94.56 419 GLU A CA 1
ATOM 3085 C C . GLU A 1 419 ? 24.130 -0.758 -22.840 1.00 94.56 419 GLU A C 1
ATOM 3087 O O . GLU A 1 419 ? 24.060 -1.929 -22.469 1.00 94.56 419 GLU A O 1
ATOM 3092 N N . ALA A 1 420 ? 25.208 -0.010 -22.606 1.00 95.06 420 ALA A N 1
ATOM 3093 C CA . ALA A 1 420 ? 26.329 -0.490 -21.810 1.00 95.06 420 ALA A CA 1
ATOM 3094 C C . ALA A 1 420 ? 25.939 -0.665 -20.329 1.00 95.06 420 ALA A C 1
ATOM 3096 O O . ALA A 1 420 ? 24.941 -0.120 -19.853 1.00 95.06 420 ALA A O 1
ATOM 3097 N N . ALA A 1 421 ? 26.795 -1.349 -19.562 1.00 94.94 421 ALA A N 1
ATOM 3098 C CA . ALA A 1 421 ? 26.599 -1.607 -18.130 1.00 94.94 421 ALA A CA 1
ATOM 3099 C C . ALA A 1 421 ? 26.240 -0.358 -17.301 1.00 94.94 421 ALA A C 1
ATOM 3101 O O . ALA A 1 421 ? 25.459 -0.452 -16.352 1.00 94.94 421 ALA A O 1
ATOM 3102 N N . GLN A 1 422 ? 26.786 0.809 -17.660 1.00 96.31 422 GLN A N 1
ATOM 3103 C CA . GLN A 1 422 ? 26.459 2.069 -16.994 1.00 96.31 422 GLN A CA 1
ATOM 3104 C C . GLN A 1 422 ? 24.995 2.474 -17.218 1.00 96.31 422 GLN A C 1
ATOM 3106 O O . GLN A 1 422 ? 24.309 2.775 -16.249 1.00 96.31 422 GLN A O 1
ATOM 3111 N N . GLY A 1 423 ? 24.482 2.386 -18.450 1.00 96.88 423 GLY A N 1
ATOM 3112 C CA . GLY A 1 423 ? 23.081 2.706 -18.753 1.00 96.88 423 GLY A CA 1
ATOM 3113 C C . GLY A 1 423 ? 22.102 1.783 -18.023 1.00 96.88 423 GLY A C 1
ATOM 3114 O O . GLY A 1 423 ? 21.133 2.244 -17.419 1.00 96.88 423 GLY A O 1
ATOM 3115 N N . LEU A 1 424 ? 22.418 0.485 -17.952 1.00 97.06 424 LEU A N 1
ATOM 3116 C CA . LEU A 1 424 ? 21.645 -0.471 -17.149 1.00 97.06 424 LEU A CA 1
ATOM 3117 C C . LEU A 1 424 ? 21.683 -0.129 -15.650 1.00 97.06 424 LEU A C 1
ATOM 3119 O O . LEU A 1 424 ? 20.660 -0.222 -14.970 1.00 97.06 424 LEU A O 1
ATOM 3123 N N . SER A 1 425 ? 22.838 0.301 -15.136 1.00 97.56 425 SER A N 1
ATOM 3124 C CA . SER A 1 425 ? 22.989 0.727 -13.738 1.00 97.56 425 SER A CA 1
ATOM 3125 C C . SER A 1 425 ? 22.159 1.977 -13.433 1.00 97.56 425 SER A C 1
ATOM 3127 O O . SER A 1 425 ? 21.470 2.021 -12.411 1.00 97.56 425 SER A O 1
ATOM 3129 N N . ASP A 1 426 ? 22.147 2.954 -14.341 1.00 97.56 426 ASP A N 1
ATOM 3130 C CA . ASP A 1 426 ? 21.355 4.180 -14.213 1.00 97.56 426 ASP A CA 1
ATOM 3131 C C . ASP A 1 426 ? 19.849 3.869 -14.217 1.00 97.56 426 ASP A C 1
ATOM 3133 O O . ASP A 1 426 ? 19.094 4.403 -13.402 1.00 97.56 426 ASP A O 1
ATOM 3137 N N . ARG A 1 427 ? 19.405 2.929 -15.064 1.00 96.44 427 ARG A N 1
ATOM 3138 C CA . ARG A 1 427 ? 18.016 2.438 -15.091 1.00 96.44 427 ARG A CA 1
ATOM 3139 C C . ARG A 1 427 ? 17.600 1.757 -13.793 1.00 96.44 427 ARG A C 1
ATOM 3141 O O . ARG A 1 427 ? 16.500 2.017 -13.304 1.00 96.44 427 ARG A O 1
ATOM 3148 N N . ILE A 1 428 ? 18.463 0.909 -13.229 1.00 96.75 428 ILE A N 1
ATOM 3149 C CA . ILE A 1 428 ? 18.235 0.298 -11.911 1.00 96.75 428 ILE A CA 1
ATOM 3150 C C . ILE A 1 428 ? 18.128 1.400 -10.853 1.00 96.75 428 ILE A C 1
ATOM 3152 O O . ILE A 1 428 ? 17.185 1.406 -10.063 1.00 96.75 428 ILE A O 1
ATOM 3156 N N . GLY A 1 429 ? 19.053 2.363 -10.863 1.00 97.06 429 GLY A N 1
ATOM 3157 C CA . GLY A 1 429 ? 19.039 3.510 -9.957 1.00 97.06 429 GLY A CA 1
ATOM 3158 C C . GLY A 1 429 ? 17.740 4.310 -10.020 1.00 97.06 429 GLY A C 1
ATOM 3159 O O . GLY A 1 429 ? 17.147 4.604 -8.978 1.00 97.06 429 GLY A O 1
ATOM 3160 N N . ALA A 1 430 ? 17.262 4.608 -11.227 1.00 96.06 430 ALA A N 1
ATOM 3161 C CA . ALA A 1 430 ? 16.008 5.317 -11.451 1.00 96.06 430 ALA A CA 1
ATOM 3162 C C . ALA A 1 430 ? 14.798 4.522 -10.937 1.00 96.06 430 ALA A C 1
ATOM 3164 O O . ALA A 1 430 ? 13.995 5.068 -10.180 1.00 96.06 430 ALA A O 1
ATOM 3165 N N . ALA A 1 431 ? 14.710 3.226 -11.262 1.00 95.94 431 ALA A N 1
ATOM 3166 C CA . ALA A 1 431 ? 13.629 2.364 -10.789 1.00 95.94 431 ALA A CA 1
ATOM 3167 C C . ALA A 1 431 ? 13.581 2.322 -9.253 1.00 95.94 431 ALA A C 1
ATOM 3169 O O . ALA A 1 431 ? 12.537 2.570 -8.655 1.00 95.94 431 ALA A O 1
ATOM 3170 N N . PHE A 1 432 ? 14.715 2.090 -8.586 1.00 97.00 432 PHE A N 1
ATOM 3171 C CA . PHE A 1 432 ? 14.756 2.062 -7.120 1.00 97.00 432 PHE A CA 1
ATOM 3172 C C . PHE A 1 432 ? 14.491 3.421 -6.473 1.00 97.00 432 PHE A C 1
ATOM 3174 O O . PHE A 1 432 ? 13.935 3.467 -5.376 1.00 97.00 432 PHE A O 1
ATOM 3181 N N . SER A 1 433 ? 14.864 4.520 -7.128 1.00 96.31 433 SER A N 1
ATOM 3182 C CA . SER A 1 433 ? 14.537 5.868 -6.651 1.00 96.31 433 SER A CA 1
ATOM 3183 C C . SER A 1 433 ? 13.026 6.109 -6.669 1.00 96.31 433 SER A C 1
ATOM 3185 O O . SER A 1 433 ? 12.485 6.658 -5.711 1.00 96.31 433 SER A O 1
ATOM 3187 N N . GLU A 1 434 ? 12.332 5.636 -7.708 1.00 94.12 434 GLU A N 1
ATOM 3188 C CA . GLU A 1 434 ? 10.869 5.668 -7.787 1.00 94.12 434 GLU A CA 1
ATOM 3189 C C . GLU A 1 434 ? 10.224 4.783 -6.707 1.00 94.12 434 GLU A C 1
ATOM 3191 O O . GLU A 1 434 ? 9.362 5.255 -5.959 1.00 94.12 434 GLU A O 1
ATOM 3196 N N . PHE A 1 435 ? 10.707 3.542 -6.550 1.00 95.31 435 PHE A N 1
ATOM 3197 C CA . PHE A 1 435 ? 10.226 2.619 -5.514 1.00 95.31 435 PHE A CA 1
ATOM 3198 C C . PHE A 1 435 ? 10.371 3.203 -4.104 1.00 95.31 435 PHE A C 1
ATOM 3200 O O . PHE A 1 435 ? 9.432 3.163 -3.311 1.00 95.31 435 PHE A O 1
ATOM 3207 N N . LYS A 1 436 ? 11.530 3.789 -3.781 1.00 96.12 436 LYS A N 1
ATOM 3208 C CA . LYS A 1 436 ? 11.804 4.407 -2.469 1.00 96.12 436 LYS A CA 1
ATOM 3209 C C . LYS A 1 436 ? 11.067 5.731 -2.250 1.00 96.12 436 LYS A C 1
ATOM 3211 O O . LYS A 1 436 ? 11.082 6.251 -1.132 1.00 96.12 436 LYS A O 1
ATOM 3216 N N . GLY A 1 437 ? 10.457 6.288 -3.292 1.00 94.31 437 GLY A N 1
ATOM 3217 C CA . GLY A 1 437 ? 9.602 7.464 -3.220 1.00 94.31 437 GLY A CA 1
ATOM 3218 C C . GLY A 1 437 ? 8.190 7.110 -2.752 1.00 94.31 437 GLY A C 1
ATOM 3219 O O . GLY A 1 437 ? 8.000 6.473 -1.716 1.00 94.31 437 GLY A O 1
ATOM 3220 N N . ALA A 1 438 ? 7.193 7.538 -3.525 1.00 90.56 438 ALA A N 1
ATOM 3221 C CA . ALA A 1 438 ? 5.777 7.379 -3.192 1.00 90.56 438 ALA A CA 1
ATOM 3222 C C . ALA A 1 438 ? 5.327 5.909 -3.113 1.00 90.56 438 ALA A C 1
ATOM 3224 O O . ALA A 1 438 ? 4.443 5.583 -2.324 1.00 90.56 438 ALA A O 1
ATOM 3225 N N . GLN A 1 439 ? 5.951 5.011 -3.879 1.00 94.62 439 GLN A N 1
ATOM 3226 C CA . GLN A 1 439 ? 5.532 3.610 -3.930 1.00 94.62 439 GLN A CA 1
ATOM 3227 C C . GLN A 1 439 ? 5.800 2.869 -2.606 1.00 94.62 439 GLN A C 1
ATOM 3229 O O . GLN A 1 439 ? 4.981 2.054 -2.188 1.00 94.62 439 GLN A O 1
ATOM 3234 N N . ALA A 1 440 ? 6.893 3.179 -1.898 1.00 96.44 440 ALA A N 1
ATOM 3235 C CA . ALA A 1 440 ? 7.158 2.633 -0.564 1.00 96.44 440 ALA A CA 1
ATOM 3236 C C . ALA A 1 440 ? 6.127 3.111 0.475 1.00 96.44 440 ALA A C 1
ATOM 3238 O O . ALA A 1 440 ? 5.700 2.327 1.323 1.00 96.44 440 ALA A O 1
ATOM 3239 N N . GLU A 1 441 ? 5.713 4.381 0.398 1.00 96.19 441 GLU A N 1
ATOM 3240 C CA . GLU A 1 441 ? 4.674 4.954 1.269 1.00 96.19 441 GLU A CA 1
ATOM 3241 C C . GLU A 1 441 ? 3.327 4.254 1.048 1.00 96.19 441 GLU A C 1
ATOM 3243 O O . GLU A 1 441 ? 2.647 3.870 2.005 1.00 96.19 441 GLU A O 1
ATOM 3248 N N . GLU A 1 442 ? 2.967 4.060 -0.221 1.00 95.50 442 GLU A N 1
ATOM 3249 C CA . GLU A 1 442 ? 1.753 3.380 -0.657 1.00 95.50 442 GLU A CA 1
ATOM 3250 C C . GLU A 1 442 ? 1.725 1.913 -0.226 1.00 95.50 442 GLU A C 1
ATOM 3252 O O . GLU A 1 442 ? 0.719 1.450 0.319 1.00 95.50 442 GLU A O 1
ATOM 3257 N N . LEU A 1 443 ? 2.811 1.179 -0.474 1.00 96.56 443 LEU A N 1
ATOM 3258 C CA . LEU A 1 443 ? 2.927 -0.232 -0.124 1.00 96.56 443 LEU A CA 1
ATOM 3259 C C . LEU A 1 443 ? 2.763 -0.414 1.390 1.00 96.56 443 LEU A C 1
ATOM 3261 O O . LEU A 1 443 ? 1.952 -1.226 1.838 1.00 96.56 443 LEU A O 1
ATOM 3265 N N . ALA A 1 444 ? 3.470 0.400 2.181 1.00 97.75 444 ALA A N 1
ATOM 3266 C CA . ALA A 1 444 ? 3.371 0.375 3.634 1.00 97.75 444 ALA A CA 1
ATOM 3267 C C . ALA A 1 444 ? 1.948 0.692 4.119 1.00 97.75 444 ALA A C 1
ATOM 3269 O O . ALA A 1 444 ? 1.403 -0.040 4.944 1.00 97.75 444 ALA A O 1
ATOM 3270 N N . ALA A 1 445 ? 1.319 1.748 3.594 1.00 96.44 445 ALA A N 1
ATOM 3271 C CA . ALA A 1 445 ? -0.048 2.110 3.963 1.00 96.44 445 ALA A CA 1
ATOM 3272 C C . ALA A 1 445 ? -1.046 0.995 3.617 1.00 96.44 445 ALA A C 1
ATOM 3274 O O . ALA A 1 445 ? -1.873 0.625 4.448 1.00 96.44 445 ALA A O 1
ATOM 3275 N N . THR A 1 446 ? -0.939 0.424 2.417 1.00 96.50 446 THR A N 1
ATOM 3276 C CA . THR A 1 446 ? -1.839 -0.626 1.921 1.00 96.50 446 THR A CA 1
ATOM 3277 C C . THR A 1 446 ? -1.836 -1.843 2.842 1.00 96.50 446 THR A C 1
ATOM 3279 O O . THR A 1 446 ? -2.899 -2.313 3.253 1.00 96.50 446 THR A O 1
ATOM 3282 N N . HIS A 1 447 ? -0.653 -2.339 3.206 1.00 98.00 447 HIS A N 1
ATOM 3283 C CA . HIS A 1 447 ? -0.541 -3.555 4.014 1.00 98.00 447 HIS A CA 1
ATOM 3284 C C . HIS A 1 447 ? -0.786 -3.322 5.504 1.00 98.00 447 HIS A C 1
ATOM 3286 O O . HIS A 1 447 ? -1.350 -4.196 6.154 1.00 98.00 447 HIS A O 1
ATOM 3292 N N . LEU A 1 448 ? -0.482 -2.135 6.043 1.00 98.56 448 LEU A N 1
ATOM 3293 C CA . LEU A 1 448 ? -0.875 -1.785 7.414 1.00 98.56 448 LEU A CA 1
ATOM 3294 C C . LEU A 1 448 ? -2.397 -1.696 7.570 1.00 98.56 448 LEU A C 1
ATOM 3296 O O . LEU A 1 448 ? -2.944 -2.210 8.543 1.00 98.56 448 LEU A O 1
ATOM 3300 N N . ILE A 1 449 ? -3.088 -1.081 6.603 1.00 97.62 449 ILE A N 1
ATOM 3301 C CA . ILE A 1 449 ? -4.557 -1.024 6.600 1.00 97.62 449 ILE A CA 1
ATOM 3302 C C . ILE A 1 449 ? -5.132 -2.433 6.474 1.00 97.62 449 ILE A C 1
ATOM 3304 O O . ILE A 1 449 ? -6.003 -2.796 7.258 1.00 97.62 449 ILE A O 1
ATOM 3308 N N . ARG A 1 450 ? -4.614 -3.246 5.544 1.00 97.62 450 ARG A N 1
ATOM 3309 C CA . ARG A 1 450 ? -5.059 -4.634 5.367 1.00 97.62 450 ARG A CA 1
ATOM 3310 C C . ARG A 1 450 ? -4.902 -5.445 6.653 1.00 97.62 450 ARG A C 1
ATOM 3312 O O . ARG A 1 450 ? -5.853 -6.099 7.066 1.00 97.62 450 ARG A O 1
ATOM 3319 N N . ALA A 1 451 ? -3.736 -5.371 7.294 1.00 98.31 451 ALA A N 1
ATOM 3320 C CA . ALA A 1 451 ? -3.459 -6.077 8.541 1.00 98.31 451 ALA A CA 1
ATOM 3321 C C . ALA A 1 451 ? -4.427 -5.658 9.658 1.00 98.31 451 ALA A C 1
ATOM 3323 O O . ALA A 1 451 ? -4.999 -6.515 10.329 1.00 98.31 451 ALA A O 1
ATOM 3324 N N . TYR A 1 452 ? -4.663 -4.353 9.816 1.00 98.44 452 TYR A N 1
ATOM 3325 C CA . TYR A 1 452 ? -5.623 -3.823 10.785 1.00 98.44 452 TYR A CA 1
ATOM 3326 C C . TYR A 1 452 ? -7.047 -4.339 10.543 1.00 98.44 452 TYR A C 1
ATOM 3328 O O . TYR A 1 452 ? -7.688 -4.846 11.460 1.00 98.44 452 TYR A O 1
ATOM 3336 N N . GLU A 1 453 ? -7.537 -4.280 9.305 1.00 97.75 453 GLU A N 1
ATOM 3337 C CA . GLU A 1 453 ? -8.891 -4.739 8.973 1.00 97.75 453 GLU A CA 1
ATOM 3338 C C . GLU A 1 453 ? -9.035 -6.266 9.083 1.00 97.75 453 GLU A C 1
ATOM 3340 O O . GLU A 1 453 ? -10.082 -6.768 9.486 1.00 97.75 453 GLU A O 1
ATOM 3345 N N . GLN A 1 454 ? -7.974 -7.029 8.800 1.00 97.38 454 GLN A N 1
ATOM 3346 C CA . GLN A 1 454 ? -7.940 -8.467 9.090 1.00 97.38 454 GLN A CA 1
ATOM 3347 C C . GLN A 1 454 ? -7.991 -8.750 10.597 1.00 97.38 454 GLN A C 1
ATOM 3349 O O . GLN A 1 454 ? -8.581 -9.748 11.004 1.00 97.38 454 GLN A O 1
ATOM 3354 N N . GLY A 1 455 ? -7.417 -7.873 11.427 1.00 97.44 455 GLY A N 1
ATOM 3355 C CA . GLY A 1 455 ? -7.549 -7.926 12.884 1.00 97.44 455 GLY A CA 1
ATOM 3356 C C . GLY A 1 455 ? -8.988 -7.704 13.347 1.00 97.44 455 GLY A C 1
ATOM 3357 O O . GLY A 1 455 ? -9.492 -8.476 14.163 1.00 97.44 455 GLY A O 1
ATOM 3358 N N . LEU A 1 456 ? -9.675 -6.710 12.772 1.00 96.88 456 LEU A N 1
ATOM 3359 C CA . LEU A 1 456 ? -11.103 -6.478 13.015 1.00 96.88 456 LEU A CA 1
ATOM 3360 C C . LEU A 1 456 ? -11.940 -7.716 12.670 1.00 96.88 456 LEU A C 1
ATOM 3362 O O . LEU A 1 456 ? -12.688 -8.220 13.507 1.00 96.88 456 LEU A O 1
ATOM 3366 N N . LEU A 1 457 ? -11.762 -8.244 11.455 1.00 95.75 457 LEU A N 1
ATOM 3367 C CA . LEU A 1 457 ? -12.482 -9.421 10.974 1.00 95.75 457 LEU A CA 1
ATOM 3368 C C . LEU A 1 457 ? -12.242 -10.651 11.862 1.00 95.75 457 LEU A C 1
ATOM 3370 O O . LEU A 1 457 ? -13.194 -11.349 12.212 1.00 95.75 457 LEU A O 1
ATOM 3374 N N . ALA A 1 458 ? -10.991 -10.904 12.255 1.00 96.12 458 ALA A N 1
ATOM 3375 C CA . ALA A 1 458 ? -10.644 -12.029 13.119 1.00 96.12 458 ALA A CA 1
ATOM 3376 C C . ALA A 1 458 ? -11.325 -11.927 14.495 1.00 96.12 458 ALA A C 1
ATOM 3378 O O . ALA A 1 458 ? -11.855 -12.918 14.996 1.00 96.12 458 ALA A O 1
ATOM 3379 N N . ALA A 1 459 ? -11.358 -10.730 15.085 1.00 96.00 459 ALA A N 1
ATOM 3380 C CA . ALA A 1 459 ? -12.018 -10.478 16.365 1.00 96.00 459 ALA A CA 1
ATOM 3381 C C . ALA A 1 459 ? -13.538 -10.619 16.288 1.00 96.00 459 ALA A C 1
ATOM 3383 O O . ALA A 1 459 ? -14.133 -11.265 17.146 1.00 96.00 459 ALA A O 1
ATOM 3384 N N . TRP A 1 460 ? -14.178 -10.091 15.246 1.00 95.25 460 TRP A N 1
ATOM 3385 C CA . TRP A 1 460 ? -15.619 -10.264 15.054 1.00 95.25 460 TRP A CA 1
ATOM 3386 C C . TRP A 1 460 ? -16.009 -11.720 14.814 1.00 95.25 460 TRP A C 1
ATOM 3388 O O . TRP A 1 460 ? -17.013 -12.174 15.359 1.00 95.25 460 TRP A O 1
ATOM 3398 N N . SER A 1 461 ? -15.193 -12.466 14.065 1.00 93.56 461 SER A N 1
ATOM 3399 C CA . SER A 1 461 ? -15.410 -13.899 13.860 1.00 93.56 461 SER A CA 1
ATOM 3400 C C . SER A 1 461 ? -15.266 -14.687 15.162 1.00 93.56 461 SER A C 1
ATOM 3402 O O . SER A 1 461 ? -16.067 -15.584 15.411 1.00 93.56 461 SER A O 1
ATOM 3404 N N . ALA A 1 462 ? -14.268 -14.368 15.991 1.00 92.94 462 ALA A N 1
ATOM 3405 C CA . ALA A 1 462 ? -14.044 -15.043 17.269 1.00 92.94 462 ALA A CA 1
ATOM 3406 C C . ALA A 1 462 ? -15.115 -14.689 18.316 1.00 92.94 462 ALA A C 1
ATOM 3408 O O . ALA A 1 462 ? -15.570 -15.561 19.053 1.00 92.94 462 ALA A O 1
ATOM 3409 N N . GLY A 1 463 ? -15.543 -13.426 18.354 1.00 92.44 463 GLY A N 1
ATOM 3410 C CA . GLY A 1 463 ? -16.519 -12.907 19.314 1.00 92.44 463 GLY A CA 1
ATOM 3411 C C . GLY A 1 463 ? -17.986 -13.065 18.901 1.00 92.44 463 GLY A C 1
ATOM 3412 O O . GLY A 1 463 ? -18.857 -12.469 19.535 1.00 92.44 463 GLY A O 1
ATOM 3413 N N . GLY A 1 464 ? -18.273 -13.831 17.842 1.00 91.94 464 GLY A N 1
ATOM 3414 C CA . GLY A 1 464 ? -19.640 -14.172 17.436 1.00 91.94 464 GLY A CA 1
ATOM 3415 C C . GLY A 1 464 ? -20.472 -12.982 16.949 1.00 91.94 464 GLY A C 1
ATOM 3416 O O . GLY A 1 464 ? -21.672 -12.919 17.211 1.00 91.94 464 GLY A O 1
ATOM 3417 N N . ILE A 1 465 ? -19.849 -12.015 16.276 1.00 93.50 465 ILE A N 1
ATOM 3418 C CA . ILE A 1 465 ? -20.579 -10.941 15.597 1.00 93.50 465 ILE A CA 1
ATOM 3419 C C . ILE A 1 465 ? -21.225 -11.515 14.329 1.00 93.50 465 ILE A C 1
ATOM 3421 O O . ILE A 1 465 ? -20.539 -12.096 13.493 1.00 93.50 465 ILE A O 1
ATOM 3425 N N . ASP A 1 466 ? -22.543 -11.350 14.186 1.00 91.69 466 ASP A N 1
ATOM 3426 C CA . ASP A 1 466 ? -23.313 -11.918 13.070 1.00 91.69 466 ASP A CA 1
ATOM 3427 C C . ASP A 1 466 ? -22.992 -11.244 11.726 1.00 91.69 466 ASP A C 1
ATOM 3429 O O . ASP A 1 466 ? -22.929 -11.915 10.695 1.00 91.69 466 ASP A O 1
ATOM 3433 N N . GLY A 1 467 ? -22.798 -9.922 11.717 1.00 95.00 467 GLY A N 1
ATOM 3434 C CA . GLY A 1 467 ? -22.638 -9.152 10.491 1.00 95.00 467 GLY A CA 1
ATOM 3435 C C . GLY A 1 467 ? -21.630 -8.017 10.593 1.00 95.00 467 GLY A C 1
ATOM 3436 O O . GLY A 1 467 ? -21.162 -7.626 11.660 1.00 95.00 467 GLY A O 1
ATOM 3437 N N . ARG A 1 468 ? -21.285 -7.462 9.440 1.00 96.00 468 ARG A N 1
ATOM 3438 C CA . ARG A 1 468 ? -20.395 -6.312 9.301 1.00 96.00 468 ARG A CA 1
ATOM 3439 C C . ARG A 1 468 ? -20.838 -5.437 8.141 1.00 96.00 468 ARG A C 1
ATOM 3441 O O . ARG A 1 468 ? -21.404 -5.924 7.168 1.00 96.00 468 ARG A O 1
ATOM 3448 N N . ARG A 1 469 ? -20.532 -4.149 8.225 1.00 96.25 469 ARG A N 1
ATOM 3449 C CA . ARG A 1 469 ? -20.850 -3.147 7.207 1.00 96.25 469 ARG A CA 1
ATOM 3450 C C . ARG A 1 469 ? -19.583 -2.465 6.722 1.00 96.25 469 ARG A C 1
ATOM 3452 O O . ARG A 1 469 ? -18.686 -2.171 7.510 1.00 96.25 469 ARG A O 1
ATOM 3459 N N . TRP A 1 470 ? -19.527 -2.186 5.426 1.00 96.00 470 TRP A N 1
ATOM 3460 C CA . TRP A 1 470 ? -18.479 -1.360 4.836 1.00 96.00 470 TRP A CA 1
ATOM 3461 C C . TRP A 1 470 ? -18.770 0.120 5.086 1.00 96.00 470 TRP A C 1
ATOM 3463 O O . TRP A 1 470 ? -19.900 0.556 4.904 1.00 96.00 470 TRP A O 1
ATOM 3473 N N . VAL A 1 471 ? -17.758 0.901 5.458 1.00 93.69 471 VAL A N 1
ATOM 3474 C CA . VAL A 1 471 ? -17.880 2.349 5.666 1.00 93.69 471 VAL A CA 1
ATOM 3475 C C . VAL A 1 471 ? -16.867 3.072 4.787 1.00 93.69 471 VAL A C 1
ATOM 3477 O O . VAL A 1 471 ? -15.657 2.836 4.869 1.00 93.69 471 VAL A O 1
ATOM 3480 N N . LEU A 1 472 ? -17.353 3.970 3.928 1.00 92.56 472 LEU A N 1
ATOM 3481 C CA . LEU A 1 472 ? -16.492 4.783 3.065 1.00 92.56 472 LEU A CA 1
ATOM 3482 C C . LEU A 1 472 ? -15.610 5.751 3.876 1.00 92.56 472 LEU A C 1
ATOM 3484 O O . LEU A 1 472 ? -15.986 6.235 4.941 1.00 92.56 472 LEU A O 1
ATOM 3488 N N . GLY A 1 473 ? -14.418 6.055 3.356 1.00 86.25 473 GLY A N 1
ATOM 3489 C CA . GLY A 1 473 ? -13.526 7.067 3.934 1.00 86.25 473 GLY A CA 1
ATOM 3490 C C . GLY A 1 473 ? -14.072 8.504 3.842 1.00 86.25 473 GLY A C 1
ATOM 3491 O O . GLY A 1 473 ? -14.871 8.807 2.953 1.00 86.25 473 GLY A O 1
ATOM 3492 N N . ARG A 1 474 ? -13.628 9.389 4.754 1.00 74.12 474 ARG A N 1
ATOM 3493 C CA . ARG A 1 474 ? -14.227 10.719 5.025 1.00 74.12 474 ARG A CA 1
ATOM 3494 C C . ARG A 1 474 ? -13.819 11.892 4.093 1.00 74.12 474 ARG A C 1
ATOM 3496 O O . ARG A 1 474 ? -14.356 12.976 4.269 1.00 74.12 474 ARG A O 1
ATOM 3503 N N . GLU A 1 475 ? -12.990 11.721 3.058 1.00 57.81 475 GLU A N 1
ATOM 3504 C CA . GLU A 1 475 ? -12.617 12.805 2.109 1.00 57.81 475 GLU A CA 1
ATOM 3505 C C . GLU A 1 475 ? -12.615 12.342 0.643 1.00 57.81 475 GLU A C 1
ATOM 3507 O O . GLU A 1 475 ? -12.306 11.181 0.366 1.00 57.81 475 GLU A O 1
ATOM 3512 N N . PRO A 1 476 ? -12.965 13.251 -0.291 1.00 58.12 476 PRO A N 1
ATOM 3513 C CA . PRO A 1 476 ? -14.289 13.228 -0.912 1.00 58.12 476 PRO A CA 1
ATOM 3514 C C . PRO A 1 476 ? -14.613 11.814 -1.413 1.00 58.12 476 PRO A C 1
ATOM 3516 O O . PRO A 1 476 ? -13.885 11.291 -2.247 1.00 58.12 476 PRO A O 1
ATOM 3519 N N . ARG A 1 477 ? -15.680 11.208 -0.857 1.00 61.41 477 ARG A N 1
ATOM 3520 C CA . ARG A 1 477 ? -16.219 9.858 -1.144 1.00 61.41 477 ARG A CA 1
ATOM 3521 C C . ARG A 1 477 ? -15.320 9.012 -2.047 1.00 61.41 477 ARG A C 1
ATOM 3523 O O . ARG A 1 477 ? -15.356 9.195 -3.261 1.00 61.41 477 ARG A O 1
ATOM 3530 N N . CYS A 1 478 ? -14.596 8.067 -1.439 1.00 77.88 478 CYS A N 1
ATOM 3531 C CA . CYS A 1 478 ? -13.786 7.035 -2.093 1.00 77.88 478 CYS A CA 1
ATOM 3532 C C . CYS A 1 478 ? -14.123 6.859 -3.597 1.00 77.88 478 CYS A C 1
ATOM 3534 O O . CYS A 1 478 ? -15.254 6.467 -3.930 1.00 77.88 478 CYS A O 1
ATOM 3536 N N . PRO A 1 479 ? -13.179 7.166 -4.511 1.00 74.06 479 PRO A N 1
ATOM 3537 C CA . PRO A 1 479 ? -13.462 7.287 -5.943 1.00 74.06 479 PRO A CA 1
ATOM 3538 C C . PRO A 1 479 ? -13.769 5.937 -6.598 1.00 74.06 479 PRO A C 1
ATOM 3540 O O . PRO A 1 479 ? -14.388 5.896 -7.665 1.00 74.06 479 PRO A O 1
ATOM 3543 N N . GLU A 1 480 ? -13.432 4.841 -5.926 1.00 87.69 480 GLU A N 1
ATOM 3544 C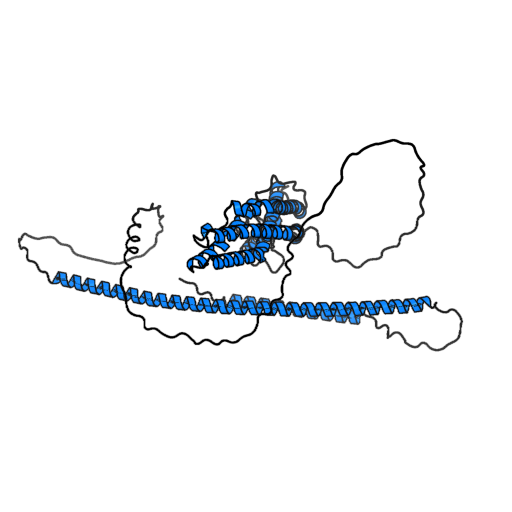 CA . GLU A 1 480 ? -13.520 3.495 -6.461 1.00 87.69 480 GLU A CA 1
ATOM 3545 C C . GLU A 1 480 ? -14.951 2.939 -6.439 1.00 87.69 480 GLU A C 1
ATOM 3547 O O . GLU A 1 480 ? -15.640 2.942 -5.412 1.00 87.69 480 GLU A O 1
ATOM 3552 N N . ALA A 1 481 ? -15.402 2.425 -7.587 1.00 90.50 481 ALA A N 1
ATOM 3553 C CA . ALA A 1 481 ? -16.750 1.888 -7.744 1.00 90.50 481 ALA A CA 1
ATOM 3554 C C . ALA A 1 481 ? -16.971 0.664 -6.849 1.00 90.50 481 ALA A C 1
ATOM 3556 O O . ALA A 1 481 ? -18.023 0.556 -6.225 1.00 90.50 481 ALA A O 1
ATOM 3557 N N . ARG A 1 482 ? -15.958 -0.200 -6.711 1.00 94.44 482 ARG A N 1
ATOM 3558 C CA . ARG A 1 482 ? -16.023 -1.404 -5.866 1.00 94.44 482 ARG A CA 1
ATOM 3559 C C . ARG A 1 482 ? -16.276 -1.081 -4.391 1.00 94.44 482 ARG A C 1
ATOM 3561 O O . ARG A 1 482 ? -17.120 -1.720 -3.770 1.00 94.44 482 ARG A O 1
ATOM 3568 N N . CYS A 1 483 ? -15.618 -0.054 -3.851 1.00 94.38 483 CYS A N 1
ATOM 3569 C CA . CYS A 1 483 ? -15.852 0.402 -2.478 1.00 94.38 483 CYS A CA 1
ATOM 3570 C C . CYS A 1 483 ? -17.290 0.896 -2.286 1.00 94.38 483 CYS A C 1
ATOM 3572 O O . CYS A 1 483 ? -17.939 0.542 -1.306 1.00 94.38 483 CYS A O 1
ATOM 3574 N N . ARG A 1 484 ? -17.814 1.674 -3.244 1.00 92.56 484 ARG A N 1
ATOM 3575 C CA . ARG A 1 484 ? -19.212 2.133 -3.211 1.00 92.56 484 ARG A CA 1
ATOM 3576 C C . ARG A 1 484 ? -20.207 0.984 -3.347 1.00 92.56 484 ARG A C 1
ATOM 3578 O O . ARG A 1 484 ? -21.277 1.059 -2.757 1.00 92.56 484 ARG A O 1
ATOM 3585 N N . THR A 1 485 ? -19.883 -0.056 -4.113 1.00 94.88 485 THR A N 1
ATOM 3586 C CA . THR A 1 485 ? -20.710 -1.267 -4.194 1.00 94.88 485 THR A CA 1
ATOM 3587 C C . THR A 1 485 ? -20.765 -1.980 -2.846 1.00 94.88 485 THR A C 1
ATOM 3589 O O . THR A 1 485 ? -21.846 -2.391 -2.440 1.00 94.88 485 THR A O 1
ATOM 3592 N N . ASN A 1 486 ? -19.644 -2.075 -2.123 1.00 95.25 486 ASN A N 1
ATOM 3593 C CA . ASN A 1 486 ? -19.628 -2.673 -0.784 1.00 95.25 486 ASN A CA 1
ATOM 3594 C C . ASN A 1 486 ? -20.471 -1.866 0.213 1.00 95.25 486 ASN A C 1
ATOM 3596 O O . ASN A 1 486 ? -21.293 -2.443 0.911 1.00 95.25 486 ASN A O 1
ATOM 3600 N N . ASP A 1 487 ? -20.310 -0.540 0.232 1.00 94.06 487 ASP A N 1
ATOM 3601 C CA . ASP A 1 487 ? -21.085 0.371 1.089 1.00 94.06 487 ASP A CA 1
ATOM 3602 C C . ASP A 1 487 ? -22.596 0.289 0.803 1.00 94.06 487 ASP A C 1
ATOM 3604 O O . ASP A 1 487 ? -23.405 0.127 1.714 1.00 94.06 487 ASP A O 1
ATOM 3608 N N . LYS A 1 488 ? -22.986 0.287 -0.480 1.00 93.44 488 LYS A N 1
ATOM 3609 C CA . LYS A 1 488 ? -24.388 0.120 -0.905 1.00 93.44 488 LYS A CA 1
ATOM 3610 C C . LYS A 1 488 ? -24.954 -1.274 -0.638 1.00 93.44 488 LYS A C 1
ATOM 3612 O O . LYS A 1 488 ? -26.172 -1.410 -0.560 1.00 93.44 488 LYS A O 1
ATOM 3617 N N . GLY A 1 489 ? -24.097 -2.290 -0.550 1.00 92.62 489 GLY A N 1
ATOM 3618 C CA . GLY A 1 489 ? -24.488 -3.669 -0.263 1.00 92.62 489 GLY A CA 1
ATOM 3619 C C . GLY A 1 489 ? -25.050 -3.858 1.146 1.00 92.62 489 GLY A C 1
ATOM 3620 O O . GLY A 1 489 ? -25.789 -4.810 1.371 1.00 92.62 489 GLY A O 1
ATOM 3621 N N . GLY A 1 490 ? -24.755 -2.933 2.065 1.00 93.56 490 GLY A N 1
ATOM 3622 C CA . GLY A 1 490 ? -25.233 -2.985 3.440 1.00 93.56 490 GLY A CA 1
ATOM 3623 C C . GLY A 1 490 ? -24.477 -4.005 4.289 1.00 93.56 490 GLY A C 1
ATOM 3624 O O . GLY A 1 490 ? -23.255 -4.135 4.188 1.00 93.56 490 GLY A O 1
ATOM 3625 N N . ASP A 1 491 ? -25.213 -4.676 5.172 1.00 95.88 491 ASP A N 1
ATOM 3626 C CA . ASP A 1 491 ? -24.654 -5.634 6.124 1.00 95.88 491 ASP A CA 1
ATOM 3627 C C . ASP A 1 491 ? -24.404 -6.975 5.437 1.00 95.88 491 ASP A C 1
ATOM 3629 O O . ASP A 1 491 ? -25.294 -7.520 4.786 1.00 95.88 491 ASP A O 1
ATOM 3633 N N . VAL A 1 492 ? -23.205 -7.522 5.619 1.00 95.56 492 VAL A N 1
ATOM 3634 C CA . VAL A 1 492 ? -22.836 -8.868 5.168 1.00 95.56 492 VAL A CA 1
ATOM 3635 C C . VAL A 1 492 ? -22.482 -9.735 6.374 1.00 95.56 492 VAL A C 1
ATOM 3637 O O . VAL A 1 492 ? -21.932 -9.202 7.345 1.00 95.56 492 VAL A O 1
ATOM 3640 N N . PRO A 1 493 ? -22.757 -11.049 6.352 1.00 95.94 493 PRO A N 1
ATOM 3641 C CA . PRO A 1 493 ? -22.314 -11.945 7.409 1.00 95.94 493 PRO A CA 1
ATOM 3642 C C . PRO A 1 493 ? -20.797 -11.887 7.624 1.00 95.94 493 PRO A C 1
ATOM 3644 O O . PRO A 1 493 ? -20.012 -11.725 6.682 1.00 95.94 493 PRO A O 1
ATOM 3647 N N . VAL A 1 494 ? -20.359 -12.031 8.873 1.00 93.62 494 VAL A N 1
ATOM 3648 C CA . VAL A 1 494 ? -18.929 -12.185 9.164 1.00 93.62 494 VAL A CA 1
ATOM 3649 C C . VAL A 1 494 ? -18.438 -13.504 8.556 1.00 93.62 494 VAL A C 1
ATOM 3651 O O . VAL A 1 494 ? -18.998 -14.562 8.819 1.00 93.62 494 VAL A O 1
ATOM 3654 N N . GLY A 1 495 ? -17.395 -13.433 7.724 1.00 86.38 495 GLY A N 1
ATOM 3655 C CA . GLY A 1 495 ? -16.852 -14.579 6.981 1.00 86.38 495 GLY A CA 1
ATOM 3656 C C . GLY A 1 495 ? -17.324 -14.683 5.527 1.00 86.38 495 GLY A C 1
ATOM 3657 O O . GLY A 1 495 ? -16.720 -15.426 4.760 1.00 86.38 495 GLY A O 1
ATOM 3658 N N . GLU A 1 496 ? -18.333 -13.907 5.120 1.00 94.62 496 GLU A N 1
ATOM 3659 C CA . GLU A 1 496 ? -18.705 -13.776 3.709 1.00 94.62 496 GLU A CA 1
ATOM 3660 C C . GLU A 1 496 ? -18.021 -12.558 3.064 1.00 94.62 496 GLU A C 1
ATOM 3662 O O . GLU A 1 496 ? -17.854 -11.513 3.718 1.00 94.62 496 GLU A O 1
ATOM 3667 N N . PRO A 1 497 ? -17.608 -12.658 1.786 1.00 96.75 497 PRO A N 1
ATOM 3668 C CA . PRO A 1 497 ? -17.033 -11.531 1.070 1.00 96.75 497 PRO A CA 1
ATOM 3669 C C . PRO A 1 497 ? -18.098 -10.459 0.809 1.00 96.75 497 PRO A C 1
ATOM 3671 O O . PRO A 1 497 ? -19.277 -10.751 0.604 1.00 96.75 497 PRO A O 1
ATOM 3674 N N . PHE A 1 498 ? -17.679 -9.194 0.748 1.00 96.81 498 PHE A N 1
ATOM 3675 C CA . PHE A 1 498 ? -18.561 -8.119 0.290 1.00 96.81 498 PHE A CA 1
ATOM 3676 C C . PHE A 1 498 ? -18.901 -8.279 -1.207 1.00 96.81 498 PHE A C 1
ATOM 3678 O O . PHE A 1 498 ? -18.190 -8.989 -1.919 1.00 96.81 498 PHE A O 1
ATOM 3685 N N . PRO A 1 499 ? -19.913 -7.570 -1.750 1.00 96.50 499 PRO A N 1
ATOM 3686 C CA . PRO A 1 499 ? -20.321 -7.693 -3.157 1.00 96.50 499 PRO A CA 1
ATOM 3687 C C . PRO A 1 499 ? -19.212 -7.507 -4.206 1.00 96.50 499 PRO A C 1
ATOM 3689 O O . PRO A 1 499 ? -19.317 -8.017 -5.317 1.00 96.50 499 PRO A O 1
ATOM 3692 N N . SER A 1 500 ? -18.138 -6.778 -3.885 1.00 94.69 500 SER A N 1
ATOM 3693 C CA . SER A 1 500 ? -16.956 -6.666 -4.757 1.00 94.69 500 SER A CA 1
ATOM 3694 C C . SER A 1 500 ? -16.023 -7.887 -4.739 1.00 94.69 500 SER A C 1
ATOM 3696 O O . SER A 1 500 ? -14.979 -7.842 -5.389 1.00 94.69 500 SER A O 1
ATOM 3698 N N . GLY A 1 501 ? -16.332 -8.923 -3.956 1.00 95.81 501 GLY A N 1
ATOM 3699 C CA . GLY A 1 501 ? -15.495 -10.101 -3.714 1.00 95.81 501 GLY A CA 1
ATOM 3700 C C . GLY A 1 501 ? -14.376 -9.899 -2.686 1.00 95.81 501 GLY A C 1
ATOM 3701 O O . GLY A 1 501 ? -13.615 -10.826 -2.440 1.00 95.81 501 GLY A O 1
ATOM 3702 N N . HIS A 1 502 ? -14.242 -8.707 -2.097 1.00 95.06 502 HIS A N 1
ATOM 3703 C CA . HIS A 1 502 ? -13.199 -8.421 -1.108 1.00 95.06 502 HIS A CA 1
ATOM 3704 C C . HIS A 1 502 ? -13.708 -8.701 0.303 1.00 95.06 502 HIS A C 1
ATOM 3706 O O . HIS A 1 502 ? -14.814 -8.288 0.650 1.00 95.06 502 HIS A O 1
ATOM 3712 N N . ASP A 1 503 ? -12.869 -9.303 1.143 1.00 95.00 503 ASP A N 1
ATOM 3713 C CA . ASP A 1 503 ? -13.207 -9.500 2.553 1.00 95.00 503 ASP A CA 1
ATOM 3714 C C . ASP A 1 503 ? -13.046 -8.219 3.363 1.00 95.00 503 ASP A C 1
ATOM 3716 O O . ASP A 1 503 ? -13.847 -7.931 4.239 1.00 95.00 503 ASP A O 1
ATOM 3720 N N . VAL A 1 504 ? -12.000 -7.444 3.102 1.00 95.19 504 VAL A N 1
ATOM 3721 C CA . VAL A 1 504 ? -11.635 -6.267 3.898 1.00 95.19 504 VAL A CA 1
ATOM 3722 C C . VAL A 1 504 ? -11.044 -5.175 3.006 1.00 95.19 504 VAL A C 1
ATOM 3724 O O . VAL A 1 504 ? -10.503 -5.487 1.937 1.00 95.19 504 VAL A O 1
ATOM 3727 N N . PRO A 1 505 ? -11.101 -3.893 3.412 1.00 94.81 505 PRO A N 1
ATOM 3728 C CA . PRO A 1 505 ? -10.263 -2.873 2.801 1.00 94.81 505 PRO A CA 1
ATOM 3729 C C . PRO A 1 505 ? -8.767 -3.156 3.058 1.00 94.81 505 PRO A C 1
ATOM 3731 O O . PRO A 1 505 ? -8.418 -3.893 3.981 1.00 94.81 505 PRO A O 1
ATOM 3734 N N . PRO A 1 506 ? -7.856 -2.576 2.255 1.00 94.25 506 PRO A N 1
ATOM 3735 C CA . PRO A 1 506 ? -8.103 -1.675 1.132 1.00 94.25 506 PRO A CA 1
ATOM 3736 C C . PRO A 1 506 ? -8.408 -2.423 -0.183 1.00 94.25 506 PRO A C 1
ATOM 3738 O O . PRO A 1 506 ? -7.830 -3.471 -0.472 1.00 94.25 506 PRO A O 1
ATOM 3741 N N . VAL A 1 507 ? -9.283 -1.840 -1.013 1.00 93.06 507 VAL A N 1
ATOM 3742 C CA . VAL A 1 507 ? -9.587 -2.322 -2.385 1.00 93.06 507 VAL A CA 1
ATOM 3743 C C . VAL A 1 507 ? -8.673 -1.681 -3.433 1.00 93.06 507 VAL A C 1
ATOM 3745 O O . VAL A 1 507 ? -8.442 -2.240 -4.499 1.00 93.06 507 VAL A O 1
ATOM 3748 N N . HIS A 1 508 ? -8.154 -0.492 -3.136 1.00 90.88 508 HIS A N 1
ATOM 3749 C CA . HIS A 1 508 ? -7.293 0.275 -4.024 1.00 90.88 508 HIS A CA 1
ATOM 3750 C C . HIS A 1 508 ? -6.240 1.036 -3.217 1.00 90.88 508 HIS A C 1
ATOM 3752 O O . HIS A 1 508 ? -6.344 1.202 -1.998 1.00 90.88 508 HIS A O 1
ATOM 3758 N N . VAL A 1 509 ? -5.249 1.548 -3.932 1.00 87.88 509 VAL A N 1
ATOM 3759 C CA . VAL A 1 509 ? -4.214 2.441 -3.413 1.00 87.88 509 VAL A CA 1
ATOM 3760 C C . VAL A 1 509 ? -4.833 3.682 -2.777 1.00 87.88 509 VAL A C 1
ATOM 3762 O O . VAL A 1 509 ? -5.681 4.336 -3.384 1.00 87.88 509 VAL A O 1
ATOM 3765 N N . GLY A 1 510 ? -4.424 4.010 -1.550 1.00 87.56 510 GLY A N 1
ATOM 3766 C CA . GLY A 1 510 ? -4.946 5.171 -0.820 1.00 87.56 510 GLY A CA 1
ATOM 3767 C C . GLY A 1 510 ? -6.376 4.998 -0.294 1.00 87.56 510 GLY A C 1
ATOM 3768 O O . GLY A 1 510 ? -7.026 5.981 0.057 1.00 87.56 510 GLY A O 1
ATOM 3769 N N . CYS A 1 511 ? -6.903 3.771 -0.243 1.00 90.19 511 CYS A N 1
ATOM 3770 C CA . CYS A 1 511 ? -8.226 3.518 0.318 1.00 90.19 511 CYS A CA 1
ATOM 3771 C C . CYS A 1 511 ? -8.259 3.832 1.821 1.00 90.19 511 CYS A C 1
ATOM 3773 O O . CYS A 1 511 ? -7.504 3.267 2.608 1.00 90.19 511 CYS A O 1
ATOM 3775 N N . THR A 1 512 ? -9.179 4.709 2.220 1.00 90.75 512 THR A N 1
ATOM 3776 C CA . THR A 1 512 ? -9.421 5.085 3.620 1.00 90.75 512 THR A CA 1
ATOM 3777 C C . THR A 1 512 ? -10.726 4.502 4.172 1.00 90.75 512 THR A C 1
ATOM 3779 O O . THR A 1 512 ? -11.173 4.898 5.251 1.00 90.75 512 THR A O 1
ATOM 3782 N N . CYS A 1 513 ? -11.336 3.557 3.448 1.00 94.00 513 CYS A N 1
ATOM 3783 C CA . CYS A 1 513 ? -12.500 2.818 3.930 1.00 94.00 513 CYS A CA 1
ATOM 3784 C C . CYS A 1 513 ? -12.135 1.943 5.133 1.00 94.00 513 CYS A C 1
ATOM 3786 O O . CYS A 1 513 ? -10.964 1.648 5.375 1.00 94.00 513 CYS A O 1
ATOM 3788 N N . THR A 1 514 ? -13.155 1.532 5.869 1.00 95.50 514 THR A N 1
ATOM 3789 C CA . THR A 1 514 ? -13.037 0.622 7.008 1.00 95.50 514 THR A CA 1
ATOM 3790 C C . THR A 1 514 ? -14.309 -0.205 7.133 1.00 95.50 514 THR A C 1
ATOM 3792 O O . THR A 1 514 ? -15.250 -0.021 6.353 1.00 95.50 514 THR A O 1
ATOM 3795 N N . THR A 1 515 ? -14.341 -1.133 8.076 1.00 96.06 515 THR A N 1
ATOM 3796 C CA . THR A 1 515 ? -15.519 -1.940 8.378 1.00 96.06 515 THR A CA 1
ATOM 3797 C C . THR A 1 515 ? -15.986 -1.694 9.810 1.00 96.06 515 THR A C 1
ATOM 3799 O O . THR A 1 515 ? -15.203 -1.313 10.677 1.00 96.06 515 THR A O 1
ATOM 3802 N N . ILE A 1 516 ? -17.280 -1.883 10.060 1.00 95.62 516 ILE A N 1
ATOM 3803 C CA . ILE A 1 516 ? -17.883 -1.820 11.399 1.00 95.62 516 ILE A CA 1
ATOM 3804 C C . ILE A 1 516 ? -18.736 -3.066 11.643 1.00 95.62 516 ILE A C 1
ATOM 3806 O O . ILE A 1 516 ? -19.253 -3.631 10.674 1.00 95.62 516 ILE A O 1
ATOM 3810 N N . PRO A 1 517 ? -18.923 -3.497 12.900 1.00 95.44 517 PRO A N 1
ATOM 3811 C CA . PRO A 1 517 ? -19.843 -4.584 13.202 1.00 95.44 517 PRO A CA 1
ATOM 3812 C C . PRO A 1 517 ? -21.287 -4.163 12.895 1.00 95.44 517 PRO A C 1
ATOM 3814 O O . PRO A 1 517 ? -21.662 -2.998 13.038 1.00 95.44 517 PRO A O 1
ATOM 3817 N N . ALA A 1 518 ? -22.102 -5.123 12.472 1.00 90.56 518 ALA A N 1
ATOM 3818 C CA . ALA A 1 518 ? -23.517 -4.950 12.183 1.00 90.56 518 ALA A CA 1
ATOM 3819 C C . ALA A 1 518 ? -24.333 -6.124 12.745 1.00 90.56 518 ALA A C 1
ATOM 3821 O O . ALA A 1 518 ? -23.867 -7.259 12.792 1.00 90.56 518 ALA A O 1
ATOM 3822 N N . GLY A 1 519 ? -25.570 -5.845 13.158 1.00 68.69 519 GLY A N 1
ATOM 3823 C CA . GLY A 1 519 ? -26.449 -6.828 13.796 1.00 68.69 519 GLY A CA 1
ATOM 3824 C C . GLY A 1 519 ? -26.258 -6.909 15.315 1.00 68.69 519 GLY A C 1
ATOM 3825 O O . GLY A 1 519 ? -25.150 -7.058 15.829 1.00 68.69 519 GLY A O 1
ATOM 3826 N N . GLY A 1 520 ? -27.363 -6.778 16.052 1.00 47.41 520 GLY A N 1
ATOM 3827 C CA . GLY A 1 520 ? -27.415 -7.073 17.484 1.00 47.41 520 GLY A CA 1
ATOM 3828 C C . GLY A 1 520 ? -27.422 -8.583 17.714 1.00 47.41 520 GLY A C 1
ATOM 3829 O O . GLY A 1 520 ? -27.947 -9.322 16.885 1.00 47.41 520 GLY A O 1
ATOM 3830 N N . ALA A 1 521 ? -26.838 -9.018 18.834 1.00 36.25 521 ALA A N 1
ATOM 3831 C CA . ALA A 1 521 ? -26.752 -10.423 19.222 1.00 36.25 521 ALA A CA 1
ATOM 3832 C C . ALA A 1 521 ? -28.108 -11.129 19.057 1.00 36.25 521 ALA A C 1
ATOM 3834 O O . ALA A 1 521 ? -29.115 -10.654 19.593 1.00 36.25 521 ALA A O 1
ATOM 3835 N N . ARG A 1 522 ? -28.143 -12.266 18.351 1.00 33.41 522 ARG A N 1
ATOM 3836 C CA . ARG A 1 522 ? -29.282 -13.182 18.478 1.00 33.41 522 ARG A CA 1
ATOM 3837 C C . ARG A 1 522 ? -29.384 -13.597 19.946 1.00 33.41 522 ARG A C 1
ATOM 3839 O O . ARG A 1 522 ? -28.443 -14.167 20.493 1.00 33.41 522 ARG A O 1
ATOM 3846 N N . SER A 1 523 ? -30.492 -13.196 20.567 1.00 31.67 523 SER A N 1
ATOM 3847 C CA . SER A 1 523 ? -30.884 -13.576 21.929 1.00 31.67 523 SER A CA 1
ATOM 3848 C C . SER A 1 523 ? -31.143 -15.070 22.045 1.00 31.67 523 SER A C 1
ATOM 3850 O O . SER A 1 523 ? -31.605 -15.657 21.037 1.00 31.67 523 SER A O 1
#

Secondary structure (DSSP, 8-state):
-----PPPHHHHHHHHHHHHHHHHHHHHHHHHHHHHHHHHHHTS--TTS--PPPPP----------HHHHHHHHHHHHHHHHHHHHHHHHHHHHHHHHHHHHHHHHHHHHHHHHHHHHHHHHHHHHHHHHHHHHHHHHHHHHHHHHHHHHHHHHHHHHHHT-------------------------------PPPPP-----SSSSSSSSSS-------PPPP--PPPP---------PPPPP----------------------------------------------------TT-HHHHHHHHHTTTHHHHHHHHHHHHHHHHHHHHHHHHHHTT-S-HHHHSPPHHHHHHHHHHHHHHHHHHHHHHHHHHHHHHTS-----S----HHHHHHHHHHHHHHHHHHHHHHHHHHTT--HHHHHHHHHHHHHHIIIIIHHHHHHHHHHHHHHHHHHHHHHHTT--EEEEE--SSS--S-HHHHHHHHH-EEETTSPPTTS-SSS-SSTT---EEEEES----

pLDDT: mean 73.56, std 27.01, range [24.53, 98.69]

Sequence (523 aa):
MVSLRGYDRDEVHAFLGRVAEQLGETEARATQLQQRLDRLKAQQPSIAATAEPAPAAQQAASPEPSSMFAEVGKETQRILEAAQEAGQQIQRKARQEVDRDLKSARGQAAKLIAEGERRREHIERIVAEMEQRRAAMSVQLRDISRTIEQTLTELGQSDSAFTVRQATGPDSPDTAASPAAAAQEELAGEGEAPPLEPAEPARQVLESVAQGGAQALTEEAPAAPAPPGSDENAPEDSPPEPALGPDEASRPATGAPVQPGAEEGPDTPVSTQHSAATEPAITAETSPAAPEAEAPSDPQGLRAAALSPLHPKLVRKVKRELQEIQNIALDRVRRAKGGGEAGDFLPRDEDTSGLGEGSAELLEQAWRAGVGSAGVLADRDLGTPAGIPDLADVFLRDASDRVRSGLSSTLRMGLSANEAAQGLSDRIGAAFSEFKGAQAEELAATHLIRAYEQGLLAAWSAGGIDGRRWVLGREPRCPEARCRTNDKGGDVPVGEPFPSGHDVPPVHVGCTCTTIPAGGARS

Radius of gyration: 42.57 Å; chains: 1; bounding box: 90×118×143 Å

Foldseek 3Di:
DDDDDDPDPVNVVVVVVVVVVVVVVVVVVVVVVVVVVVVVVVPDDDPPPPDDDDDDDDDDDDDDPDVVVVVVVVVVVVVVVVVVVVVVVVVVVVVVVVVVVVVVVVVVVVVVVVVVVVVVVVVVVVVVVVVVVVVVVVVVVVVVVVVVVVVVVVVVVVVVPDDDDDDDDDDDDDDDDDDDDDDDDDDDDDDDDDDDDDDDDPPPPVPVVPPPDDDDDDDDDDDDDDDDDDDDDDDDDDDDDDDDDDDDDDDDDDDDDDDDDDDDDDDDDDDDDDDDDDDDDDDDPDDDDDPPPDDLQDQLVLLCVQCVVLLVVLLVQLLVLLVQLLVQLLVQLVVCQNDDALVSSADDLVSLLSNLVSCVVSLLSLLVSLLVSLCSLVVHQLDAFDDAPSLSVVLSVVSSCLRRVLSSVQSNVCVVVVHTSVSSSVSSVVSSVVCSPVVSSQSSVQSSQVSSQVSNLRSCVSSVQQWKAKFFADPPTDPDPLSVQRNVQGIDGRVAAGPSRHNFDDPDGPGSMGMGGDDDDDD